Protein AF-0000000073387970 (afdb_homodimer)

Solvent-accessible surface area (backbone atoms only — not comparable to full-atom values): 26180 Å² total; per-residue (Å²): 136,54,71,48,13,43,47,45,33,39,35,68,71,61,48,47,44,45,50,80,36,69,66,48,41,48,34,75,70,34,63,68,53,33,49,51,36,43,51,52,29,45,55,34,22,26,35,78,34,70,39,93,72,35,57,22,31,37,65,29,49,30,69,71,39,30,36,71,65,66,37,82,75,46,70,76,53,46,49,91,60,90,64,55,70,62,42,48,52,49,48,53,52,50,42,53,68,26,49,50,58,22,49,51,54,58,53,50,49,52,52,54,60,61,66,52,78,79,73,80,75,74,61,81,71,75,74,76,61,37,76,80,53,41,51,71,41,47,48,67,57,48,45,71,73,41,17,82,82,46,62,30,68,69,42,40,52,52,34,49,50,50,37,35,74,70,28,36,28,38,76,56,94,58,35,39,34,77,21,66,38,42,64,41,63,47,55,58,85,62,48,47,57,54,38,64,76,36,84,52,27,64,60,51,55,54,50,63,71,63,51,72,74,82,74,80,76,72,78,72,70,78,74,77,76,76,79,75,76,82,80,135,135,55,71,48,15,43,46,45,34,38,36,67,72,61,50,49,45,47,51,82,36,67,66,47,41,49,33,75,70,35,62,67,53,33,48,51,37,44,51,53,29,46,56,34,21,25,36,78,34,69,40,93,72,35,57,23,32,36,67,29,50,30,69,71,38,31,35,72,65,66,36,80,75,47,68,78,53,46,50,92,60,89,66,55,70,62,42,49,52,49,48,52,52,52,42,53,68,26,49,50,58,23,49,50,55,58,54,51,49,51,50,55,59,61,66,52,78,79,72,80,76,74,65,81,71,75,73,74,62,36,75,80,52,42,52,72,41,48,48,68,58,48,44,72,74,40,17,81,81,46,62,30,70,70,44,40,50,52,34,50,52,50,38,35,72,70,29,36,28,39,77,58,94,58,34,38,34,79,20,65,36,43,63,40,63,48,57,58,87,62,48,47,57,54,37,64,76,35,83,52,27,64,60,50,56,55,50,62,72,61,52,72,73,80,74,80,75,72,76,73,68,78,76,77,76,78,78,74,79,76,82,124

Secondary structure (DSSP, 8-state):
--HHHHHHHHHHHHSEEETTSHHHHHHHH-HHHHHHHHHHHHHTTEEEE--TT-SEEEEEE-HHHHHHHH-TT-SSTT------HHHHHHHHHHHHHHHHHHHHHHHHHHHHHHH-SS-SS--------HHHH---EEHHHHHHHHTTTTTHHHHHHHHHHHHHHTTSEEEETTEEEE-TTHHHHS-HHHHHHHHHSSTHHHHHHHHHHHS---------------------/--HHHHHHHHHHHHSEEETTSHHHHHHHH-HHHHHHHHHHHHHTTEEEE--TT-SEEEEEE-HHHHHHHH-TT-SSTT------HHHHHHHHHHHHHHHHHHHHHHHHHHHHHHH-S--SS--------HHHH---EEHHHHHHHHTTTTTHHHHHHHHHHHHHHTTSEEEETTEEEE-TTHHHHS-HHHHHHHHHSSTHHHHHHHHHHHS---------------------

Foldseek 3Di:
DDLLVVVVVVQVVVQKDFCPPPSNVVLVVDVVSVVVNQVVQVVVQKGKWDDLLAGMIGMFGHQVVLCVPVNPPPPLSGDPDPDDPLLVVVLLVLLLQWVVQLVVVQVVVQVVVVPDPPDPPVPPPRRPHSQVSTDKDFQVVCQVLCQVVRVHDVRVVVSLVVCVVVFQWDDDDGIITGGRCSPTSGDCVPSVCCCCVDPVVVVSVVSVVVPPPPPPPPPPPPPPPPPPDDDD/DDLLVVVVVVQVVVQKDFCPPPSNVVLVVDVVSVVVNQVVQVVVQKGKWDDLLAGMIGMFGHQVVLCVPVNPPPPLSGDPDPDDPLLVVVLLVLLLQWVVQLVVVQVVVQVVVVPDPPDPPPPPPRRPHSQVSTDKDFQVVCQVLCQVVRVHDVRVVVSLVVCVVVFQWDDDDGIITGGRCSPTSDDCVPSVCCCCVDDVVVVSVVSVVVPPPPPPPPPPPPPPPPPPPDPD

Radius of gyration: 29.04 Å; Cα contacts (8 Å, |Δi|>4): 566; chains: 2; bounding box: 55×122×62 Å

Nearest PDB structures (foldseek):
  8bfn-assembly1_C  TM=5.799E-01  e=1.171E-05  Escherichia coli
  8dk2-assembly1_G  TM=5.804E-01  e=9.157E-06  Pseudomonas aeruginosa PA14
  6lbs-assembly6_F  TM=6.249E-01  e=3.425E+00  Kluyveromyces lactis
  6d6y-assembly1_A  TM=3.197E-01  e=6.527E-01  Moorena bouillonii
  6ev0-assembly1_A  TM=3.308E-01  e=2.229E+00  Listeria monocytogenes EGD-e

Sequence (464 aa):
MDDAALLIAELLTRRWLPRSHPRVKRALVDAELFAQVEQRLAQSGLRFVDSIYADHVSLALLQPAQNAVLGEGALNANNNLDLPRDAQALLVVLWALIVLPKRERQTSRTEAEGDGQNDFFPGAKPLPSARLVSPVLSYKTLLEDYGNQLGKKLRLDANLKLLERHGFITRRQDEIGEGPLLDVLLDYDVLAPRILDGALADVLARERAAAPPATDAAVAAPTSSGSETPTAMDDAALLIAELLTRRWLPRSHPRVKRALVDAELFAQVEQRLAQSGLRFVDSIYADHVSLALLQPAQNAVLGEGALNANNNLDLPRDAQALLVVLWALIVLPKRERQTSRTEAEGDGQNDFFPGAKPLPSARLVSPVLSYKTLLEDYGNQLGKKLRLDANLKLLERHGFITRRQDEIGEGPLLDVLLDYDVLAPRILDGALADVLARERAAAPPATDAAVAAPTSSGSETPTA

Structure (mmCIF, N/CA/C/O backbone):
data_AF-0000000073387970-model_v1
#
loop_
_entity.id
_entity.type
_entity.pdbx_description
1 polymer 'DUF4194 domain-containing protein'
#
loop_
_atom_site.group_PDB
_atom_site.id
_atom_site.type_symbol
_atom_site.label_atom_id
_atom_site.label_alt_id
_atom_site.label_comp_id
_atom_site.label_asym_id
_atom_site.label_entity_id
_atom_site.label_seq_id
_atom_site.pdbx_PDB_ins_code
_atom_site.Cartn_x
_atom_site.Cartn_y
_atom_site.Cartn_z
_atom_site.occupancy
_atom_site.B_iso_or_equiv
_atom_site.auth_seq_id
_atom_site.auth_comp_id
_atom_site.auth_asym_id
_atom_site.auth_atom_id
_atom_site.pdbx_PDB_model_num
ATOM 1 N N . MET A 1 1 ? -21.078 -1.359 -8.875 1 88.12 1 MET A N 1
ATOM 2 C CA . MET A 1 1 ? -20.375 -0.929 -7.672 1 88.12 1 MET A CA 1
ATOM 3 C C . MET A 1 1 ? -20.844 0.447 -7.223 1 88.12 1 MET A C 1
ATOM 5 O O . MET A 1 1 ? -21.047 1.338 -8.047 1 88.12 1 MET A O 1
ATOM 9 N N . ASP A 1 2 ? -21.094 0.561 -5.957 1 94.88 2 ASP A N 1
ATOM 10 C CA . ASP A 1 2 ? -21.672 1.812 -5.477 1 94.88 2 ASP A CA 1
ATOM 11 C C . ASP A 1 2 ? -20.578 2.822 -5.133 1 94.88 2 ASP A C 1
ATOM 13 O O . ASP A 1 2 ? -19.391 2.498 -5.176 1 94.88 2 ASP A O 1
ATOM 17 N N . ASP A 1 3 ? -20.984 3.984 -4.809 1 96.31 3 ASP A N 1
ATOM 18 C CA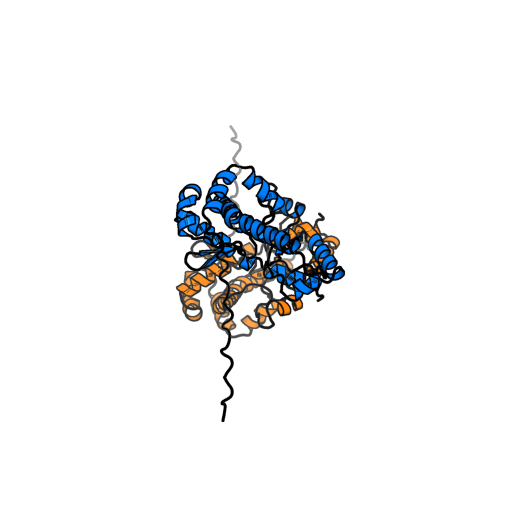 . ASP A 1 3 ? -20.078 5.117 -4.629 1 96.31 3 ASP A CA 1
ATOM 19 C C . ASP A 1 3 ? -19.156 4.895 -3.436 1 96.31 3 ASP A C 1
ATOM 21 O O . ASP A 1 3 ? -17.984 5.281 -3.471 1 96.31 3 ASP A O 1
ATOM 25 N N . ALA A 1 4 ? -19.672 4.266 -2.443 1 98.12 4 ALA A N 1
ATOM 26 C CA . ALA A 1 4 ? -18.859 4.02 -1.252 1 98.12 4 ALA A CA 1
ATOM 27 C C . ALA A 1 4 ? -17.734 3.043 -1.55 1 98.12 4 ALA A C 1
ATOM 29 O O . ALA A 1 4 ? -16.578 3.297 -1.196 1 98.12 4 ALA A O 1
ATOM 30 N N . ALA A 1 5 ? -18.094 2.02 -2.213 1 98 5 ALA A N 1
ATOM 31 C CA . ALA A 1 5 ? -17.094 1.014 -2.57 1 98 5 ALA A CA 1
ATOM 32 C C . ALA A 1 5 ? -16.016 1.604 -3.484 1 98 5 ALA A C 1
ATOM 34 O O . ALA A 1 5 ? -14.828 1.323 -3.316 1 98 5 ALA A O 1
ATOM 35 N N . LEU A 1 6 ? -16.438 2.377 -4.352 1 97 6 LEU A N 1
ATOM 36 C CA . LEU A 1 6 ? -15.508 2.969 -5.312 1 97 6 LEU A CA 1
ATOM 37 C C . LEU A 1 6 ? -14.57 3.953 -4.625 1 97 6 LEU A C 1
ATOM 39 O O . LEU A 1 6 ? -13.367 3.971 -4.91 1 97 6 LEU A O 1
ATOM 43 N N . LEU A 1 7 ? -15.078 4.762 -3.783 1 98.06 7 LEU A N 1
ATOM 44 C CA . LEU A 1 7 ? -14.242 5.715 -3.061 1 98.06 7 LEU A CA 1
ATOM 45 C C . LEU A 1 7 ? -13.211 4.988 -2.201 1 98.06 7 LEU A C 1
ATOM 47 O O . LEU A 1 7 ? -12.031 5.359 -2.191 1 98.06 7 LEU A O 1
ATOM 51 N N . ILE A 1 8 ? -13.656 3.963 -1.495 1 98.38 8 ILE A N 1
ATOM 52 C CA . ILE A 1 8 ? -12.766 3.209 -0.627 1 98.38 8 ILE A CA 1
ATOM 53 C C . ILE A 1 8 ? -11.672 2.541 -1.464 1 98.38 8 ILE A C 1
ATOM 55 O O . ILE A 1 8 ? -10.492 2.629 -1.137 1 98.38 8 ILE A O 1
ATOM 59 N N . ALA A 1 9 ? -12.102 1.949 -2.562 1 96.88 9 ALA A N 1
ATOM 60 C CA . ALA A 1 9 ? -11.141 1.299 -3.451 1 96.88 9 ALA A CA 1
ATOM 61 C C . ALA A 1 9 ? -10.109 2.295 -3.971 1 96.88 9 ALA A C 1
ATOM 63 O O . ALA A 1 9 ? -8.914 1.987 -4.035 1 96.88 9 ALA A O 1
ATOM 64 N N . GLU A 1 10 ? -10.555 3.404 -4.285 1 96 10 GLU A N 1
ATOM 65 C CA . GLU A 1 10 ? -9.648 4.418 -4.824 1 96 10 GLU A CA 1
ATOM 66 C C . GLU A 1 10 ? -8.688 4.922 -3.754 1 96 10 GLU A C 1
ATOM 68 O O . GLU A 1 10 ? -7.492 5.098 -4.016 1 96 10 GLU A O 1
ATOM 73 N N . LEU A 1 11 ? -9.219 5.152 -2.596 1 96.75 11 LEU A N 1
ATOM 74 C CA . LEU A 1 11 ? -8.367 5.613 -1.499 1 96.75 11 LEU A CA 1
ATOM 75 C C . LEU A 1 11 ? -7.336 4.551 -1.13 1 96.75 11 LEU A C 1
ATOM 77 O O . LEU A 1 11 ? -6.184 4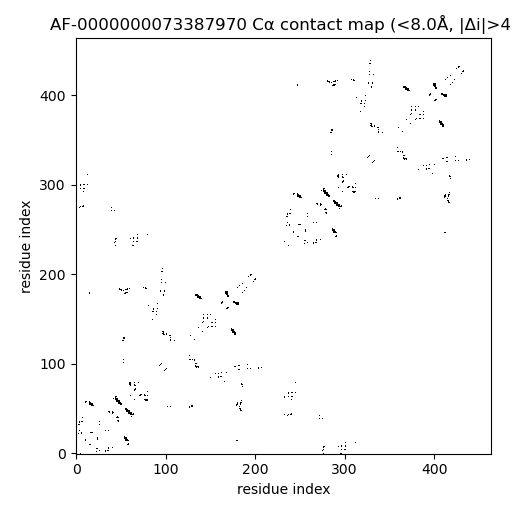.879 -0.836 1 96.75 11 LEU A O 1
ATOM 81 N N . LEU A 1 12 ? -7.781 3.338 -1.162 1 95.06 12 LEU A N 1
ATOM 82 C CA . LEU A 1 12 ? -6.855 2.256 -0.843 1 95.06 12 LEU A CA 1
ATOM 83 C C . LEU A 1 12 ? -5.77 2.139 -1.908 1 95.06 12 LEU A C 1
ATOM 85 O O . LEU A 1 12 ? -4.617 1.84 -1.594 1 95.06 12 LEU A O 1
ATOM 89 N N . THR A 1 13 ? -6.141 2.387 -3.107 1 92.38 13 THR A N 1
ATOM 90 C CA . THR A 1 13 ? -5.211 2.26 -4.223 1 92.38 13 THR A CA 1
ATOM 91 C C . THR A 1 13 ? -4.246 3.441 -4.258 1 92.38 13 THR A C 1
ATOM 93 O O . THR A 1 13 ? -3.039 3.26 -4.426 1 92.38 13 THR A O 1
ATOM 96 N N . ARG A 1 14 ? -4.777 4.656 -4.016 1 92.62 14 ARG A N 1
ATOM 97 C CA . ARG A 1 14 ? -3.992 5.871 -4.207 1 92.62 14 ARG A CA 1
ATOM 98 C C . ARG A 1 14 ? -3.361 6.332 -2.896 1 92.62 14 ARG A C 1
ATOM 100 O O . ARG A 1 14 ? -2.439 7.148 -2.898 1 92.62 14 ARG A O 1
ATOM 107 N N . ARG A 1 15 ? -3.904 5.855 -1.746 1 93.62 15 ARG A N 1
ATOM 108 C CA . ARG A 1 15 ? -3.428 6.133 -0.395 1 93.62 15 ARG A CA 1
ATOM 109 C C . ARG A 1 15 ? -3.967 7.469 0.112 1 93.62 15 ARG A C 1
ATOM 111 O O . ARG A 1 15 ? -4.277 7.609 1.297 1 93.62 15 ARG A O 1
ATOM 118 N N . TRP A 1 16 ? -4.004 8.438 -0.812 1 95.88 16 TRP A N 1
ATOM 119 C CA . TRP A 1 16 ? -4.609 9.719 -0.463 1 95.88 16 TRP A CA 1
ATOM 120 C C . TRP A 1 16 ? -5.332 10.32 -1.662 1 95.88 16 TRP A C 1
ATOM 122 O O . TRP A 1 16 ? -5.039 9.977 -2.811 1 95.88 16 TRP A O 1
ATOM 132 N N . LEU A 1 17 ? -6.336 11.172 -1.354 1 97.25 17 LEU A N 1
ATOM 133 C CA . LEU A 1 17 ? -7.043 11.945 -2.369 1 97.25 17 LEU A CA 1
ATOM 134 C C . LEU A 1 17 ? -7.234 13.391 -1.914 1 97.25 17 LEU A C 1
ATOM 136 O O . LEU A 1 17 ? -7.426 13.648 -0.725 1 97.25 17 LEU A O 1
ATOM 140 N N . PRO A 1 18 ? -7.121 14.312 -2.898 1 96.69 18 PRO A N 1
ATOM 141 C CA . PRO A 1 18 ? -7.453 15.688 -2.523 1 96.69 18 PRO A CA 1
ATOM 142 C C . PRO A 1 18 ? -8.906 15.844 -2.088 1 96.69 18 PRO A C 1
ATOM 144 O O . PRO A 1 18 ? -9.789 15.141 -2.596 1 96.69 18 PRO A O 1
ATOM 147 N N . ARG A 1 19 ? -9.125 16.766 -1.19 1 95.56 19 ARG A N 1
ATOM 148 C CA . ARG A 1 19 ? -10.484 17.062 -0.751 1 95.56 19 ARG A CA 1
ATOM 149 C C . ARG A 1 19 ? -11.352 17.516 -1.922 1 95.56 19 ARG A C 1
ATOM 151 O O . ARG A 1 19 ? -12.578 17.375 -1.885 1 95.56 19 ARG A O 1
ATOM 158 N N . SER A 1 20 ? -10.75 18.031 -2.945 1 94.06 20 SER A N 1
ATOM 159 C CA . SER A 1 20 ? -11.453 18.547 -4.121 1 94.06 20 SER A CA 1
ATOM 160 C C . SER A 1 20 ? -11.812 17.406 -5.082 1 94.06 20 SER A C 1
ATOM 162 O O . SER A 1 20 ? -12.531 17.625 -6.062 1 94.06 20 SER A O 1
ATOM 164 N N . HIS A 1 21 ? -11.297 16.234 -4.867 1 95.94 21 HIS A N 1
ATOM 165 C CA . HIS A 1 21 ? -11.656 15.094 -5.699 1 95.94 21 HIS A CA 1
ATOM 166 C C . HIS A 1 21 ? -13.164 14.875 -5.715 1 95.94 21 HIS A C 1
ATOM 168 O O . HIS A 1 21 ? -13.812 14.898 -4.664 1 95.94 21 HIS A O 1
ATOM 174 N N . PRO A 1 22 ? -13.664 14.617 -6.852 1 96.38 22 PRO A N 1
ATOM 175 C CA . PRO A 1 22 ? -15.125 14.555 -6.977 1 96.38 22 PRO A CA 1
ATOM 176 C C . PRO A 1 22 ? -15.75 13.531 -6.035 1 96.38 22 PRO A C 1
ATOM 178 O O . PRO A 1 22 ? -16.766 13.828 -5.383 1 96.38 22 PRO A O 1
ATOM 181 N N . ARG A 1 23 ? -15.195 12.391 -5.914 1 96.75 23 ARG A N 1
ATOM 182 C CA . ARG A 1 23 ? -15.766 11.359 -5.059 1 96.75 23 ARG A CA 1
ATOM 183 C C . ARG A 1 23 ? -15.617 11.727 -3.586 1 96.75 23 ARG A C 1
ATOM 185 O O . ARG A 1 23 ? -16.484 11.406 -2.771 1 96.75 23 ARG A O 1
ATOM 192 N N . VAL A 1 24 ? -14.586 12.367 -3.27 1 97.44 24 VAL A N 1
ATOM 193 C CA . VAL A 1 24 ? -14.359 12.805 -1.896 1 97.44 24 VAL A CA 1
ATOM 194 C C . VAL A 1 24 ? -15.344 13.914 -1.542 1 97.44 24 VAL A C 1
ATOM 196 O O . VAL A 1 24 ? -16 13.867 -0.5 1 97.44 24 VAL A O 1
ATOM 199 N N . LYS A 1 25 ? -15.453 14.875 -2.381 1 96.31 25 LYS A N 1
ATOM 200 C CA . LYS A 1 25 ? -16.375 15.977 -2.168 1 96.31 25 LYS A CA 1
ATOM 201 C C . LYS A 1 25 ? -17.797 15.469 -1.957 1 96.31 25 LYS A C 1
ATOM 203 O O . LYS A 1 25 ? -18.5 15.922 -1.044 1 96.31 25 LYS A O 1
ATOM 208 N N . ARG A 1 26 ? -18.109 14.555 -2.777 1 97.06 26 ARG A N 1
ATOM 209 C CA . ARG A 1 26 ? -19.453 13.992 -2.682 1 97.06 26 ARG A CA 1
ATOM 210 C C . ARG A 1 26 ? -19.672 13.312 -1.333 1 97.06 26 ARG A C 1
ATOM 212 O O . ARG A 1 26 ? -20.719 13.492 -0.7 1 97.06 26 ARG A O 1
ATOM 219 N N . ALA A 1 27 ? -18.75 12.562 -0.913 1 97.19 27 ALA A N 1
ATOM 220 C CA . ALA A 1 27 ? -18.844 11.852 0.357 1 97.19 27 ALA A CA 1
ATOM 221 C C . ALA A 1 27 ? -18.906 12.828 1.53 1 97.19 27 ALA A C 1
ATOM 223 O O . ALA A 1 27 ? -19.625 12.578 2.51 1 97.19 27 ALA A O 1
ATOM 224 N N . LEU A 1 28 ? -18.188 13.93 1.423 1 94.69 28 LEU A N 1
ATOM 225 C CA . LEU A 1 28 ? -18.109 14.875 2.527 1 94.69 28 LEU A CA 1
ATOM 226 C C . LEU A 1 28 ? -19.391 15.695 2.631 1 94.69 28 LEU A C 1
ATOM 228 O O . LEU A 1 28 ? -19.719 16.203 3.705 1 94.69 28 LEU A O 1
ATOM 232 N N . VAL A 1 29 ? -20.125 15.82 1.568 1 95 29 VAL A N 1
ATOM 233 C CA . VAL A 1 29 ? -21.344 16.609 1.558 1 95 29 VAL A CA 1
ATOM 234 C C . VAL A 1 29 ? -22.547 15.719 1.823 1 95 29 VAL A C 1
ATOM 236 O O . VAL A 1 29 ? -23.516 16.141 2.447 1 95 29 VAL A O 1
ATOM 239 N N . ASP A 1 30 ? -22.516 14.469 1.426 1 96.88 30 ASP A N 1
ATOM 240 C CA . ASP A 1 30 ? -23.594 13.5 1.592 1 96.88 30 ASP A CA 1
ATOM 241 C C . ASP A 1 30 ? -23.406 12.672 2.859 1 96.88 30 ASP A C 1
ATOM 243 O O . ASP A 1 30 ? -22.688 11.672 2.85 1 96.88 30 ASP A O 1
ATOM 247 N N . ALA A 1 31 ? -24.141 12.961 3.863 1 96.81 31 ALA A N 1
ATOM 248 C CA . ALA A 1 31 ? -23.984 12.359 5.188 1 96.81 31 ALA A CA 1
ATOM 249 C C . ALA A 1 31 ? -24.25 10.859 5.145 1 96.81 31 ALA A C 1
ATOM 251 O O . ALA A 1 31 ? -23.578 10.086 5.844 1 96.81 31 ALA A O 1
ATOM 252 N N . GLU A 1 32 ? -25.203 10.531 4.41 1 97.81 32 GLU A N 1
ATOM 253 C CA . GLU A 1 32 ? -25.531 9.117 4.305 1 97.81 32 GLU A CA 1
ATOM 254 C C . GLU A 1 32 ? -24.391 8.336 3.635 1 97.81 32 GLU A C 1
ATOM 256 O O . GLU A 1 32 ? -24.016 7.262 4.098 1 97.81 32 GLU A O 1
ATOM 261 N N . LEU A 1 33 ? -23.953 8.891 2.562 1 98 33 LEU A N 1
ATOM 262 C CA . LEU A 1 33 ? -22.828 8.266 1.876 1 98 33 LEU A CA 1
ATOM 263 C C . LEU A 1 33 ? -21.594 8.203 2.781 1 98 33 LEU A C 1
ATOM 265 O O . LEU A 1 33 ? -20.922 7.176 2.842 1 98 33 LEU A O 1
ATOM 269 N N . PHE A 1 34 ? -21.406 9.297 3.475 1 98.12 34 PHE A N 1
ATOM 270 C CA . PHE A 1 34 ? -20.234 9.344 4.348 1 98.12 34 PHE A CA 1
ATOM 271 C C . PHE A 1 34 ? -20.359 8.312 5.465 1 98.12 34 PHE A C 1
ATOM 273 O O . PHE A 1 34 ? -19.391 7.629 5.789 1 98.12 34 PHE A O 1
ATOM 280 N N . ALA A 1 35 ? -21.438 8.133 5.961 1 98.25 35 ALA A N 1
ATOM 281 C CA . ALA A 1 35 ? -21.672 7.137 7.004 1 98.25 35 ALA A CA 1
ATOM 282 C C . ALA A 1 35 ? -21.438 5.723 6.484 1 98.25 35 ALA A C 1
ATOM 284 O O . ALA A 1 35 ? -20.906 4.875 7.199 1 98.25 35 ALA A O 1
ATOM 285 N N . GLN A 1 36 ? -21.906 5.504 5.309 1 98.31 36 GLN A N 1
ATOM 286 C CA . GLN A 1 36 ? -21.703 4.207 4.676 1 98.31 36 GLN A CA 1
ATOM 287 C C . GLN A 1 36 ? -20.219 3.914 4.5 1 98.31 36 GLN A C 1
ATOM 289 O O . GLN A 1 36 ? -19.75 2.801 4.77 1 98.31 36 GLN A O 1
ATOM 294 N N . VAL A 1 37 ? -19.5 4.918 4.074 1 98.56 37 VAL A N 1
ATOM 295 C CA . VAL A 1 37 ? -18.062 4.785 3.9 1 98.56 37 VAL A CA 1
ATOM 296 C C . VAL A 1 37 ? -17.406 4.465 5.242 1 98.56 37 VAL A C 1
ATOM 298 O O . VAL A 1 37 ? -16.625 3.52 5.348 1 98.56 37 VAL A O 1
ATOM 301 N N . GLU A 1 38 ? -17.734 5.18 6.23 1 98.38 38 GLU A N 1
ATOM 302 C CA . GLU A 1 38 ? -17.156 4.996 7.555 1 98.38 38 GLU A CA 1
ATOM 303 C C . GLU A 1 38 ? -17.469 3.611 8.117 1 98.38 38 GLU A C 1
ATOM 305 O O . GLU A 1 38 ? -16.609 2.957 8.703 1 98.38 38 GLU A O 1
ATOM 310 N N . GLN A 1 39 ? -18.672 3.232 7.93 1 98.31 39 GLN A N 1
ATOM 311 C CA . GLN A 1 39 ? -19.094 1.925 8.422 1 98.31 39 GLN A CA 1
ATOM 312 C C . GLN A 1 39 ? -18.328 0.802 7.734 1 98.31 39 GLN A C 1
ATOM 314 O O . GLN A 1 39 ? -17.844 -0.125 8.391 1 98.31 39 GLN A O 1
ATOM 319 N N . ARG A 1 40 ? -18.219 0.877 6.465 1 98.5 40 ARG A N 1
ATOM 320 C CA . ARG A 1 40 ? -17.516 -0.151 5.699 1 98.5 40 ARG A CA 1
ATOM 321 C C . ARG A 1 40 ? -16.031 -0.163 6.027 1 98.5 40 ARG A C 1
ATOM 323 O O . ARG A 1 40 ? -15.414 -1.229 6.125 1 98.5 40 ARG A O 1
ATOM 330 N N . LEU A 1 41 ? -15.508 0.996 6.199 1 98.5 41 LEU A N 1
ATOM 331 C CA . LEU A 1 41 ? -14.117 1.079 6.625 1 98.5 41 LEU A CA 1
ATOM 332 C C . LEU A 1 41 ? -13.93 0.425 7.992 1 98.5 41 LEU A C 1
ATOM 334 O O . LEU A 1 41 ? -13.008 -0.372 8.18 1 98.5 41 LEU A O 1
ATOM 338 N N . ALA A 1 42 ? -14.797 0.698 8.852 1 98.19 42 ALA A N 1
ATOM 339 C CA . ALA A 1 42 ? -14.703 0.129 10.195 1 98.19 42 ALA A CA 1
ATOM 340 C C . ALA A 1 42 ? -14.789 -1.394 10.148 1 98.19 42 ALA A C 1
ATOM 342 O O . ALA A 1 42 ? -14.094 -2.084 10.898 1 98.19 42 ALA A O 1
ATOM 343 N N . GLN A 1 43 ? -15.555 -1.857 9.273 1 97.88 43 GLN A N 1
ATOM 344 C CA . GLN A 1 43 ? -15.734 -3.297 9.117 1 97.88 43 GLN A CA 1
ATOM 345 C C . GLN A 1 43 ? -14.477 -3.951 8.547 1 97.88 43 GLN A C 1
ATOM 347 O O . GLN A 1 43 ? -14.344 -5.176 8.578 1 97.88 43 GLN A O 1
ATOM 352 N N . SER A 1 44 ? -13.633 -3.17 8.07 1 97.56 44 SER A N 1
ATOM 353 C CA . SER A 1 44 ? -12.359 -3.654 7.535 1 97.56 44 SER A CA 1
ATOM 354 C C . SER A 1 44 ? -11.195 -3.244 8.422 1 97.56 44 SER A C 1
ATOM 356 O O . SER A 1 44 ? -10.031 -3.34 8.016 1 97.56 44 SER A O 1
ATOM 358 N N . GLY A 1 45 ? -11.5 -2.699 9.547 1 97 45 GLY A N 1
ATOM 359 C CA . GLY A 1 45 ? -10.477 -2.297 10.5 1 97 45 GLY A CA 1
ATOM 360 C C . GLY A 1 45 ? -9.82 -0.974 10.148 1 97 45 GLY A C 1
ATOM 361 O O . GLY A 1 45 ? -8.703 -0.694 10.578 1 97 45 GLY A O 1
ATOM 362 N N . LEU A 1 46 ? -10.539 -0.164 9.375 1 97.44 46 LEU A N 1
ATOM 363 C CA . LEU A 1 46 ? -9.984 1.096 8.883 1 97.44 46 LEU A CA 1
ATOM 364 C C . LEU A 1 46 ? -10.859 2.271 9.305 1 97.44 46 LEU A C 1
ATOM 366 O O . LEU A 1 46 ? -11.984 2.076 9.773 1 97.44 46 LEU A O 1
ATOM 370 N N . ARG A 1 47 ? -10.289 3.428 9.172 1 97.06 47 ARG A N 1
ATOM 371 C CA . ARG A 1 47 ? -11.031 4.664 9.398 1 97.06 47 ARG A CA 1
ATOM 372 C C . ARG A 1 47 ? -10.688 5.711 8.352 1 97.06 47 ARG A C 1
ATOM 374 O O . ARG A 1 47 ? -9.594 5.691 7.777 1 97.06 47 ARG A O 1
ATOM 381 N N . PHE A 1 48 ? -11.625 6.535 8.125 1 97.31 48 PHE A N 1
ATOM 382 C CA . PHE A 1 48 ? -11.445 7.711 7.281 1 97.31 48 PHE A CA 1
ATOM 383 C C . PHE A 1 48 ? -10.727 8.812 8.047 1 97.31 48 PHE A C 1
ATOM 385 O O . PHE A 1 48 ? -11.109 9.148 9.172 1 97.31 48 PHE A O 1
ATOM 392 N N . VAL A 1 49 ? -9.602 9.375 7.469 1 95.69 49 VAL A N 1
ATOM 393 C CA . VAL A 1 49 ? -8.844 10.422 8.133 1 95.69 49 VAL A CA 1
ATOM 394 C C . VAL A 1 49 ? -8.938 11.719 7.324 1 95.69 49 VAL A C 1
ATOM 396 O O . VAL A 1 49 ? -8.57 11.75 6.148 1 95.69 49 VAL A O 1
ATOM 399 N N . ASP A 1 50 ? -9.43 12.664 7.969 1 92.94 50 ASP A N 1
ATOM 400 C CA . ASP A 1 50 ? -9.578 13.969 7.32 1 92.94 50 ASP A CA 1
ATOM 401 C C . ASP A 1 50 ? -9.406 15.102 8.328 1 92.94 50 ASP A C 1
ATOM 403 O O . ASP A 1 50 ? -9.469 14.883 9.539 1 92.94 50 ASP A O 1
ATOM 407 N N . SER A 1 51 ? -8.945 16.25 7.855 1 89.56 51 SER A N 1
ATOM 408 C CA . SER A 1 51 ? -8.836 17.5 8.594 1 89.56 51 SER A CA 1
ATOM 409 C C . SER A 1 51 ? -9.305 18.688 7.754 1 89.56 51 SER A C 1
ATOM 411 O O . SER A 1 51 ? -9.023 18.75 6.555 1 89.56 51 SER A O 1
ATOM 413 N N . ILE A 1 52 ? -10.008 19.578 8.414 1 88.19 52 ILE A N 1
ATOM 414 C CA . ILE A 1 52 ? -10.445 20.766 7.695 1 88.19 52 ILE A CA 1
ATOM 415 C C . ILE A 1 52 ? -9.242 21.625 7.324 1 88.19 52 ILE A C 1
ATOM 417 O O . ILE A 1 52 ? -9.336 22.5 6.457 1 88.19 52 ILE A O 1
ATOM 421 N N . TYR A 1 53 ? -8.094 21.375 7.969 1 91.56 53 TYR A N 1
ATOM 422 C CA . TYR A 1 53 ? -6.906 22.203 7.773 1 91.56 53 TYR A CA 1
ATOM 423 C C . TYR A 1 53 ? -5.992 21.594 6.715 1 91.56 53 TYR A C 1
ATOM 425 O O . TYR A 1 53 ? -4.973 22.188 6.355 1 91.56 53 TYR A O 1
ATOM 433 N N . ALA A 1 54 ? -6.371 20.375 6.293 1 93.19 54 ALA A N 1
ATOM 434 C CA . ALA A 1 54 ? -5.543 19.688 5.312 1 93.19 54 ALA A CA 1
ATOM 435 C C . ALA A 1 54 ? -6.215 19.656 3.941 1 93.19 54 ALA A C 1
ATOM 437 O O . ALA A 1 54 ? -7.441 19.734 3.842 1 93.19 54 ALA A O 1
ATOM 438 N N . ASP A 1 55 ? -5.438 19.469 2.939 1 94.56 55 ASP A N 1
ATOM 439 C CA . ASP A 1 55 ? -5.965 19.5 1.577 1 94.56 55 ASP A CA 1
ATOM 440 C C . ASP A 1 55 ? -6.312 18.094 1.094 1 94.56 55 ASP A C 1
ATOM 442 O O . ASP A 1 55 ? -6.922 17.922 0.034 1 94.56 55 ASP A O 1
ATOM 446 N N . HIS A 1 56 ? -5.879 17.078 1.906 1 96.44 56 HIS A N 1
ATOM 447 C CA . HIS A 1 56 ? -6.07 15.711 1.468 1 96.44 56 HIS A CA 1
ATOM 448 C C . HIS A 1 56 ? -6.754 14.875 2.547 1 96.44 56 HIS A C 1
ATOM 450 O O . HIS A 1 56 ? -6.863 15.312 3.697 1 96.44 56 HIS A O 1
ATOM 456 N N . VAL A 1 57 ? -7.297 13.781 2.086 1 97.31 57 VAL A N 1
ATOM 457 C CA . VAL A 1 57 ? -7.855 12.766 2.973 1 97.31 57 VAL A CA 1
ATOM 458 C C . VAL A 1 57 ? -7.137 11.438 2.75 1 97.31 57 VAL A C 1
ATOM 460 O O . VAL A 1 57 ? -6.469 11.25 1.731 1 97.31 57 VAL A O 1
ATOM 463 N N . SER A 1 58 ? -7.266 10.57 3.715 1 96.88 58 SER A N 1
ATOM 464 C CA . SER A 1 58 ? -6.633 9.258 3.615 1 96.88 58 SER A CA 1
ATOM 465 C C . SER A 1 58 ? -7.34 8.234 4.496 1 96.88 58 SER A C 1
ATOM 467 O O . SER A 1 58 ? -8.43 8.5 5.016 1 96.88 58 SER A O 1
ATOM 469 N N . LEU A 1 59 ? -6.824 7.055 4.516 1 96.75 59 LEU A N 1
ATOM 470 C CA . LEU A 1 59 ? -7.309 5.984 5.383 1 96.75 59 LEU A CA 1
ATOM 471 C C . LEU A 1 59 ? -6.234 5.57 6.383 1 96.75 59 LEU A C 1
ATOM 473 O O . LEU A 1 59 ? -5.039 5.738 6.121 1 96.75 59 LEU A O 1
ATOM 477 N N . ALA A 1 60 ? -6.688 5.094 7.488 1 94.5 60 ALA A N 1
ATOM 478 C CA . ALA A 1 60 ? -5.77 4.562 8.492 1 94.5 60 ALA A CA 1
ATOM 479 C C . ALA A 1 60 ? -6.398 3.389 9.242 1 94.5 60 ALA A C 1
ATOM 481 O O . ALA A 1 60 ? -7.613 3.184 9.18 1 94.5 60 ALA A O 1
ATOM 482 N N . LEU A 1 61 ? -5.609 2.666 9.898 1 93.94 61 LEU A N 1
ATOM 483 C CA . LEU A 1 61 ? -6.105 1.574 10.727 1 93.94 61 LEU A CA 1
ATOM 484 C C . LEU A 1 61 ? -6.816 2.113 11.969 1 93.94 61 LEU A C 1
ATOM 486 O O . LEU A 1 61 ? -6.371 3.092 12.57 1 93.94 61 LEU A O 1
ATOM 490 N N . LEU A 1 62 ? -7.875 1.439 12.273 1 94.62 62 LEU A N 1
ATOM 491 C CA . LEU A 1 62 ? -8.43 1.657 13.602 1 94.62 62 LEU A CA 1
ATOM 492 C C . LEU A 1 62 ? -7.438 1.216 14.68 1 94.62 62 LEU A C 1
ATOM 494 O O . LEU A 1 62 ? -6.66 0.284 14.469 1 94.62 62 LEU A O 1
ATOM 498 N N . GLN A 1 63 ? -7.52 1.793 15.812 1 90.31 63 GLN A N 1
ATOM 499 C CA . GLN A 1 63 ? -6.555 1.561 16.875 1 90.31 63 GLN A CA 1
ATOM 500 C C . GLN A 1 63 ? -6.48 0.08 17.25 1 90.31 63 GLN A C 1
ATOM 502 O O . GLN A 1 63 ? -5.391 -0.485 17.344 1 90.31 63 GLN A O 1
ATOM 507 N N . PRO A 1 64 ? -7.566 -0.62 17.422 1 91.38 64 PRO A N 1
ATOM 508 C CA . PRO A 1 64 ? -7.465 -2.045 17.734 1 91.38 64 PRO A CA 1
ATOM 509 C C . PRO A 1 64 ? -6.77 -2.85 16.641 1 91.38 64 PRO A C 1
ATOM 511 O O . PRO A 1 64 ? -6.004 -3.771 16.938 1 91.38 64 PRO A O 1
ATOM 514 N N . ALA A 1 65 ? -7.066 -2.496 15.391 1 93 65 ALA A N 1
ATOM 515 C CA . ALA A 1 65 ? -6.422 -3.18 14.266 1 93 65 ALA A CA 1
ATOM 516 C C . ALA A 1 65 ? -4.926 -2.883 14.234 1 93 65 ALA A C 1
ATOM 518 O O . ALA A 1 65 ? -4.117 -3.777 13.977 1 93 65 ALA A O 1
ATOM 519 N N . GLN A 1 66 ? -4.621 -1.672 14.484 1 89.69 66 GLN A N 1
ATOM 520 C CA . GLN A 1 66 ? -3.221 -1.272 14.523 1 89.69 66 GLN A CA 1
ATOM 521 C C . GLN A 1 66 ? -2.447 -2.066 15.57 1 89.69 66 GLN A C 1
ATOM 523 O O . GLN A 1 66 ? -1.364 -2.584 15.289 1 89.69 66 GLN A O 1
ATOM 528 N N . ASN A 1 67 ? -2.953 -2.174 16.688 1 87.94 67 ASN A N 1
ATOM 529 C CA . ASN A 1 67 ? -2.326 -2.914 17.781 1 87.94 67 ASN A CA 1
ATOM 530 C C . ASN A 1 67 ? -2.152 -4.387 17.438 1 87.94 67 ASN A C 1
ATOM 532 O O . ASN A 1 67 ? -1.113 -4.984 17.734 1 87.94 67 ASN A O 1
ATOM 536 N N . ALA A 1 68 ? -3.104 -4.895 16.859 1 89.75 68 ALA A N 1
ATOM 537 C CA . ALA A 1 68 ? -3.102 -6.32 16.547 1 89.75 68 ALA A CA 1
ATOM 538 C C . ALA A 1 68 ? -2.15 -6.637 15.398 1 89.75 68 ALA A C 1
ATOM 540 O O . ALA A 1 68 ? -1.508 -7.691 15.391 1 89.75 68 ALA A O 1
ATOM 541 N N . VAL A 1 69 ? -2.055 -5.738 14.453 1 88.81 69 VAL A N 1
ATOM 542 C CA . VAL A 1 69 ? -1.321 -6.016 13.227 1 88.81 69 VAL A CA 1
ATOM 543 C C . VAL A 1 69 ? 0.135 -5.586 13.383 1 88.81 69 VAL A C 1
ATOM 545 O O . VAL A 1 69 ? 1.05 -6.305 12.969 1 88.81 69 VAL A O 1
ATOM 548 N N . LEU A 1 70 ? 0.379 -4.473 13.977 1 82.88 70 LEU A N 1
ATOM 549 C CA . LEU A 1 70 ? 1.719 -3.9 14.039 1 82.88 70 LEU A CA 1
ATOM 550 C C . LEU A 1 70 ? 2.32 -4.066 15.43 1 82.88 70 LEU A C 1
ATOM 552 O O . LEU A 1 70 ? 3.531 -3.916 15.609 1 82.88 70 LEU A O 1
ATOM 556 N N . GLY A 1 71 ? 1.559 -4.551 16.375 1 76 71 GLY A N 1
ATOM 557 C CA . GLY A 1 71 ? 2.002 -4.594 17.766 1 76 71 GLY A CA 1
ATOM 558 C C . GLY A 1 71 ? 1.835 -3.271 18.484 1 76 71 GLY A C 1
ATOM 559 O O . GLY A 1 71 ? 1.546 -2.25 17.859 1 76 71 GLY A O 1
ATOM 560 N N . GLU A 1 72 ? 1.861 -3.232 19.875 1 62.12 72 GLU A N 1
ATOM 561 C CA . GLU A 1 72 ? 1.56 -2.092 20.734 1 62.12 72 GLU A CA 1
ATOM 562 C C . GLU A 1 72 ? 2.602 -0.987 20.578 1 62.12 72 GLU A C 1
ATOM 564 O O . GLU A 1 72 ? 2.299 0.192 20.766 1 62.12 72 GLU A O 1
ATOM 569 N N . GLY A 1 73 ? 3.826 -1.25 20.188 1 51.25 73 GLY A N 1
ATOM 570 C CA . GLY A 1 73 ? 4.879 -0.247 20.125 1 51.25 73 GLY A CA 1
ATOM 571 C C . GLY A 1 73 ? 4.898 0.508 18.812 1 51.25 73 GLY A C 1
ATOM 572 O O . GLY A 1 73 ? 5.816 1.293 18.562 1 51.25 73 GLY A O 1
ATOM 573 N N . ALA A 1 74 ? 4.109 0.137 18.078 1 48.94 74 ALA A N 1
ATOM 574 C CA . ALA A 1 74 ? 4.148 0.911 16.844 1 48.94 74 ALA A CA 1
ATOM 575 C C . ALA A 1 74 ? 3.809 2.377 17.094 1 48.94 74 ALA A C 1
ATOM 577 O O . ALA A 1 74 ? 2.693 2.697 17.516 1 48.94 74 ALA A O 1
ATOM 578 N N . LEU A 1 75 ? 4.719 3.07 17.766 1 45.72 75 LEU A N 1
ATOM 579 C CA . LEU A 1 75 ? 4.465 4.469 18.094 1 45.72 75 LEU A CA 1
ATOM 580 C C . LEU A 1 75 ? 3.316 5.023 17.266 1 45.72 75 LEU A C 1
ATOM 582 O O . LEU A 1 75 ? 2.348 5.555 17.797 1 45.72 75 LEU A O 1
ATOM 586 N N . ASN A 1 76 ? 3.721 5.969 16.234 1 42.88 76 ASN A N 1
ATOM 587 C CA . ASN A 1 76 ? 2.699 6.742 15.539 1 42.88 76 ASN A CA 1
ATOM 588 C C . ASN A 1 76 ? 1.796 5.848 14.695 1 42.88 76 ASN A C 1
ATOM 590 O O . ASN A 1 76 ? 2.232 5.293 13.68 1 42.88 76 ASN A O 1
ATOM 594 N N . ALA A 1 77 ? 0.938 5.168 15.406 1 41.59 77 ALA A N 1
ATOM 595 C CA . ALA A 1 77 ? -0.131 4.203 15.156 1 41.59 77 ALA A CA 1
ATOM 596 C C . ALA A 1 77 ? -0.661 4.336 13.727 1 41.59 77 ALA A C 1
ATOM 598 O O . ALA A 1 77 ? -1.305 3.42 13.211 1 41.59 77 ALA A O 1
ATOM 599 N N . ASN A 1 78 ? -0.692 5.5 13.344 1 42.53 78 ASN A N 1
ATOM 600 C CA . ASN A 1 78 ? -1.601 5.707 12.219 1 42.53 78 ASN A CA 1
ATOM 601 C C . ASN A 1 78 ? -1.016 5.164 10.922 1 42.53 78 ASN A C 1
ATOM 603 O O . ASN A 1 78 ? -1.707 5.102 9.906 1 42.53 78 ASN A O 1
ATOM 607 N N . ASN A 1 79 ? 0.445 5.09 10.883 1 46.06 79 ASN A N 1
ATOM 608 C CA . ASN A 1 79 ? 0.905 4.766 9.539 1 46.06 79 ASN A CA 1
ATOM 609 C C . ASN A 1 79 ? 1.537 3.379 9.477 1 46.06 79 ASN A C 1
ATOM 611 O O . ASN A 1 79 ? 2.32 3.012 10.359 1 46.06 79 ASN A O 1
ATOM 615 N N . ASN A 1 80 ? 0.859 2.439 9.195 1 52.31 80 ASN A N 1
ATOM 616 C CA . ASN A 1 80 ? 1.426 1.174 8.734 1 52.31 80 ASN A CA 1
ATOM 617 C C . ASN A 1 80 ? 2.85 1.353 8.219 1 52.31 80 ASN A C 1
ATOM 619 O O . ASN A 1 80 ? 3.359 0.502 7.488 1 52.31 80 ASN A O 1
ATOM 623 N N . LEU A 1 81 ? 3.52 2.523 8.57 1 63.66 81 LEU A N 1
ATOM 624 C CA . LEU A 1 81 ? 4.789 2.795 7.906 1 63.66 81 LEU A CA 1
ATOM 625 C C . LEU A 1 81 ? 5.957 2.27 8.734 1 63.66 81 LEU A C 1
ATOM 627 O O . LEU A 1 81 ? 5.957 2.389 9.961 1 63.66 81 LEU A O 1
ATOM 631 N N . ASP A 1 82 ? 6.469 1.198 8.453 1 69.81 82 ASP A N 1
ATOM 632 C CA . ASP A 1 82 ? 7.684 0.674 9.07 1 69.81 82 ASP A CA 1
ATOM 633 C C . ASP A 1 82 ? 8.844 1.654 8.914 1 69.81 82 ASP A C 1
ATOM 635 O O . ASP A 1 82 ? 9.797 1.382 8.188 1 69.81 82 ASP A O 1
ATOM 639 N N . LEU A 1 83 ? 8.664 2.887 9.703 1 82.81 83 LEU A N 1
ATOM 640 C CA . LEU A 1 83 ? 9.742 3.865 9.609 1 82.81 83 LEU A CA 1
ATOM 641 C C . LEU A 1 83 ? 10.789 3.621 10.688 1 82.81 83 LEU A C 1
ATOM 643 O O . LEU A 1 83 ? 10.445 3.393 11.852 1 82.81 83 LEU A O 1
ATOM 647 N N . PRO A 1 84 ? 12.086 3.68 10.281 1 83.38 84 PRO A N 1
ATOM 648 C CA . PRO A 1 84 ? 13.125 3.627 11.312 1 83.38 84 PRO A CA 1
ATOM 649 C C . PRO A 1 84 ? 13.039 4.797 12.289 1 83.38 84 PRO A C 1
ATOM 651 O O . PRO A 1 84 ? 12.422 5.82 11.984 1 83.38 84 PRO A O 1
ATOM 654 N N . ARG A 1 85 ? 13.711 4.676 13.43 1 83.69 85 ARG A N 1
ATOM 655 C CA . ARG A 1 85 ? 13.609 5.641 14.516 1 83.69 85 ARG A CA 1
ATOM 656 C C . ARG A 1 85 ? 14.07 7.023 14.07 1 83.69 85 ARG A C 1
ATOM 658 O O . ARG A 1 85 ? 13.453 8.031 14.406 1 83.69 85 ARG A O 1
ATOM 665 N N . ASP A 1 86 ? 15.086 7.121 13.414 1 84.38 86 ASP A N 1
ATOM 666 C CA . ASP A 1 86 ? 15.617 8.414 12.977 1 84.38 86 ASP A CA 1
ATOM 667 C C . ASP A 1 86 ? 14.695 9.07 11.953 1 84.38 86 ASP A C 1
ATOM 669 O O . ASP A 1 86 ? 14.57 10.297 11.922 1 84.38 86 ASP A O 1
ATOM 673 N N . ALA A 1 87 ? 14.008 8.234 11.102 1 90.94 87 ALA A N 1
ATOM 674 C CA . ALA A 1 87 ? 13.016 8.773 10.18 1 90.94 87 ALA A CA 1
ATOM 675 C C . ALA A 1 87 ? 11.797 9.305 10.93 1 90.94 87 ALA A C 1
ATOM 677 O O . ALA A 1 87 ? 11.219 10.328 10.547 1 90.94 87 ALA A O 1
ATOM 678 N N . GLN A 1 88 ? 11.516 8.617 12.008 1 89.06 88 GLN A N 1
ATOM 679 C CA . GLN A 1 88 ? 10.414 9.078 12.844 1 89.06 88 GLN A CA 1
ATOM 680 C C . GLN A 1 88 ? 10.742 10.414 13.5 1 89.06 88 GLN A C 1
ATOM 682 O O . GLN A 1 88 ? 9.891 11.305 13.555 1 89.06 88 GLN A O 1
ATOM 687 N N . ALA A 1 89 ? 11.914 10.508 13.969 1 88.56 89 ALA A N 1
ATOM 688 C CA . ALA A 1 89 ? 12.352 11.758 14.578 1 88.56 89 ALA A CA 1
ATOM 689 C C . ALA A 1 89 ? 12.312 12.906 13.57 1 88.56 89 ALA A C 1
ATOM 691 O O . ALA A 1 89 ? 11.828 14 13.891 1 88.56 89 ALA A O 1
ATOM 692 N N . LEU A 1 90 ? 12.797 12.625 12.453 1 93.25 90 LEU A N 1
ATOM 693 C CA . LEU A 1 90 ? 12.781 13.641 11.406 1 93.25 90 LEU A CA 1
ATOM 694 C C . LEU A 1 90 ? 11.344 14.039 11.062 1 93.25 90 LEU A C 1
ATOM 696 O O . LEU A 1 90 ? 11.055 15.219 10.852 1 93.25 90 LEU A O 1
ATOM 700 N N . LEU A 1 91 ? 10.508 13.086 11.039 1 94.19 91 LEU A N 1
ATOM 701 C CA . LEU A 1 91 ? 9.102 13.328 10.734 1 94.19 91 LEU A CA 1
ATOM 702 C C . LEU A 1 91 ? 8.477 14.281 11.75 1 94.19 91 LEU A C 1
ATOM 704 O O . LEU A 1 91 ? 7.758 15.211 11.375 1 94.19 91 LEU A O 1
ATOM 708 N N . VAL A 1 92 ? 8.781 14.102 12.977 1 91.81 92 VAL A N 1
ATOM 709 C CA . VAL A 1 92 ? 8.242 14.953 14.031 1 91.81 92 VAL A CA 1
ATOM 710 C C . VAL A 1 92 ? 8.789 16.375 13.891 1 91.81 92 VAL A C 1
ATOM 712 O O . VAL A 1 92 ? 8.047 17.344 14.031 1 91.81 92 VAL A O 1
ATOM 715 N N . VAL A 1 93 ? 10 16.453 13.586 1 92.38 93 VAL A N 1
ATOM 716 C CA . VAL A 1 93 ? 10.633 17.766 13.398 1 92.38 93 VAL A CA 1
ATOM 717 C C . VAL A 1 93 ? 9.984 18.484 12.219 1 92.38 93 VAL A C 1
ATOM 719 O O . VAL A 1 93 ? 9.617 19.656 12.336 1 92.38 93 VAL A O 1
ATOM 722 N N . LEU A 1 94 ? 9.844 17.828 11.141 1 95.62 94 LEU A N 1
ATOM 723 C CA . LEU A 1 94 ? 9.25 18.422 9.953 1 95.62 94 LEU A CA 1
ATOM 724 C C . LEU A 1 94 ? 7.797 18.812 10.203 1 95.62 94 LEU A C 1
ATOM 726 O O . LEU A 1 94 ? 7.355 19.891 9.773 1 95.62 94 LEU A O 1
ATOM 730 N N . TRP A 1 95 ? 7.152 17.953 10.883 1 95.62 95 TRP A N 1
ATOM 731 C CA . TRP A 1 95 ? 5.773 18.266 11.242 1 95.62 95 TRP A CA 1
ATOM 732 C C . TRP A 1 95 ? 5.699 19.562 12.062 1 95.62 95 TRP A C 1
ATOM 734 O O . TRP A 1 95 ? 4.859 20.422 11.797 1 95.62 95 TRP A O 1
ATOM 744 N N . ALA A 1 96 ? 6.523 19.672 13 1 93.94 96 ALA A N 1
ATOM 745 C CA . ALA A 1 96 ? 6.547 20.859 13.859 1 93.94 96 ALA A CA 1
ATOM 746 C C . ALA A 1 96 ? 6.863 22.109 13.062 1 93.94 96 ALA A C 1
ATOM 748 O O . ALA A 1 96 ? 6.242 23.156 13.273 1 93.94 96 ALA A O 1
ATOM 749 N N . LEU A 1 97 ? 7.75 22 12.18 1 93.19 97 LEU A N 1
ATOM 750 C CA . LEU A 1 97 ? 8.242 23.156 11.438 1 93.19 97 LEU A CA 1
ATOM 751 C C . LEU A 1 97 ? 7.254 23.562 10.352 1 93.19 97 LEU A C 1
ATOM 753 O O . LEU A 1 97 ? 7.289 24.703 9.875 1 93.19 97 LEU A O 1
ATOM 757 N N . ILE A 1 98 ? 6.395 22.672 10 1 96.25 98 ILE A N 1
ATOM 758 C CA . ILE A 1 98 ? 5.52 22.969 8.867 1 96.25 98 ILE A CA 1
ATOM 759 C C . ILE A 1 98 ? 4.082 23.125 9.359 1 96.25 98 ILE A C 1
ATOM 761 O O . ILE A 1 98 ? 3.436 24.141 9.086 1 96.25 98 ILE A O 1
ATOM 765 N N . VAL A 1 99 ? 3.629 22.234 10.156 1 95.5 99 VAL A N 1
ATOM 766 C CA . VAL A 1 99 ? 2.207 22.141 10.477 1 95.5 99 VAL A CA 1
ATOM 767 C C . VAL A 1 99 ? 1.86 23.156 11.562 1 95.5 99 VAL A C 1
ATOM 769 O O . VAL A 1 99 ? 0.789 23.766 11.539 1 95.5 99 VAL A O 1
ATOM 772 N N . LEU A 1 100 ? 2.756 23.344 12.547 1 93.12 100 LEU A N 1
ATOM 773 C CA . LEU A 1 100 ? 2.451 24.266 13.641 1 93.12 100 LEU A CA 1
ATOM 774 C C . LEU A 1 100 ? 2.301 25.688 13.125 1 93.12 100 LEU A C 1
ATOM 776 O O . LEU A 1 100 ? 1.276 26.328 13.367 1 93.12 100 LEU A O 1
ATOM 780 N N . PRO A 1 101 ? 3.264 26.188 12.391 1 92.69 101 PRO A N 1
ATOM 781 C CA . PRO A 1 101 ? 3.086 27.531 11.859 1 92.69 101 PRO A CA 1
ATOM 782 C C . PRO A 1 101 ? 1.898 27.641 10.898 1 92.69 101 PRO A C 1
ATOM 784 O O . PRO A 1 101 ? 1.222 28.672 10.867 1 92.69 101 PRO A O 1
ATOM 787 N N . LYS A 1 102 ? 1.671 26.641 10.141 1 93.94 102 LYS A N 1
ATOM 788 C CA . LYS A 1 102 ? 0.507 26.625 9.258 1 93.94 102 LYS A CA 1
ATOM 789 C C . LYS A 1 102 ? -0.786 26.797 10.047 1 93.94 102 LYS A C 1
ATOM 791 O O . LYS A 1 102 ? -1.657 27.578 9.664 1 93.94 102 LYS A O 1
ATOM 796 N N . ARG A 1 103 ? -0.845 26.078 11.109 1 92.62 103 ARG A N 1
ATOM 797 C CA . ARG A 1 103 ? -2.037 26.109 11.953 1 92.62 103 ARG A CA 1
ATOM 798 C C . ARG A 1 103 ? -2.246 27.516 12.531 1 92.62 103 ARG A C 1
ATOM 800 O O . ARG A 1 103 ? -3.377 28 12.594 1 92.62 103 ARG A O 1
ATOM 807 N N . GLU A 1 104 ? -1.176 28.125 12.906 1 87.75 104 GLU A N 1
ATOM 808 C CA . GLU A 1 104 ? -1.232 29.484 13.43 1 87.75 104 GLU A CA 1
ATOM 809 C C . GLU A 1 104 ? -1.759 30.453 12.383 1 87.75 104 GLU A C 1
ATOM 811 O O . GLU A 1 104 ? -2.629 31.281 12.672 1 87.75 104 GLU A O 1
ATOM 816 N N . ARG A 1 105 ? -1.298 30.281 11.258 1 88.94 105 ARG A N 1
ATOM 817 C CA . ARG A 1 105 ? -1.718 31.156 10.164 1 88.94 105 ARG A CA 1
ATOM 818 C C . ARG A 1 105 ? -3.18 30.906 9.797 1 88.94 105 ARG A C 1
ATOM 820 O O . ARG A 1 105 ? -3.908 31.844 9.477 1 88.94 105 ARG A O 1
ATOM 827 N N . GLN A 1 106 ? -3.611 29.75 9.859 1 88.25 106 GLN A N 1
ATOM 828 C CA . GLN A 1 106 ? -4.977 29.375 9.492 1 88.25 106 GLN A CA 1
ATOM 829 C C . GLN A 1 106 ? -5.973 29.844 10.547 1 88.25 106 GLN A C 1
ATOM 831 O O . GLN A 1 106 ? -7.09 30.25 10.219 1 88.25 106 GLN A O 1
ATOM 836 N N . THR A 1 107 ? -5.582 29.797 11.789 1 86.19 107 THR A N 1
ATOM 837 C CA . THR A 1 107 ? -6.488 30.172 12.875 1 86.19 107 THR A CA 1
ATOM 838 C C . THR A 1 107 ? -6.492 31.688 13.07 1 86.19 107 THR A C 1
ATOM 840 O O . THR A 1 107 ? -7.496 32.25 13.508 1 86.19 107 THR A O 1
ATOM 843 N N . SER A 1 108 ? -5.402 32.406 12.898 1 79.69 108 SER A N 1
ATOM 844 C CA . SER A 1 108 ? -5.34 33.844 13 1 79.69 108 SER A CA 1
ATOM 845 C C . SER A 1 108 ? -6.168 34.5 11.906 1 79.69 108 SER A C 1
ATOM 847 O O . SER A 1 108 ? -6.836 35.531 12.156 1 79.69 108 SER A O 1
ATOM 849 N N . ARG A 1 109 ? -6.156 33.969 10.836 1 66.06 109 ARG A N 1
ATOM 850 C CA . ARG A 1 109 ? -6.926 34.531 9.719 1 66.06 109 ARG A CA 1
ATOM 851 C C . ARG A 1 109 ? -8.422 34.375 9.969 1 66.06 109 ARG A C 1
ATOM 853 O O . ARG A 1 109 ? -9.203 35.281 9.648 1 66.06 109 ARG A O 1
ATOM 860 N N . THR A 1 110 ? -8.766 33.375 10.523 1 62.09 110 THR A N 1
ATOM 861 C CA . THR A 1 110 ? -10.18 33.156 10.836 1 62.09 110 THR A CA 1
ATOM 862 C C . THR A 1 110 ? -10.648 34.156 11.883 1 62.09 110 THR A C 1
ATOM 864 O O . THR A 1 110 ? -11.758 34.719 11.773 1 62.09 110 THR A O 1
ATOM 867 N N . GLU A 1 111 ? -9.828 34.469 12.852 1 58.91 111 GLU A N 1
ATOM 868 C CA . GLU A 1 111 ? -10.172 35.438 13.883 1 58.91 111 GLU A CA 1
ATOM 869 C C . GLU A 1 111 ? -10.219 36.844 13.312 1 58.91 111 GLU A C 1
ATOM 871 O O . GLU A 1 111 ? -11.102 37.656 13.664 1 58.91 111 GLU A O 1
ATOM 876 N N . ALA A 1 112 ? -9.305 37.25 12.445 1 57.38 112 ALA A N 1
ATOM 877 C CA . ALA A 1 112 ? -9.258 38.562 11.828 1 57.38 112 ALA A CA 1
ATOM 878 C C . ALA A 1 112 ? -10.469 38.781 10.922 1 57.38 112 ALA A C 1
ATOM 880 O O . ALA A 1 112 ? -11.047 39.875 10.906 1 57.38 112 ALA A O 1
ATOM 881 N N . GLU A 1 113 ? -10.672 37.75 10.266 1 57.16 113 GLU A N 1
ATOM 882 C CA . GLU A 1 113 ? -11.82 37.844 9.375 1 57.16 113 GLU A CA 1
ATOM 883 C C . GLU A 1 113 ? -13.125 37.844 10.164 1 57.16 113 G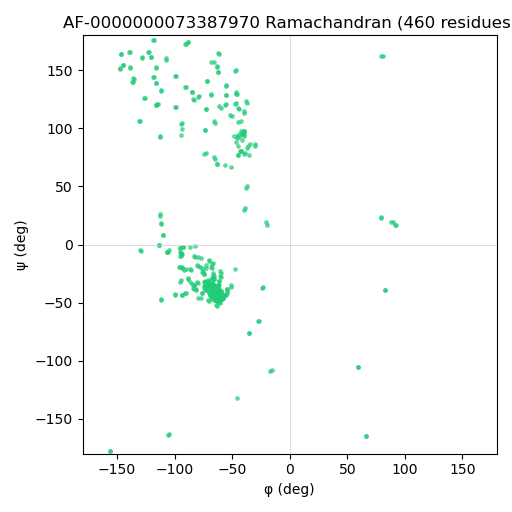LU A C 1
ATOM 885 O O . GLU A 1 113 ? -14.117 38.438 9.742 1 57.16 113 GLU A O 1
ATOM 890 N N . GLY A 1 114 ? -13.086 37.156 11.242 1 52.91 114 GLY A N 1
ATOM 891 C CA . GLY A 1 114 ? -14.266 37.188 12.102 1 52.91 114 GLY A CA 1
ATOM 892 C C . GLY A 1 114 ? -14.508 38.531 12.734 1 52.91 114 GLY A C 1
ATOM 893 O O . GLY A 1 114 ? -15.664 38.906 12.977 1 52.91 114 GLY A O 1
ATOM 894 N N . ASP A 1 115 ? -13.438 39.188 13.203 1 51.5 115 ASP A N 1
ATOM 895 C CA . ASP A 1 115 ? -13.602 40.469 13.82 1 51.5 115 ASP A CA 1
ATOM 896 C C . ASP A 1 115 ? -13.922 41.562 12.781 1 51.5 115 ASP A C 1
ATOM 898 O O . ASP A 1 115 ? -14.141 42.719 13.117 1 51.5 115 ASP A O 1
ATOM 902 N N . GLY A 1 116 ? -13.68 41.344 11.5 1 46.12 116 GLY A N 1
ATOM 903 C CA . GLY A 1 116 ? -14.086 42.406 10.578 1 46.12 116 GLY A CA 1
ATOM 904 C C . GLY A 1 116 ? -15.578 42.656 10.602 1 46.12 116 GLY A C 1
ATOM 905 O O . GLY A 1 116 ? -16.375 41.75 10.867 1 46.12 116 GLY A O 1
ATOM 906 N N . GLN A 1 117 ? -15.969 43.906 10.977 1 44.25 117 GLN A N 1
ATOM 907 C CA . GLN A 1 117 ? -17.25 44.594 11.117 1 44.25 117 GLN A CA 1
ATOM 908 C C . GLN A 1 117 ? -18.234 44.156 10.047 1 44.25 117 GLN A C 1
ATOM 910 O O . GLN A 1 117 ? -19.438 44 10.312 1 44.25 117 GLN A O 1
ATOM 915 N N . ASN A 1 118 ? -18.016 44.719 8.703 1 41.5 118 ASN A N 1
ATOM 916 C CA . ASN A 1 118 ? -19.094 45.094 7.785 1 41.5 118 ASN A CA 1
ATOM 917 C C . ASN A 1 118 ? -19.844 43.844 7.281 1 41.5 118 ASN A C 1
ATOM 919 O O . ASN A 1 118 ? -20.812 44 6.516 1 41.5 118 ASN A O 1
ATOM 923 N N . ASP A 1 119 ? -19.172 42.656 6.863 1 47.78 119 ASP A N 1
ATOM 924 C CA . ASP A 1 119 ? -20.031 41.812 6.043 1 47.78 119 ASP A CA 1
ATOM 925 C C . ASP A 1 119 ? -21.094 41.125 6.891 1 47.78 119 ASP A C 1
ATOM 927 O O . ASP A 1 119 ? -20.781 40.5 7.91 1 47.78 119 ASP A O 1
ATOM 931 N N . PHE A 1 120 ? -22.359 41.562 7.008 1 42.72 120 PHE A N 1
ATOM 932 C CA . PHE A 1 120 ? -23.641 41.094 7.496 1 42.72 120 PHE A CA 1
ATOM 933 C C . PHE A 1 120 ? -23.719 39.562 7.387 1 42.72 120 PHE A C 1
ATOM 935 O O . PHE A 1 120 ? -24.422 38.906 8.164 1 42.72 120 PHE A O 1
ATOM 942 N N . PHE A 1 121 ? -23.703 39.031 6.07 1 42.62 121 PHE A N 1
ATOM 943 C CA . PHE A 1 121 ? -23.953 37.625 5.863 1 42.62 121 PHE A CA 1
ATOM 944 C C . PHE A 1 121 ? -22.75 36.781 6.285 1 42.62 121 PHE A C 1
ATOM 946 O O . PHE A 1 121 ? -21.766 36.719 5.551 1 42.62 121 PHE A O 1
ATOM 953 N N . PRO A 1 122 ? -22.5 36.531 7.422 1 43.94 122 PRO A N 1
ATOM 954 C CA . PRO A 1 122 ? -21.422 35.719 7.961 1 43.94 122 PRO A CA 1
ATOM 955 C C . PRO A 1 122 ? -21.141 34.469 7.125 1 43.94 122 PRO A C 1
ATOM 957 O O . PRO A 1 122 ? -21.781 33.438 7.328 1 43.94 122 PRO A O 1
ATOM 960 N N . GLY A 1 123 ? -21.328 34.5 5.848 1 44.56 123 GLY A N 1
ATOM 961 C CA . GLY A 1 123 ? -20.984 33.219 5.207 1 44.56 123 GLY A CA 1
ATOM 962 C C . GLY A 1 123 ? -19.594 32.719 5.578 1 44.56 123 GLY A C 1
ATOM 963 O O . GLY A 1 123 ? -18.703 33.531 5.863 1 44.56 123 GLY A O 1
ATOM 964 N N . ALA A 1 124 ? -19.453 31.594 6.355 1 46.62 124 ALA A N 1
ATOM 965 C CA . ALA A 1 124 ? -18.219 30.891 6.727 1 46.62 124 ALA A CA 1
ATOM 966 C C . ALA A 1 124 ? -17.156 31.031 5.637 1 46.62 124 ALA A C 1
ATOM 968 O O . ALA A 1 124 ? -17.359 30.594 4.504 1 46.62 124 ALA A O 1
ATOM 969 N N . LYS A 1 125 ? -16.406 32.062 5.617 1 52.75 125 LYS A N 1
ATOM 970 C CA . LYS A 1 125 ? -15.312 32.156 4.652 1 52.75 125 LYS A CA 1
ATOM 971 C C . LYS A 1 125 ? -14.5 30.859 4.609 1 52.75 125 LYS A C 1
ATOM 973 O O . LYS A 1 125 ? -14.211 30.266 5.652 1 52.75 125 LYS A O 1
ATOM 978 N N . PRO A 1 126 ? -14.438 30.266 3.395 1 57 126 PRO A N 1
ATOM 979 C CA . PRO A 1 126 ? -13.734 28.984 3.26 1 57 126 PRO A CA 1
ATOM 980 C C . PRO A 1 126 ? -12.289 29.062 3.75 1 57 126 PRO A C 1
ATOM 982 O O . PRO A 1 126 ? -11.648 30.109 3.666 1 57 126 PRO A O 1
ATOM 985 N N . LEU A 1 127 ? -11.945 28.266 4.73 1 60.19 127 LEU A N 1
ATOM 986 C CA . LEU A 1 127 ? -10.555 28.125 5.145 1 60.19 127 LEU A CA 1
ATOM 987 C C . LEU A 1 127 ? -9.617 28.172 3.941 1 60.19 127 LEU A C 1
ATOM 989 O O . LEU A 1 127 ? -9.961 27.672 2.869 1 60.19 127 LEU A O 1
ATOM 993 N N . PRO A 1 128 ? -8.617 29.172 3.939 1 59.78 128 PRO A N 1
ATOM 994 C CA . PRO A 1 128 ? -7.625 29.141 2.861 1 59.78 128 PRO A CA 1
ATOM 995 C C . PRO A 1 128 ? -7.051 27.75 2.621 1 59.78 128 PRO A C 1
ATOM 997 O O . PRO A 1 128 ? -7.031 26.922 3.533 1 59.78 128 PRO A O 1
ATOM 1000 N N . SER A 1 129 ? -6.695 27.562 1.364 1 70.44 129 SER A N 1
ATOM 1001 C CA . SER A 1 129 ? -6.039 26.312 1 1 70.44 129 SER A CA 1
ATOM 1002 C C . SER A 1 129 ? -4.793 26.078 1.844 1 70.44 129 SER A C 1
ATOM 1004 O O . SER A 1 129 ? -3.998 26.984 2.059 1 70.44 129 SER A O 1
ATOM 1006 N N . ALA A 1 130 ? -4.648 24.969 2.443 1 74.94 130 ALA A N 1
ATOM 1007 C CA . ALA A 1 130 ? -3.535 24.562 3.299 1 74.94 130 ALA A CA 1
ATOM 1008 C C . ALA A 1 130 ? -2.195 24.797 2.604 1 74.94 130 ALA A C 1
ATOM 1010 O O . ALA A 1 130 ? -1.231 25.234 3.234 1 74.94 130 ALA A O 1
ATOM 1011 N N . ARG A 1 131 ? -2.191 24.609 1.329 1 73.44 131 ARG A N 1
ATOM 1012 C CA . ARG A 1 131 ? -0.951 24.703 0.566 1 73.44 131 ARG A CA 1
ATOM 1013 C C . ARG A 1 131 ? -0.427 26.141 0.562 1 73.44 131 ARG A C 1
ATOM 1015 O O . ARG A 1 131 ? 0.786 26.359 0.577 1 73.44 131 ARG A O 1
ATOM 1022 N N . LEU A 1 132 ? -1.327 27.047 0.643 1 76.5 132 LEU A N 1
ATOM 1023 C CA . LEU A 1 132 ? -0.932 28.453 0.526 1 76.5 132 LEU A CA 1
ATOM 1024 C C . LEU A 1 132 ? -0.354 28.953 1.841 1 76.5 132 LEU A C 1
ATOM 1026 O O . LEU A 1 132 ? 0.462 29.891 1.846 1 76.5 132 LEU A O 1
ATOM 1030 N N . VAL A 1 133 ? -0.664 28.219 2.795 1 85.5 133 VAL A N 1
ATOM 1031 C CA . VAL A 1 133 ? -0.273 28.75 4.098 1 85.5 133 VAL A CA 1
ATOM 1032 C C . VAL A 1 133 ? 0.81 27.859 4.711 1 85.5 133 VAL A C 1
ATOM 1034 O O . VAL A 1 133 ? 1.379 28.203 5.75 1 85.5 133 VAL A O 1
ATOM 1037 N N . SER A 1 134 ? 1.183 26.828 4.02 1 92.88 134 SER A N 1
ATOM 1038 C CA . SER A 1 134 ? 2.215 25.922 4.527 1 92.88 134 SER A CA 1
ATOM 1039 C C . SER A 1 134 ? 3.611 26.453 4.223 1 92.88 134 SER A C 1
ATOM 1041 O O . SER A 1 134 ? 3.93 26.75 3.068 1 92.88 134 SER A O 1
ATOM 1043 N N . PRO A 1 135 ? 4.391 26.609 5.203 1 94.56 135 PRO A N 1
ATOM 1044 C CA . PRO A 1 135 ? 5.754 27.062 4.93 1 94.56 135 PRO A CA 1
ATOM 1045 C C . PRO A 1 135 ? 6.582 26.047 4.156 1 94.56 135 PRO A C 1
ATOM 1047 O O . PRO A 1 135 ? 6.27 24.844 4.18 1 94.56 135 PRO A O 1
ATOM 1050 N N . VAL A 1 136 ? 7.582 26.547 3.506 1 96.12 136 VAL A N 1
ATOM 1051 C CA . VAL A 1 136 ? 8.562 25.734 2.795 1 96.12 136 VAL A CA 1
ATOM 1052 C C . VAL A 1 136 ? 9.922 25.828 3.494 1 96.12 136 VAL A C 1
ATOM 1054 O O . VAL A 1 136 ? 10.359 26.922 3.854 1 96.12 136 VAL A O 1
ATOM 1057 N N . LEU A 1 137 ? 10.516 24.688 3.688 1 96.38 137 LEU A N 1
ATOM 1058 C CA . LEU A 1 137 ? 11.773 24.625 4.414 1 96.38 137 LEU A CA 1
ATOM 1059 C C . LEU A 1 137 ? 12.953 24.516 3.451 1 96.38 137 LEU A C 1
ATOM 1061 O O . LEU A 1 137 ? 12.844 23.859 2.406 1 96.38 137 LEU A O 1
ATOM 1065 N N . SER A 1 138 ? 14.031 25.156 3.863 1 96.62 138 SER A N 1
ATOM 1066 C CA . SER A 1 138 ? 15.289 24.984 3.145 1 96.62 138 SER A CA 1
ATOM 1067 C C . SER A 1 138 ? 16.047 23.75 3.613 1 96.62 138 SER A C 1
ATOM 1069 O O . SER A 1 138 ? 16.266 23.562 4.812 1 96.62 138 SER A O 1
ATOM 1071 N N . TYR A 1 139 ? 16.484 22.953 2.674 1 96.69 139 TYR A N 1
ATOM 1072 C CA . TYR A 1 139 ? 17.297 21.797 2.994 1 96.69 139 TYR A CA 1
ATOM 1073 C C . TYR A 1 139 ? 18.562 22.203 3.746 1 96.69 139 TYR A C 1
ATOM 1075 O O . TYR A 1 139 ? 18.953 21.578 4.73 1 96.69 139 TYR A O 1
ATOM 1083 N N . LYS A 1 140 ? 19.188 23.234 3.305 1 95.5 140 LYS A N 1
ATOM 1084 C CA . LYS A 1 140 ? 20.422 23.719 3.906 1 95.5 140 LYS A CA 1
ATOM 1085 C C . LYS A 1 140 ? 20.203 24.109 5.367 1 95.5 140 LYS A C 1
ATOM 1087 O O . LYS A 1 140 ? 21 23.734 6.234 1 95.5 140 LYS A O 1
ATOM 1092 N N . THR A 1 141 ? 19.094 24.781 5.609 1 94.38 141 THR A N 1
ATOM 1093 C CA . THR A 1 141 ? 18.781 25.219 6.965 1 94.38 141 THR A CA 1
ATOM 1094 C C . THR A 1 141 ? 18.484 24.016 7.859 1 94.38 141 THR A C 1
ATOM 1096 O O . THR A 1 141 ? 18.922 23.969 9.008 1 94.38 141 THR A O 1
ATOM 1099 N N . LEU A 1 142 ? 17.781 23.078 7.289 1 94.31 142 LEU A N 1
ATOM 1100 C CA . LEU A 1 142 ? 17.453 21.875 8.047 1 94.31 142 LEU A CA 1
ATOM 1101 C C . LEU A 1 142 ? 18.719 21.109 8.422 1 94.31 142 LEU A C 1
ATOM 1103 O O . LEU A 1 142 ? 18.859 20.656 9.562 1 94.31 142 LEU A O 1
ATOM 1107 N N . LEU A 1 143 ? 19.609 21.016 7.48 1 93.94 143 LEU A N 1
ATOM 1108 C CA . LEU A 1 143 ? 20.859 20.312 7.715 1 93.94 143 LEU A CA 1
ATOM 1109 C C . LEU A 1 143 ? 21.703 21.031 8.758 1 93.94 143 LEU A C 1
ATOM 1111 O O . LEU A 1 143 ? 22.281 20.406 9.641 1 93.94 143 LEU A O 1
ATOM 1115 N N . GLU A 1 144 ? 21.703 22.297 8.656 1 92.69 144 GLU A N 1
ATOM 1116 C CA . GLU A 1 144 ? 22.5 23.109 9.578 1 92.69 144 GLU A CA 1
ATOM 1117 C C . GLU A 1 144 ? 21.938 23.016 11 1 92.69 144 GLU A C 1
ATOM 1119 O O . GLU A 1 144 ? 22.703 22.875 11.961 1 92.69 144 GLU A O 1
ATOM 1124 N N . ASP A 1 145 ? 20.625 23.016 11.07 1 89.38 145 ASP A N 1
ATOM 1125 C CA . ASP A 1 145 ? 20 23.141 12.383 1 89.38 145 ASP A CA 1
ATOM 1126 C C . ASP A 1 145 ? 19.859 21.766 13.047 1 89.38 145 ASP A C 1
ATOM 1128 O O . ASP A 1 145 ? 19.938 21.656 14.273 1 89.38 145 ASP A O 1
ATOM 1132 N N . TYR A 1 146 ? 19.641 20.688 12.188 1 88.56 146 TYR A N 1
ATOM 1133 C CA . TYR A 1 146 ? 19.234 19.438 12.797 1 88.56 146 TYR A CA 1
ATOM 1134 C C . TYR A 1 146 ? 20.109 18.281 12.297 1 88.56 146 TYR A C 1
ATOM 1136 O O . TYR A 1 146 ? 19.984 17.156 12.773 1 88.56 146 TYR A O 1
ATOM 1144 N N . GLY A 1 147 ? 20.969 18.547 11.375 1 87.88 147 GLY A N 1
ATOM 1145 C CA . GLY A 1 147 ? 21.797 17.516 10.766 1 87.88 147 GLY A CA 1
ATOM 1146 C C . GLY A 1 147 ? 22.578 16.703 11.773 1 87.88 147 GLY A C 1
ATOM 1147 O O . GLY A 1 147 ? 22.672 15.469 11.656 1 87.88 147 GLY A O 1
ATOM 1148 N N . ASN A 1 148 ? 23.078 17.312 12.82 1 86.69 148 ASN A N 1
ATOM 1149 C CA . ASN A 1 148 ? 23.891 16.641 13.82 1 86.69 148 ASN A CA 1
ATOM 1150 C C . ASN A 1 148 ? 23.047 15.68 14.664 1 86.69 148 ASN A C 1
ATOM 1152 O O . ASN A 1 148 ? 23.531 14.609 15.039 1 86.69 148 ASN A O 1
ATOM 1156 N N . GLN A 1 149 ? 21.812 15.992 14.875 1 85.12 149 GLN A N 1
ATOM 1157 C CA . GLN A 1 149 ? 20.938 15.195 15.727 1 85.12 149 GLN A CA 1
ATOM 1158 C C . GLN A 1 149 ? 20.297 14.047 14.945 1 85.12 149 GLN A C 1
ATOM 1160 O O . GLN A 1 149 ? 19.891 13.039 15.523 1 85.12 149 GLN A O 1
ATOM 1165 N N . LEU A 1 150 ? 20.266 14.234 13.602 1 85.31 150 LEU A N 1
ATOM 1166 C CA . LEU A 1 150 ? 19.484 13.297 12.812 1 85.31 150 LEU A CA 1
ATOM 1167 C C . LEU A 1 150 ? 20.375 12.438 11.93 1 85.31 150 LEU A C 1
ATOM 1169 O O . LEU A 1 150 ? 19.953 11.945 10.883 1 85.31 150 LEU A O 1
ATOM 1173 N N . GLY A 1 151 ? 21.688 12.219 12.281 1 83.38 151 GLY A N 1
ATOM 1174 C CA . GLY A 1 151 ? 22.578 11.273 11.617 1 83.38 151 GLY A CA 1
ATOM 1175 C C . GLY A 1 151 ? 23.328 11.891 10.453 1 83.38 151 GLY A C 1
ATOM 1176 O O . GLY A 1 151 ? 23.719 11.18 9.523 1 83.38 151 GLY A O 1
ATOM 1177 N N . LYS A 1 152 ? 23.422 13.281 10.406 1 88.75 152 LYS A N 1
ATOM 1178 C CA . LYS A 1 152 ? 24.188 14.039 9.422 1 88.75 152 LYS A CA 1
ATOM 1179 C C . LYS A 1 152 ? 23.594 13.875 8.023 1 88.75 152 LYS A C 1
ATOM 1181 O O . LYS A 1 152 ? 22.422 13.547 7.875 1 88.75 152 LYS A O 1
ATOM 1186 N N . LYS A 1 153 ? 24.328 14.227 6.996 1 94.25 153 LYS A N 1
ATOM 1187 C CA . LYS A 1 153 ? 23.844 14.43 5.637 1 94.25 153 LYS A CA 1
ATOM 1188 C C . LYS A 1 153 ? 23.297 13.133 5.047 1 94.25 153 LYS A C 1
ATOM 1190 O O . LYS A 1 153 ? 22.188 13.094 4.508 1 94.25 153 LYS A O 1
ATOM 1195 N N . LEU A 1 154 ? 23.984 12.094 5.148 1 93.81 154 LEU A N 1
ATOM 1196 C CA . LEU A 1 154 ? 23.656 10.836 4.488 1 93.81 154 LEU A CA 1
ATOM 1197 C C . LEU A 1 154 ? 22.344 10.273 5.035 1 93.81 154 LEU A C 1
ATOM 1199 O O . LEU A 1 154 ? 21.453 9.914 4.27 1 93.81 154 LEU A O 1
ATOM 1203 N N . ARG A 1 155 ? 22.219 10.289 6.348 1 93.94 155 ARG A N 1
ATOM 1204 C CA . ARG A 1 155 ? 21.016 9.758 6.977 1 93.94 155 ARG A CA 1
ATOM 1205 C C . ARG A 1 155 ? 19.812 10.68 6.738 1 93.94 155 ARG A C 1
ATOM 1207 O O . ARG A 1 155 ? 18.703 10.211 6.504 1 93.94 155 ARG A O 1
ATOM 1214 N N . LEU A 1 156 ? 20.094 11.914 6.805 1 94.44 156 LEU A N 1
ATOM 1215 C CA . LEU A 1 156 ? 19.047 12.883 6.555 1 94.44 156 LEU A CA 1
ATOM 1216 C C . LEU A 1 156 ? 18.469 12.719 5.148 1 94.44 156 LEU A C 1
ATOM 1218 O O . LEU A 1 156 ? 17.25 12.711 4.965 1 94.44 156 LEU A O 1
ATOM 1222 N N . ASP A 1 157 ? 19.344 12.578 4.227 1 95.88 157 ASP A N 1
ATOM 1223 C CA . ASP A 1 157 ? 18.922 12.406 2.84 1 95.88 157 ASP A CA 1
ATOM 1224 C C . ASP A 1 157 ? 18.109 11.125 2.664 1 95.88 157 ASP A C 1
ATOM 1226 O O . ASP A 1 157 ? 17.078 11.125 1.991 1 95.88 157 ASP A O 1
ATOM 1230 N N . ALA A 1 158 ? 18.562 10.141 3.266 1 95.06 158 ALA A N 1
ATOM 1231 C CA . ALA A 1 158 ? 17.859 8.859 3.172 1 95.06 158 ALA A CA 1
ATOM 1232 C C . ALA A 1 158 ? 16.469 8.953 3.781 1 95.06 158 ALA A C 1
ATOM 1234 O O . ALA A 1 158 ? 15.5 8.438 3.211 1 95.06 158 ALA A O 1
ATOM 1235 N N . ASN A 1 159 ? 16.422 9.578 4.871 1 94.62 159 ASN A N 1
ATOM 1236 C CA . ASN A 1 159 ? 15.141 9.703 5.566 1 94.62 159 ASN A CA 1
ATOM 1237 C C . ASN A 1 159 ? 14.203 10.656 4.844 1 94.62 159 ASN A C 1
ATOM 1239 O O . ASN A 1 159 ? 12.992 10.438 4.809 1 94.62 159 ASN A O 1
ATOM 1243 N N . LEU A 1 160 ? 14.734 11.664 4.27 1 97.06 160 LEU A N 1
ATOM 1244 C CA . LEU A 1 160 ? 13.906 12.578 3.479 1 97.06 160 LEU A CA 1
ATOM 1245 C C . LEU A 1 160 ? 13.312 11.859 2.273 1 97.06 160 LEU A C 1
ATOM 1247 O O . LEU A 1 160 ? 12.141 12.07 1.938 1 97.06 160 LEU A O 1
ATOM 1251 N N . LYS A 1 161 ? 14.117 11.078 1.709 1 96.19 161 LYS A N 1
ATOM 1252 C CA . LYS A 1 161 ? 13.633 10.297 0.574 1 96.19 161 LYS A CA 1
ATOM 1253 C C . LYS A 1 161 ? 12.508 9.352 0.996 1 96.19 161 LYS A C 1
ATOM 1255 O O . LYS A 1 161 ? 11.508 9.219 0.287 1 96.19 161 LYS A O 1
ATOM 1260 N N . LEU A 1 162 ? 12.711 8.805 2.084 1 94.12 162 LEU A N 1
ATOM 1261 C CA . LEU A 1 162 ? 11.711 7.891 2.623 1 94.12 162 LEU A CA 1
ATOM 1262 C C . LEU A 1 162 ? 10.406 8.625 2.924 1 94.12 162 LEU A C 1
ATOM 1264 O O . LEU A 1 162 ? 9.328 8.164 2.543 1 94.12 162 LEU A O 1
ATOM 1268 N N . LEU A 1 163 ? 10.477 9.695 3.537 1 96.44 163 LEU A N 1
ATOM 1269 C CA . LEU A 1 163 ? 9.297 10.469 3.914 1 96.44 163 LEU A CA 1
ATOM 1270 C C . LEU A 1 163 ? 8.586 11.008 2.678 1 96.44 163 LEU A C 1
ATOM 1272 O O . LEU A 1 163 ? 7.359 11.109 2.656 1 96.44 163 LEU A O 1
ATOM 1276 N N . GLU A 1 164 ? 9.375 11.375 1.703 1 96.38 164 GLU A N 1
ATOM 1277 C CA . GLU A 1 164 ? 8.797 11.812 0.435 1 96.38 164 GLU A CA 1
ATOM 1278 C C . GLU A 1 164 ? 8.039 10.68 -0.245 1 96.38 164 GLU A C 1
ATOM 1280 O O . GLU A 1 164 ? 6.914 10.867 -0.711 1 96.38 164 GLU A O 1
ATOM 1285 N N . ARG A 1 165 ? 8.625 9.555 -0.247 1 92.06 165 ARG A N 1
ATOM 1286 C CA . ARG A 1 165 ? 8.016 8.375 -0.856 1 92.06 165 ARG A CA 1
ATOM 1287 C C . ARG A 1 165 ? 6.699 8.023 -0.171 1 92.06 165 ARG A C 1
ATOM 1289 O O . ARG A 1 165 ? 5.762 7.555 -0.82 1 92.06 165 ARG A O 1
ATOM 1296 N N . HIS A 1 166 ? 6.617 8.305 1.077 1 92.38 166 HIS A N 1
ATOM 1297 C CA . HIS A 1 166 ? 5.43 7.93 1.841 1 92.38 166 HIS A CA 1
ATOM 1298 C C . HIS A 1 166 ? 4.414 9.062 1.872 1 92.38 166 HIS A C 1
ATOM 1300 O O . HIS A 1 166 ? 3.363 8.945 2.508 1 92.38 166 HIS A O 1
ATOM 1306 N N . GLY A 1 167 ? 4.734 10.141 1.292 1 95 167 GLY A N 1
ATOM 1307 C CA . GLY A 1 167 ? 3.75 11.188 1.084 1 95 167 GLY A CA 1
ATOM 1308 C C . GLY A 1 167 ? 3.717 12.203 2.211 1 95 167 GLY A C 1
ATOM 1309 O O . GLY A 1 167 ? 2.762 12.977 2.33 1 95 167 GLY A O 1
ATOM 1310 N N . PHE A 1 168 ? 4.707 12.242 3.004 1 96.62 168 PHE A N 1
ATOM 1311 C CA . PHE A 1 168 ? 4.688 13.172 4.129 1 96.62 168 PHE A CA 1
ATOM 1312 C C . PHE A 1 168 ? 5.258 14.523 3.721 1 96.62 168 PHE A C 1
ATOM 1314 O O . PHE A 1 168 ? 4.855 15.562 4.258 1 96.62 168 PHE A O 1
ATOM 1321 N N . ILE A 1 169 ? 6.176 14.492 2.754 1 97.81 169 ILE A N 1
ATOM 1322 C CA . ILE A 1 169 ? 6.77 15.742 2.299 1 97.81 169 ILE A CA 1
ATOM 1323 C C . ILE A 1 169 ? 6.918 15.719 0.78 1 97.81 169 ILE A C 1
ATOM 1325 O O . ILE A 1 169 ? 6.754 14.672 0.148 1 97.81 169 ILE A O 1
ATOM 1329 N N . THR A 1 170 ? 7.16 16.859 0.241 1 97.56 170 THR A N 1
ATOM 1330 C CA . THR A 1 170 ? 7.594 17.047 -1.14 1 97.56 170 THR A CA 1
ATOM 1331 C C . THR A 1 170 ? 8.969 17.703 -1.191 1 97.56 170 THR A C 1
ATOM 1333 O O . THR A 1 170 ? 9.328 18.469 -0.296 1 97.56 170 THR A O 1
ATOM 1336 N N . ARG A 1 171 ? 9.719 17.312 -2.127 1 97.19 171 ARG A N 1
ATOM 1337 C CA . ARG A 1 171 ? 11.039 17.922 -2.301 1 97.19 171 ARG A CA 1
ATOM 1338 C C . ARG A 1 171 ? 11.219 18.438 -3.725 1 97.19 171 ARG A C 1
ATOM 1340 O O . ARG A 1 171 ? 10.922 17.734 -4.688 1 97.19 171 ARG A O 1
ATOM 1347 N N . ARG A 1 172 ? 11.562 19.656 -3.869 1 95.5 172 ARG A N 1
ATOM 1348 C CA . ARG A 1 172 ? 11.922 20.297 -5.125 1 95.5 172 ARG A CA 1
ATOM 1349 C C . ARG A 1 172 ? 13.234 21.062 -5 1 95.5 172 ARG A C 1
ATOM 1351 O O . ARG A 1 172 ? 13.289 22.125 -4.363 1 95.5 172 ARG A O 1
ATOM 1358 N N . GLN A 1 173 ? 14.227 20.5 -5.578 1 93 173 GLN A N 1
ATOM 1359 C CA . GLN A 1 173 ? 15.555 21.094 -5.469 1 93 173 GLN A CA 1
ATOM 1360 C C . GLN A 1 173 ? 16 21.188 -4.012 1 93 173 GLN A C 1
ATOM 1362 O O . GLN A 1 173 ? 16.234 20.172 -3.357 1 93 173 GLN A O 1
ATOM 1367 N N . ASP A 1 174 ? 15.977 22.453 -3.441 1 94.19 174 ASP A N 1
ATOM 1368 C CA . ASP A 1 174 ? 16.469 22.625 -2.076 1 94.19 174 ASP A CA 1
ATOM 1369 C C . ASP A 1 174 ? 15.328 22.969 -1.121 1 94.19 174 ASP A C 1
ATOM 1371 O O . ASP A 1 174 ? 15.562 23.406 0.003 1 94.19 174 ASP A O 1
ATOM 1375 N N . GLU A 1 175 ? 14.141 22.672 -1.594 1 97.31 175 GLU A N 1
ATOM 1376 C CA . GLU A 1 175 ? 12.977 23.031 -0.786 1 97.31 175 GLU A CA 1
ATOM 1377 C C . GLU A 1 175 ? 12.211 21.781 -0.342 1 97.31 175 GLU A C 1
ATOM 1379 O O . GLU A 1 175 ? 12.055 20.844 -1.115 1 97.31 175 GLU A O 1
ATOM 1384 N N . ILE A 1 176 ? 11.805 21.844 0.895 1 98 176 ILE A N 1
ATOM 1385 C CA . ILE A 1 176 ? 10.984 20.781 1.484 1 98 176 ILE A CA 1
ATOM 1386 C C . ILE A 1 176 ? 9.617 21.344 1.861 1 98 176 ILE A C 1
ATOM 1388 O O . ILE A 1 176 ? 9.516 22.297 2.639 1 98 176 ILE A O 1
ATOM 1392 N N . GLY A 1 177 ? 8.602 20.766 1.267 1 97.44 177 GLY A N 1
ATOM 1393 C CA . GLY A 1 177 ? 7.254 21.219 1.532 1 97.44 177 GLY A CA 1
ATOM 1394 C C . GLY A 1 177 ? 6.367 20.156 2.152 1 97.44 177 GLY A C 1
ATOM 1395 O O . GLY A 1 177 ? 6.793 19.016 2.334 1 97.44 177 GLY A O 1
ATOM 1396 N N . GLU A 1 178 ? 5.199 20.578 2.467 1 97.31 178 GLU A N 1
ATOM 1397 C CA . GLU A 1 178 ? 4.195 19.688 3.051 1 97.31 178 GLU A CA 1
ATOM 1398 C C . GLU A 1 178 ? 3.719 18.656 2.037 1 97.31 178 GLU A C 1
ATOM 1400 O O . GLU A 1 178 ? 3.367 19 0.907 1 97.31 178 GLU A O 1
ATOM 1405 N N . GLY A 1 179 ? 3.762 17.438 2.473 1 97.06 179 GLY A N 1
ATOM 1406 C CA . GLY A 1 179 ? 3.135 16.391 1.671 1 97.06 179 GLY A CA 1
ATOM 1407 C C . GLY A 1 179 ? 1.681 16.156 2.033 1 97.06 179 GLY A C 1
ATOM 1408 O O . GLY A 1 179 ? 1.19 16.688 3.035 1 97.06 179 GLY A O 1
ATOM 1409 N N . PRO A 1 180 ? 1.067 15.359 1.242 1 95.94 180 PRO A N 1
ATOM 1410 C CA . PRO A 1 180 ? -0.369 15.133 1.413 1 95.94 180 PRO A CA 1
ATOM 1411 C C . PRO A 1 180 ? -0.717 14.555 2.783 1 95.94 180 PRO A C 1
ATOM 1413 O O . PRO A 1 180 ? -1.809 14.805 3.303 1 95.94 180 PRO A O 1
ATOM 1416 N N . LEU A 1 181 ? 0.191 13.836 3.379 1 95.62 181 LEU A N 1
ATOM 1417 C CA . LEU A 1 181 ? -0.2 13.047 4.543 1 95.62 181 LEU A CA 1
ATOM 1418 C C . LEU A 1 181 ? 0.34 13.664 5.824 1 95.62 181 LEU A C 1
ATOM 1420 O O . LEU A 1 181 ? -0.025 13.242 6.926 1 95.62 181 LEU A O 1
ATOM 1424 N N . LEU A 1 182 ? 1.128 14.664 5.723 1 95.5 182 LEU A N 1
ATOM 1425 C CA . LEU A 1 182 ? 1.82 15.203 6.891 1 95.5 182 LEU A CA 1
ATOM 1426 C C . LEU A 1 182 ? 0.825 15.727 7.918 1 95.5 182 LEU A C 1
ATOM 1428 O O . LEU A 1 182 ? 0.948 15.445 9.109 1 95.5 182 LEU A O 1
ATOM 1432 N N . ASP A 1 183 ? -0.182 16.453 7.512 1 95.19 183 ASP A N 1
ATOM 1433 C CA . ASP A 1 183 ? -1.15 17.062 8.414 1 95.19 183 ASP A CA 1
ATOM 1434 C C . ASP A 1 183 ? -2.385 16.188 8.578 1 95.19 183 ASP A C 1
ATOM 1436 O O . ASP A 1 183 ? -3.35 16.578 9.242 1 95.19 183 ASP A O 1
ATOM 1440 N N . VAL A 1 184 ? -2.426 15.07 7.863 1 94.12 184 VAL A N 1
ATOM 1441 C CA . VAL A 1 184 ? -3.598 14.195 7.887 1 94.12 184 VAL A CA 1
ATOM 1442 C C . VAL A 1 184 ? -3.354 13.023 8.836 1 94.12 184 VAL A C 1
ATOM 1444 O O . VAL A 1 184 ? -4.191 12.727 9.688 1 94.12 184 VAL A O 1
ATOM 1447 N N . LEU A 1 185 ? -2.207 12.484 8.75 1 92.12 185 LEU A N 1
ATOM 1448 C CA . LEU A 1 185 ? -1.975 11.234 9.461 1 92.12 185 LEU A CA 1
ATOM 1449 C C . LEU A 1 185 ? -1.372 11.492 10.844 1 92.12 185 LEU A C 1
ATOM 1451 O O . LEU A 1 185 ? -1.379 10.609 11.703 1 92.12 185 LEU A O 1
ATOM 1455 N N . LEU A 1 186 ? -0.777 12.703 11.039 1 89.25 186 LEU A N 1
ATOM 1456 C CA . LEU A 1 186 ? -0.233 13.047 12.352 1 89.25 186 LEU A CA 1
ATOM 1457 C C . LEU A 1 186 ? -1.205 13.93 13.125 1 89.25 186 LEU A C 1
ATOM 1459 O O . LEU A 1 186 ? -1.497 15.055 12.703 1 89.25 186 LEU A O 1
ATOM 1463 N N . ASP A 1 187 ? -1.621 13.445 14.188 1 84.88 187 ASP A N 1
ATOM 1464 C CA . ASP A 1 187 ? -2.682 14.078 14.969 1 84.88 187 ASP A CA 1
ATOM 1465 C C . ASP A 1 187 ? -2.174 15.344 15.664 1 84.88 187 ASP A C 1
ATOM 1467 O O . ASP A 1 187 ? -1.371 15.258 16.594 1 84.88 187 ASP A O 1
ATOM 1471 N N . TYR A 1 188 ? -2.711 16.406 15.305 1 90.31 188 TYR A N 1
ATOM 1472 C CA . TYR A 1 188 ? -2.326 17.703 15.852 1 90.31 188 TYR A CA 1
ATOM 1473 C C . TYR A 1 188 ? -2.553 17.75 17.359 1 90.31 188 TYR A C 1
ATOM 1475 O O . TYR A 1 188 ? -1.708 18.25 18.094 1 90.31 188 TYR A O 1
ATOM 1483 N N . ASP A 1 189 ? -3.633 17.281 17.828 1 88.94 189 ASP A N 1
ATOM 1484 C CA . ASP A 1 189 ? -4.027 17.391 19.219 1 88.94 189 ASP A CA 1
ATOM 1485 C C . ASP A 1 189 ? -3.121 16.562 20.125 1 88.94 189 ASP A C 1
ATOM 1487 O O . ASP A 1 189 ? -3.014 16.828 21.328 1 88.94 189 ASP A O 1
ATOM 1491 N N . VAL A 1 190 ? -2.492 15.641 19.5 1 84.69 190 VAL A N 1
ATOM 1492 C CA . VAL A 1 190 ? -1.575 14.797 20.266 1 84.69 190 VAL A CA 1
ATOM 1493 C C . VAL A 1 190 ? -0.163 15.375 20.188 1 84.69 190 VAL A C 1
ATOM 1495 O O . VAL A 1 190 ? 0.506 15.523 21.219 1 84.69 190 VAL A O 1
ATOM 1498 N N . LEU A 1 191 ? 0.239 15.789 19.062 1 88.88 191 LEU A N 1
ATOM 1499 C CA . LEU A 1 191 ? 1.637 16.141 18.828 1 88.88 191 LEU A CA 1
ATOM 1500 C C . LEU A 1 191 ? 1.93 17.562 19.297 1 88.88 191 LEU A C 1
ATOM 1502 O O . LEU A 1 191 ? 3.002 17.828 19.844 1 88.88 191 LEU A O 1
ATOM 1506 N N . ALA A 1 192 ? 0.989 18.406 19.078 1 91.81 192 ALA A N 1
ATOM 1507 C CA . ALA A 1 192 ? 1.246 19.812 19.359 1 91.81 192 ALA A CA 1
ATOM 1508 C C . ALA A 1 192 ? 1.574 20.031 20.828 1 91.81 192 ALA A C 1
ATOM 1510 O O . ALA A 1 192 ? 2.6 20.625 21.172 1 91.81 192 ALA A O 1
ATOM 1511 N N . PRO A 1 193 ? 0.799 19.531 21.734 1 88.06 193 PRO A N 1
ATOM 1512 C CA . PRO A 1 193 ? 1.128 19.719 23.141 1 88.06 193 PRO A CA 1
ATOM 1513 C C . PRO A 1 193 ? 2.459 19.078 23.531 1 88.06 193 PRO A C 1
ATOM 1515 O O . PRO A 1 193 ? 3.201 19.625 24.344 1 88.06 193 PRO A O 1
ATOM 1518 N N . ARG A 1 194 ? 2.77 17.953 22.953 1 84.38 194 ARG A N 1
ATOM 1519 C CA . ARG A 1 194 ? 4.023 17.266 23.234 1 84.38 194 ARG A CA 1
ATOM 1520 C C . ARG A 1 194 ? 5.223 18.109 22.812 1 84.38 194 ARG A C 1
ATOM 1522 O O . ARG A 1 194 ? 6.246 18.141 23.484 1 84.38 194 ARG A O 1
ATOM 1529 N N . ILE A 1 195 ? 5.055 18.734 21.719 1 86.12 195 ILE A N 1
ATOM 1530 C CA . ILE A 1 195 ? 6.141 19.516 21.156 1 86.12 195 ILE A CA 1
ATOM 1531 C C . ILE A 1 195 ? 6.242 20.859 21.875 1 86.12 195 ILE A C 1
ATOM 1533 O O . ILE A 1 195 ? 7.332 21.281 22.25 1 86.12 195 ILE A O 1
ATOM 1537 N N . LEU A 1 196 ? 5.188 21.516 22.078 1 84.62 196 LEU A N 1
ATOM 1538 C CA . LEU A 1 196 ? 5.141 22.859 22.641 1 84.62 196 LEU A CA 1
ATOM 1539 C C . LEU A 1 196 ? 5.434 22.844 24.125 1 84.62 196 LEU A C 1
ATOM 1541 O O . LEU A 1 196 ? 6.02 23.797 24.656 1 84.62 196 LEU A O 1
ATOM 1545 N N . ASP A 1 197 ? 5.059 21.812 24.812 1 80.5 197 ASP A N 1
ATOM 1546 C CA . ASP A 1 197 ? 5.305 21.703 26.25 1 80.5 197 ASP A CA 1
ATOM 1547 C C . ASP A 1 197 ? 6.602 20.953 26.516 1 80.5 197 ASP A C 1
ATOM 1549 O O . ASP A 1 197 ? 7.078 20.922 27.656 1 80.5 197 ASP A O 1
ATOM 1553 N N . GLY A 1 198 ? 7.176 20.391 25.453 1 73.06 198 GLY A N 1
ATOM 1554 C CA . GLY A 1 198 ? 8.367 19.578 25.641 1 73.06 198 GLY A CA 1
ATOM 1555 C C . GLY A 1 198 ? 9.641 20.281 25.203 1 73.06 198 GLY A C 1
ATOM 1556 O O . GLY A 1 198 ? 9.656 21.5 25.047 1 73.06 198 GLY A O 1
ATOM 1557 N N . ALA A 1 199 ? 10.727 19.469 25.016 1 59.56 199 ALA A N 1
ATOM 1558 C CA . ALA A 1 199 ? 12.109 19.891 24.766 1 59.56 199 ALA A CA 1
ATOM 1559 C C . ALA A 1 199 ? 12.234 20.578 23.422 1 59.56 199 ALA A C 1
ATOM 1561 O O . ALA A 1 199 ? 13.086 21.453 23.234 1 59.56 199 ALA A O 1
ATOM 1562 N N . LEU A 1 200 ? 11.328 20.281 22.484 1 60.69 200 LEU A N 1
ATOM 1563 C CA . LEU A 1 200 ? 11.445 20.875 21.172 1 60.69 200 LEU A CA 1
ATOM 1564 C C . LEU A 1 200 ? 10.906 22.297 21.172 1 60.69 200 LEU A C 1
ATOM 1566 O O . LEU A 1 200 ? 11.227 23.094 20.281 1 60.69 200 LEU A O 1
ATOM 1570 N N . ALA A 1 201 ? 10.281 22.594 22.219 1 59.84 201 ALA A N 1
ATOM 1571 C CA . ALA A 1 201 ? 9.656 23.906 22.359 1 59.84 201 ALA A CA 1
ATOM 1572 C C . ALA A 1 201 ? 10.672 25.031 22.125 1 59.84 201 ALA A C 1
ATOM 1574 O O . ALA A 1 201 ? 10.391 26 21.422 1 59.84 201 ALA A O 1
ATOM 1575 N N . ASP A 1 202 ? 11.766 24.719 22.703 1 59.75 202 ASP A N 1
ATOM 1576 C CA . ASP A 1 202 ? 12.773 25.766 22.609 1 59.75 202 ASP A CA 1
ATOM 1577 C C . ASP A 1 202 ? 13.281 25.922 21.188 1 59.75 202 ASP A C 1
ATOM 1579 O O . ASP A 1 202 ? 13.477 27.047 20.703 1 59.75 202 ASP A O 1
ATOM 1583 N N . VAL A 1 203 ? 13.359 24.859 20.453 1 56.19 203 VAL A N 1
ATOM 1584 C CA . VAL A 1 203 ? 13.867 24.875 19.094 1 56.19 203 VAL A CA 1
ATOM 1585 C C . VAL A 1 203 ? 12.844 25.516 18.172 1 56.19 203 VAL A C 1
ATOM 1587 O O . VAL A 1 203 ? 13.18 26.375 17.344 1 56.19 203 VAL A O 1
ATOM 1590 N N . LEU A 1 204 ? 11.672 25.391 18.422 1 61 204 LEU A N 1
ATOM 1591 C CA . LEU A 1 204 ? 10.609 25.922 17.578 1 61 204 LEU A CA 1
ATOM 1592 C C . LEU A 1 204 ? 10.398 27.406 17.828 1 61 204 LEU A C 1
ATOM 1594 O O . LEU A 1 204 ? 10.102 28.172 16.906 1 61 204 LEU A O 1
ATOM 1598 N N . ALA A 1 205 ? 10.609 27.828 19.016 1 56.91 205 ALA A N 1
ATOM 1599 C CA . ALA A 1 205 ? 10.508 29.25 19.344 1 56.91 205 ALA A CA 1
ATOM 1600 C C . ALA A 1 205 ? 11.531 30.062 18.562 1 56.91 205 ALA A C 1
ATOM 1602 O O . ALA A 1 205 ? 11.219 31.156 18.078 1 56.91 205 ALA A O 1
ATOM 1603 N N . ARG A 1 206 ? 12.617 29.5 18.359 1 53.78 206 ARG A N 1
ATOM 1604 C CA . ARG A 1 206 ? 13.672 30.188 17.609 1 53.78 206 ARG A CA 1
ATOM 1605 C C . ARG A 1 206 ? 13.328 30.266 16.125 1 53.78 206 ARG A C 1
ATOM 1607 O O . ARG A 1 206 ? 13.555 31.297 15.484 1 53.78 206 ARG A O 1
ATOM 1614 N N . GLU A 1 207 ? 12.727 29.281 15.625 1 54.28 207 GLU A N 1
ATOM 1615 C CA . GLU A 1 207 ? 12.414 29.25 14.203 1 54.28 207 GLU A CA 1
ATOM 1616 C C . GLU A 1 207 ? 11.258 30.188 13.867 1 54.28 207 GLU A C 1
ATOM 1618 O O . GLU A 1 207 ? 11.266 30.828 12.812 1 54.28 207 GLU A O 1
ATOM 1623 N N . ARG A 1 208 ? 10.266 30.328 14.656 1 54.97 208 ARG A N 1
ATOM 1624 C CA . ARG A 1 208 ? 9.172 31.281 14.484 1 54.97 208 ARG A CA 1
ATOM 1625 C C . ARG A 1 208 ? 9.688 32.719 14.453 1 54.97 208 ARG A C 1
ATOM 1627 O O . ARG A 1 208 ? 9.172 33.562 13.703 1 54.97 208 ARG A O 1
ATOM 1634 N N . ALA A 1 209 ? 10.57 33 15.227 1 53.28 209 ALA A N 1
ATOM 1635 C CA . ALA A 1 209 ? 11.156 34.312 15.289 1 53.28 209 ALA A CA 1
ATOM 1636 C C . ALA A 1 209 ? 11.945 34.625 14.016 1 53.28 209 ALA A C 1
ATOM 1638 O O . ALA A 1 209 ? 12.047 35.781 13.609 1 53.28 209 ALA A O 1
ATOM 1639 N N . ALA A 1 210 ? 12.445 33.625 13.422 1 48.5 210 ALA A N 1
ATOM 1640 C CA . ALA A 1 210 ? 13.305 33.812 12.258 1 48.5 210 ALA A CA 1
ATOM 1641 C C . ALA A 1 210 ? 12.492 33.781 10.969 1 48.5 210 ALA A C 1
ATOM 1643 O O . ALA A 1 210 ? 13 34.125 9.898 1 48.5 210 ALA A O 1
ATOM 1644 N N . ALA A 1 211 ? 11.352 33.219 10.953 1 47 211 ALA A N 1
ATOM 1645 C CA . ALA A 1 211 ? 10.562 33.156 9.727 1 47 211 ALA A CA 1
ATOM 1646 C C . ALA A 1 211 ? 10.141 34.562 9.297 1 47 211 ALA A C 1
ATOM 1648 O O . ALA A 1 211 ? 9.594 35.344 10.094 1 47 211 ALA A O 1
ATOM 1649 N N . PRO A 1 212 ? 10.742 35.156 8.242 1 47.69 212 PRO A N 1
ATOM 1650 C CA . PRO A 1 212 ? 10.367 36.5 7.785 1 47.69 212 PRO A CA 1
ATOM 1651 C C . PRO A 1 212 ? 8.852 36.688 7.684 1 47.69 212 PRO A C 1
ATOM 1653 O O . PRO A 1 212 ? 8.125 35.719 7.461 1 47.69 212 PRO A O 1
ATOM 1656 N N . PRO A 1 213 ? 8.273 37.719 8.234 1 40.94 213 PRO A N 1
ATOM 1657 C CA . PRO A 1 213 ? 6.852 38.031 8.094 1 40.94 213 PRO A CA 1
ATOM 1658 C C . PRO A 1 213 ? 6.332 37.781 6.68 1 40.94 213 PRO A C 1
ATOM 1660 O O . PRO A 1 213 ? 7.082 37.906 5.711 1 40.94 213 PRO A O 1
ATOM 1663 N N . ALA A 1 214 ? 5.465 36.875 6.492 1 38.03 214 ALA A N 1
ATOM 1664 C CA . ALA A 1 214 ? 4.82 36.719 5.191 1 38.03 214 ALA A CA 1
ATOM 1665 C C . ALA A 1 214 ? 4.578 38.062 4.531 1 38.03 214 ALA A C 1
ATOM 1667 O O . ALA A 1 214 ? 3.893 38.938 5.09 1 38.03 214 ALA A O 1
ATOM 1668 N N . THR A 1 215 ? 5.477 38.688 3.814 1 34.09 215 THR A N 1
ATOM 1669 C CA . THR A 1 215 ? 5.18 39.844 2.979 1 34.09 215 THR A CA 1
ATOM 1670 C C . THR A 1 215 ? 3.91 39.625 2.166 1 34.09 215 THR A C 1
ATOM 1672 O O . THR A 1 215 ? 3.762 38.594 1.52 1 34.09 215 THR A O 1
ATOM 1675 N N . ASP A 1 216 ? 2.773 40.25 2.502 1 29.88 216 ASP A N 1
ATOM 1676 C CA . ASP A 1 216 ? 1.567 40.5 1.723 1 29.88 216 ASP A CA 1
ATOM 1677 C C . ASP A 1 216 ? 1.909 40.812 0.265 1 29.88 216 ASP A C 1
ATOM 1679 O O . ASP A 1 216 ? 2.355 41.906 -0.057 1 29.88 216 ASP A O 1
ATOM 1683 N N . ALA A 1 217 ? 2.715 40.031 -0.445 1 33.22 217 ALA A N 1
ATOM 1684 C CA . ALA A 1 217 ? 2.82 40.312 -1.873 1 33.22 217 ALA A CA 1
ATOM 1685 C C . ALA A 1 217 ? 1.444 40.562 -2.486 1 33.22 217 ALA A C 1
ATOM 1687 O O . ALA A 1 217 ? 0.622 39.656 -2.574 1 33.22 217 ALA A O 1
ATOM 1688 N N . ALA A 1 218 ? 0.788 41.812 -2.293 1 29.42 218 ALA A N 1
ATOM 1689 C CA . ALA A 1 218 ? -0.279 42.438 -3.047 1 29.42 218 ALA A CA 1
ATOM 1690 C C . ALA A 1 218 ? -0.122 42.219 -4.547 1 29.42 218 ALA A C 1
ATOM 1692 O O . ALA A 1 218 ? 0.874 42.625 -5.148 1 29.42 218 ALA A O 1
ATOM 1693 N N . VAL A 1 219 ? -0.48 41.062 -5.008 1 30.98 219 VAL A N 1
ATOM 1694 C CA . VAL A 1 219 ? -0.699 40.875 -6.441 1 30.98 219 VAL A CA 1
ATOM 1695 C C . VAL A 1 219 ? -1.399 42.125 -7.004 1 30.98 219 VAL A C 1
ATOM 1697 O O . VAL A 1 219 ? -2.539 42.406 -6.641 1 30.98 219 VAL A O 1
ATOM 1700 N N . ALA A 1 220 ? -0.634 43.156 -7.199 1 31.53 220 ALA A N 1
ATOM 1701 C CA . ALA A 1 220 ? -1.074 44.344 -7.93 1 31.53 220 ALA A CA 1
ATOM 1702 C C . ALA A 1 220 ? -1.744 43.969 -9.25 1 31.53 220 ALA A C 1
ATOM 1704 O O . ALA A 1 220 ? -1.172 43.219 -10.047 1 31.53 220 ALA A O 1
ATOM 1705 N N . ALA A 1 221 ? -3.072 43.844 -9.211 1 32.31 221 ALA A N 1
ATOM 1706 C CA . ALA A 1 221 ? -3.953 43.719 -10.375 1 32.31 221 ALA A CA 1
ATOM 1707 C C . ALA A 1 221 ? -3.516 44.656 -11.484 1 32.31 221 ALA A C 1
ATOM 1709 O O . ALA A 1 221 ? -3.332 45.875 -11.258 1 32.31 221 ALA A O 1
ATOM 1710 N N . PRO A 1 222 ? -2.748 44.156 -12.469 1 34.22 222 PRO A N 1
ATOM 1711 C CA . PRO A 1 222 ? -2.385 45.031 -13.578 1 34.22 222 PRO A CA 1
ATOM 1712 C C . PRO A 1 222 ? -3.566 45.844 -14.094 1 34.22 222 PRO A C 1
ATOM 1714 O O . PRO A 1 222 ? -4.672 45.312 -14.234 1 34.22 222 PRO A O 1
ATOM 1717 N N . THR A 1 223 ? -3.844 47 -13.461 1 33.88 223 THR A N 1
ATOM 1718 C CA . THR A 1 223 ? -4.832 47.969 -13.938 1 33.88 223 THR A CA 1
ATOM 1719 C C . THR A 1 223 ? -4.715 48.156 -15.453 1 33.88 223 THR A C 1
ATOM 1721 O O . THR A 1 223 ? -3.67 48.562 -15.953 1 33.88 223 THR A O 1
ATOM 1724 N N . SER A 1 224 ? -5.359 47.125 -16.219 1 32.94 224 SER A N 1
ATOM 1725 C CA . SER A 1 224 ? -5.52 47.25 -17.656 1 32.94 224 SER A CA 1
ATOM 1726 C C . SER A 1 224 ? -5.887 48.688 -18.031 1 32.94 224 SER A C 1
ATOM 1728 O O . SER A 1 224 ? -6.82 49.281 -17.469 1 32.94 224 SER A O 1
ATOM 1730 N N . SER A 1 225 ? -4.941 49.531 -18.438 1 34.09 225 SER A N 1
ATOM 1731 C CA . SER A 1 225 ? -4.973 50.875 -19.016 1 34.09 225 SER A CA 1
ATOM 1732 C C . SER A 1 225 ? -6.105 51 -20.031 1 34.09 225 SER A C 1
ATOM 1734 O O . SER A 1 225 ? -6.258 50.156 -20.922 1 34.09 225 SER A O 1
ATOM 1736 N N . GLY A 1 226 ? -7.332 51.531 -19.594 1 30.97 226 GLY A N 1
ATOM 1737 C CA . GLY A 1 226 ? -8.5 51.969 -20.328 1 30.97 226 GLY A CA 1
ATOM 1738 C C . GLY A 1 226 ? -8.148 52.719 -21.609 1 30.97 226 GLY A C 1
ATOM 1739 O O . GLY A 1 226 ? -7.316 53.625 -21.609 1 30.97 226 GLY A O 1
ATOM 1740 N N . SER A 1 227 ? -8.125 51.938 -22.766 1 34.19 227 SER A N 1
ATOM 1741 C CA . SER A 1 227 ? -8.016 52.438 -24.125 1 34.19 227 SER A CA 1
ATOM 1742 C C . SER A 1 227 ? -8.867 53.688 -24.344 1 34.19 227 SER A C 1
ATOM 1744 O O . SER A 1 227 ? -10.078 53.656 -24.109 1 34.19 227 SER A O 1
ATOM 1746 N N . GLU A 1 228 ? -8.305 54.875 -24.109 1 32.56 228 GLU A N 1
ATOM 1747 C CA . GLU A 1 228 ? -8.82 56.188 -24.422 1 32.56 228 GLU A CA 1
ATOM 1748 C C . GLU A 1 228 ? -9.383 56.25 -25.844 1 32.56 228 GLU A C 1
ATOM 1750 O O . GLU A 1 228 ? -8.68 55.938 -26.797 1 32.56 228 GLU A O 1
ATOM 1755 N N . THR A 1 229 ? -10.75 55.969 -26.016 1 36.62 229 THR A N 1
ATOM 1756 C CA . THR A 1 229 ? -11.477 56.25 -27.25 1 36.62 229 THR A CA 1
ATOM 1757 C C . THR A 1 229 ? -11.117 57.625 -27.766 1 36.62 229 THR A C 1
ATOM 1759 O O . THR A 1 229 ? -11.188 58.625 -27.047 1 36.62 229 THR A O 1
ATOM 1762 N N . PRO A 1 230 ? -10.484 57.719 -28.969 1 37 230 PRO A N 1
ATOM 1763 C CA . PRO A 1 230 ? -10.086 58.938 -29.672 1 37 230 PRO A CA 1
ATOM 1764 C C . PRO A 1 230 ? -11.188 59.969 -29.703 1 37 230 PRO A C 1
ATOM 1766 O O . PRO A 1 230 ? -12.375 59.625 -29.703 1 37 230 PRO A O 1
ATOM 1769 N N . THR A 1 231 ? -10.922 61.312 -29.344 1 30.73 231 THR A N 1
ATOM 1770 C CA . THR A 1 231 ? -11.57 62.594 -29.453 1 30.73 231 THR A CA 1
ATOM 1771 C C . THR A 1 231 ? -12.133 62.812 -30.844 1 30.73 231 THR A C 1
ATOM 1773 O O . THR A 1 231 ? -11.695 62.188 -31.797 1 30.73 231 THR A O 1
ATOM 1776 N N . ALA A 1 232 ? -11.852 64.125 -31.531 1 29.38 232 ALA A N 1
ATOM 1777 C CA . ALA A 1 232 ? -12.391 64.812 -32.688 1 29.38 232 ALA A CA 1
ATOM 1778 C C . ALA A 1 232 ? -11.961 64.125 -34 1 29.38 232 ALA A C 1
ATOM 1780 O O . ALA A 1 232 ? -10.797 63.781 -34.156 1 29.38 232 ALA A O 1
ATOM 1781 N N . MET B 1 1 ? -12.992 -5.492 17.859 1 88.44 1 MET B N 1
ATOM 1782 C CA . MET B 1 1 ? -12.875 -5.758 16.438 1 88.44 1 MET B CA 1
ATOM 1783 C C . MET B 1 1 ? -13 -7.25 16.141 1 88.44 1 MET B C 1
ATOM 1785 O O . MET B 1 1 ? -12.438 -8.078 16.875 1 88.44 1 MET B O 1
ATOM 1789 N N . ASP B 1 2 ? -13.773 -7.562 15.156 1 94.94 2 ASP B N 1
ATOM 1790 C CA . ASP B 1 2 ? -14.039 -8.977 14.906 1 94.94 2 ASP B CA 1
ATOM 1791 C C . ASP B 1 2 ? -12.984 -9.578 13.977 1 94.94 2 ASP B C 1
ATOM 1793 O O . ASP B 1 2 ? -12.125 -8.859 13.461 1 94.94 2 ASP B O 1
ATOM 1797 N N . ASP B 1 3 ? -13.07 -10.836 13.789 1 96.38 3 ASP B N 1
ATOM 1798 C CA . ASP B 1 3 ? -12.039 -11.594 13.086 1 96.38 3 ASP B CA 1
ATOM 1799 C C . ASP B 1 3 ? -11.961 -11.188 11.617 1 96.38 3 ASP B C 1
ATOM 1801 O O . ASP B 1 3 ? -10.875 -11.141 11.039 1 96.38 3 ASP B O 1
ATOM 1805 N N . ALA B 1 4 ? -13.078 -10.875 11.07 1 98.12 4 ALA B N 1
ATOM 1806 C CA . ALA B 1 4 ? -13.102 -10.484 9.664 1 98.12 4 ALA B CA 1
ATOM 1807 C C . ALA B 1 4 ? -12.391 -9.148 9.453 1 98.12 4 ALA B C 1
ATOM 1809 O O . ALA B 1 4 ? -11.555 -9.023 8.555 1 98.12 4 ALA B O 1
ATOM 1810 N N . ALA B 1 5 ? -12.711 -8.258 10.305 1 98.06 5 ALA B N 1
ATOM 1811 C CA . ALA B 1 5 ? -12.086 -6.941 10.219 1 98.06 5 ALA B CA 1
ATOM 1812 C C . ALA B 1 5 ? -10.578 -7.035 10.43 1 98.06 5 ALA B C 1
ATOM 1814 O O . ALA B 1 5 ? -9.805 -6.379 9.727 1 98.06 5 ALA B O 1
ATOM 1815 N N . LEU B 1 6 ? -10.211 -7.809 11.305 1 97.06 6 LEU B N 1
ATOM 1816 C CA . LEU B 1 6 ? -8.797 -7.949 11.633 1 97.06 6 LEU B CA 1
ATOM 1817 C C . LEU B 1 6 ? -8.039 -8.609 10.484 1 97.06 6 LEU B C 1
ATOM 1819 O O . LEU B 1 6 ? -6.938 -8.18 10.133 1 97.06 6 LEU B O 1
ATOM 1823 N N . LEU B 1 7 ? -8.578 -9.625 9.93 1 98.12 7 LEU B N 1
ATOM 1824 C CA . LEU B 1 7 ? -7.938 -10.297 8.797 1 98.12 7 LEU B CA 1
ATOM 1825 C C . LEU B 1 7 ? -7.785 -9.344 7.617 1 98.12 7 LEU B C 1
ATOM 1827 O O . LEU B 1 7 ? -6.719 -9.281 7 1 98.12 7 LEU B O 1
ATOM 1831 N N . ILE B 1 8 ? -8.852 -8.617 7.328 1 98.38 8 ILE B N 1
ATOM 1832 C CA . ILE B 1 8 ? -8.82 -7.68 6.207 1 98.38 8 ILE B CA 1
ATOM 1833 C C . ILE B 1 8 ? -7.77 -6.602 6.457 1 98.38 8 ILE B C 1
ATOM 1835 O O . ILE B 1 8 ? -6.953 -6.305 5.586 1 98.38 8 ILE B O 1
ATOM 1839 N N . ALA B 1 9 ? -7.77 -6.09 7.672 1 96.88 9 ALA B N 1
ATOM 1840 C CA . ALA B 1 9 ? -6.793 -5.066 8.031 1 96.88 9 ALA B CA 1
ATOM 1841 C C . ALA B 1 9 ? -5.367 -5.594 7.883 1 96.88 9 ALA B C 1
ATOM 1843 O O . ALA B 1 9 ? -4.488 -4.887 7.383 1 96.88 9 ALA B O 1
ATOM 1844 N N . GLU B 1 10 ? -5.188 -6.754 8.266 1 96 10 GLU B N 1
ATOM 1845 C CA . GLU B 1 10 ? -3.848 -7.332 8.195 1 96 10 GLU B CA 1
ATOM 1846 C C . GLU B 1 10 ? -3.428 -7.574 6.75 1 96 10 GLU B C 1
ATOM 1848 O O . GLU B 1 10 ? -2.287 -7.289 6.371 1 96 10 GLU B O 1
ATOM 1853 N N . LEU B 1 11 ? -4.34 -8.086 5.98 1 96.81 11 LEU B N 1
ATOM 1854 C CA . LEU B 1 11 ? -4.039 -8.328 4.574 1 96.81 11 LEU B CA 1
ATOM 1855 C C . LEU B 1 11 ? -3.766 -7.016 3.848 1 96.81 11 LEU B C 1
ATOM 1857 O O . LEU B 1 11 ? -2.877 -6.945 2.994 1 96.81 11 LEU B O 1
ATOM 1861 N N . LEU B 1 12 ? -4.527 -6.031 4.211 1 95.06 12 LEU B N 1
ATOM 1862 C CA . LEU B 1 12 ? -4.316 -4.73 3.586 1 95.06 12 LEU B CA 1
ATOM 1863 C C . LEU B 1 12 ? -2.965 -4.145 3.982 1 95.06 12 LEU B C 1
ATOM 1865 O O . LEU B 1 12 ? -2.303 -3.494 3.174 1 95.06 12 LEU B O 1
ATOM 1869 N N . THR B 1 13 ? -2.582 -4.395 5.176 1 92.38 13 THR B N 1
ATOM 1870 C CA . THR B 1 13 ? -1.333 -3.85 5.695 1 92.38 13 THR B CA 1
ATOM 1871 C C . THR B 1 13 ? -0.135 -4.617 5.145 1 92.38 13 THR B C 1
ATOM 1873 O O . THR B 1 13 ? 0.85 -4.012 4.715 1 92.38 13 THR B O 1
ATOM 1876 N N . ARG B 1 14 ? -0.263 -5.953 5.078 1 92.62 14 ARG B N 1
ATOM 1877 C CA . ARG B 1 14 ? 0.881 -6.797 4.746 1 92.62 14 ARG B CA 1
ATOM 1878 C C . ARG B 1 14 ? 0.901 -7.133 3.26 1 92.62 14 ARG B C 1
ATOM 1880 O O . ARG B 1 14 ? 1.921 -7.586 2.734 1 92.62 14 ARG B O 1
ATOM 1887 N N . ARG B 1 15 ? -0.256 -6.984 2.576 1 93.62 15 ARG B N 1
ATOM 1888 C CA . ARG B 1 15 ? -0.441 -7.207 1.146 1 93.62 15 ARG B CA 1
ATOM 1889 C C . ARG B 1 15 ? -0.661 -8.688 0.848 1 93.62 15 ARG B C 1
ATOM 1891 O O . ARG B 1 15 ? -1.442 -9.039 -0.04 1 93.62 15 ARG B O 1
ATOM 1898 N N . TRP B 1 16 ? 0.091 -9.5 1.572 1 95.88 16 TRP B N 1
ATOM 1899 C CA . TRP B 1 16 ? -0.115 -10.938 1.445 1 95.88 16 TRP B CA 1
ATOM 1900 C C . TRP B 1 16 ? 0.105 -11.641 2.781 1 95.88 16 TRP B C 1
ATOM 1902 O O . TRP B 1 16 ? 0.777 -11.109 3.668 1 95.88 16 TRP B O 1
ATOM 1912 N N . LEU B 1 17 ? -0.558 -12.812 2.932 1 97.25 17 LEU B N 1
ATOM 1913 C CA . LEU B 1 17 ? -0.359 -13.688 4.082 1 97.25 17 LEU B CA 1
ATOM 1914 C C . LEU B 1 17 ? -0.233 -15.141 3.648 1 97.25 17 LEU B C 1
ATOM 1916 O O . LEU B 1 17 ? -0.883 -15.562 2.689 1 97.25 17 LEU B O 1
ATOM 1920 N N . PRO B 1 18 ? 0.662 -15.867 4.359 1 96.69 18 PRO B N 1
ATOM 1921 C CA . PRO B 1 18 ? 0.688 -17.297 4.07 1 96.69 18 PRO B CA 1
ATOM 1922 C C . PRO B 1 18 ? -0.635 -18 4.395 1 96.69 18 PRO B C 1
ATOM 1924 O O . PRO B 1 18 ? -1.33 -17.594 5.332 1 96.69 18 PRO B O 1
ATOM 1927 N N . ARG B 1 19 ? -0.929 -19.016 3.635 1 95.5 19 ARG B N 1
ATOM 1928 C CA . ARG B 1 19 ? -2.131 -19.797 3.893 1 95.5 19 ARG B CA 1
ATOM 1929 C C . ARG B 1 19 ? -2.09 -20.422 5.285 1 95.5 19 ARG B C 1
ATOM 1931 O O . ARG B 1 19 ? -3.135 -20.719 5.871 1 95.5 19 ARG B O 1
ATOM 1938 N N . SER B 1 20 ? -0.93 -20.594 5.84 1 94.06 20 SER B N 1
ATOM 1939 C CA . SER B 1 20 ? -0.738 -21.203 7.156 1 94.06 20 SER B CA 1
ATOM 1940 C C . SER B 1 20 ? -0.945 -20.172 8.266 1 94.06 20 SER B C 1
ATOM 1942 O O . SER B 1 20 ? -0.965 -20.531 9.445 1 94.06 20 SER B O 1
ATOM 1944 N N . HIS B 1 21 ? -1.051 -18.922 7.938 1 95.88 21 HIS B N 1
ATOM 1945 C CA . HIS B 1 21 ? -1.328 -17.891 8.938 1 95.88 21 HIS B CA 1
ATOM 1946 C C . HIS B 1 21 ? -2.602 -18.219 9.711 1 95.88 21 HIS B C 1
ATOM 1948 O O . HIS B 1 21 ? -3.623 -18.562 9.117 1 95.88 21 HIS B O 1
ATOM 1954 N N . PRO B 1 22 ? -2.531 -18.031 10.977 1 96.38 22 PRO B N 1
ATOM 1955 C CA . PRO B 1 22 ? -3.656 -18.469 11.805 1 96.38 22 PRO B CA 1
ATOM 1956 C C . PRO B 1 22 ? -4.977 -17.828 11.398 1 96.38 22 PRO B C 1
ATOM 1958 O O . PRO B 1 22 ? -6 -18.5 11.297 1 96.38 22 PRO B O 1
ATOM 1961 N N . ARG B 1 23 ? -4.988 -16.578 11.125 1 96.81 23 ARG B N 1
ATOM 1962 C CA . ARG B 1 23 ? -6.223 -15.891 10.758 1 96.81 23 ARG B CA 1
ATOM 1963 C C . ARG B 1 23 ? -6.699 -16.312 9.375 1 96.81 23 ARG B C 1
ATOM 1965 O O . ARG B 1 23 ? -7.906 -16.391 9.125 1 96.81 23 ARG B O 1
ATOM 1972 N N . VAL B 1 24 ? -5.801 -16.594 8.531 1 97.44 24 VAL B N 1
ATOM 1973 C CA . VAL B 1 24 ? -6.148 -17.047 7.191 1 97.44 24 VAL B CA 1
ATOM 1974 C C . VAL B 1 24 ? -6.727 -18.469 7.262 1 97.44 24 VAL B C 1
ATOM 1976 O O . VAL B 1 24 ? -7.781 -18.734 6.688 1 97.44 24 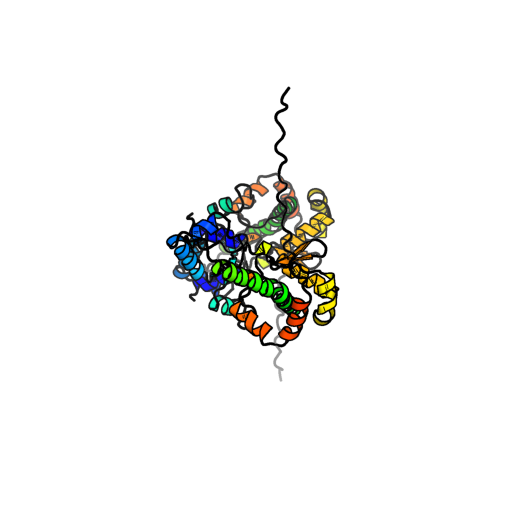VAL B O 1
ATOM 1979 N N . LYS B 1 25 ? -6.078 -19.312 7.953 1 96.31 25 LYS B N 1
ATOM 1980 C CA . LYS B 1 25 ? -6.543 -20.688 8.117 1 96.31 25 LYS B CA 1
ATOM 1981 C C . LYS B 1 25 ? -7.961 -20.734 8.688 1 96.31 25 LYS B C 1
ATOM 1983 O O . LYS B 1 25 ? -8.812 -21.469 8.195 1 96.31 25 LYS B O 1
ATOM 1988 N N . ARG B 1 26 ? -8.133 -19.906 9.641 1 97.06 26 ARG B N 1
ATOM 1989 C CA . ARG B 1 26 ? -9.445 -19.844 10.273 1 97.06 26 ARG B CA 1
ATOM 1990 C C . ARG B 1 26 ? -10.516 -19.422 9.273 1 97.06 26 ARG B C 1
ATOM 1992 O O . ARG B 1 26 ? -11.602 -20 9.219 1 97.06 26 ARG B O 1
ATOM 1999 N N . ALA B 1 27 ? -10.227 -18.438 8.516 1 97.25 27 ALA B N 1
ATOM 2000 C CA . ALA B 1 27 ? -11.18 -17.922 7.531 1 97.25 27 ALA B CA 1
ATOM 2001 C C . ALA B 1 27 ? -11.469 -18.969 6.453 1 97.25 27 ALA B C 1
ATOM 2003 O O . ALA B 1 27 ? -12.602 -19.078 5.977 1 97.25 27 ALA B O 1
ATOM 2004 N N . LEU B 1 28 ? -10.453 -19.734 6.09 1 94.81 28 LEU B N 1
ATOM 2005 C CA . LEU B 1 28 ? -10.609 -20.703 5.008 1 94.81 28 LEU B CA 1
ATOM 2006 C C . LEU B 1 28 ? -11.398 -21.922 5.465 1 94.81 28 LEU B C 1
ATOM 2008 O O . LEU B 1 28 ? -12.016 -22.609 4.652 1 94.81 28 LEU B O 1
ATOM 2012 N N . VAL B 1 29 ? -11.43 -22.188 6.734 1 95 29 VAL B N 1
ATOM 2013 C CA . VAL B 1 29 ? -12.125 -23.344 7.27 1 95 29 VAL B CA 1
ATOM 2014 C C . VAL B 1 29 ? -13.531 -22.953 7.715 1 95 29 VAL B C 1
ATOM 2016 O O . VAL B 1 29 ? -14.469 -23.75 7.613 1 95 29 VAL B O 1
ATOM 2019 N N . ASP B 1 30 ? -13.742 -21.75 8.18 1 96.94 30 ASP B N 1
ATOM 2020 C CA . ASP B 1 30 ? -15.023 -21.234 8.664 1 96.94 30 ASP B CA 1
ATOM 2021 C C . ASP B 1 30 ? -15.773 -20.516 7.543 1 96.94 30 ASP B C 1
ATOM 2023 O O . ASP B 1 30 ? -15.539 -19.328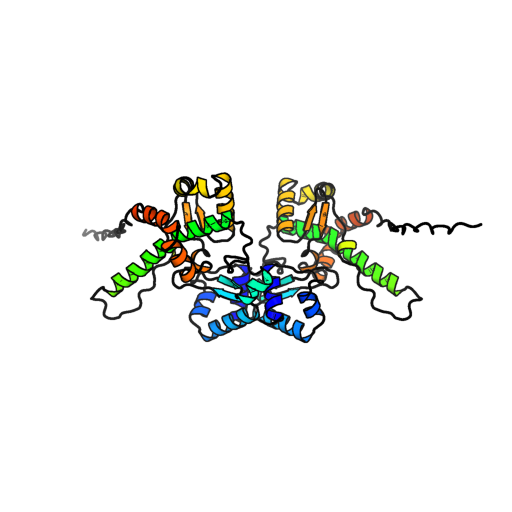 7.297 1 96.94 30 ASP B O 1
ATOM 2027 N N . ALA B 1 31 ? -16.766 -21.125 7.016 1 96.81 31 ALA B N 1
ATOM 2028 C CA . ALA B 1 31 ? -17.484 -20.641 5.844 1 96.81 31 ALA B CA 1
ATOM 2029 C C . ALA B 1 31 ? -18.188 -19.328 6.145 1 96.81 31 ALA B C 1
ATOM 2031 O O . ALA B 1 31 ? -18.266 -18.453 5.285 1 96.81 31 ALA B O 1
ATOM 2032 N N . GLU B 1 32 ? -18.703 -19.281 7.289 1 97.81 32 GLU B N 1
ATOM 2033 C CA . GLU B 1 32 ? -19.406 -18.062 7.672 1 97.81 32 GLU B CA 1
ATOM 2034 C C . GLU B 1 32 ? -18.438 -16.891 7.762 1 97.81 32 GLU B C 1
ATOM 2036 O O . GLU B 1 32 ? -18.734 -15.789 7.273 1 97.81 32 GLU B O 1
ATOM 2041 N N . LEU B 1 33 ? -17.359 -17.141 8.422 1 97.94 33 LEU B N 1
ATOM 2042 C CA . LEU B 1 33 ? -16.344 -16.094 8.523 1 97.94 33 LEU B CA 1
ATOM 2043 C C . LEU B 1 33 ? -15.836 -15.711 7.141 1 97.94 33 LEU B C 1
ATOM 2045 O O . LEU B 1 33 ? -15.672 -14.523 6.848 1 97.94 33 LEU B O 1
ATOM 2049 N N . PHE B 1 34 ? -15.625 -16.719 6.336 1 98.12 34 PHE B N 1
ATOM 2050 C CA . PHE B 1 34 ? -15.109 -16.453 5 1 98.12 34 PHE B CA 1
ATOM 2051 C C . PHE B 1 34 ? -16.109 -15.633 4.191 1 98.12 34 PHE B C 1
ATOM 2053 O O . PHE B 1 34 ? -15.727 -14.688 3.492 1 98.12 34 PHE B O 1
ATOM 2060 N N . ALA B 1 35 ? -17.297 -15.891 4.305 1 98.19 35 ALA B N 1
ATOM 2061 C CA . ALA B 1 35 ? -18.344 -15.148 3.611 1 98.19 35 ALA B CA 1
ATOM 2062 C C . ALA B 1 35 ? -18.391 -13.695 4.078 1 98.19 35 ALA B C 1
ATOM 2064 O O . ALA B 1 35 ? -18.609 -12.781 3.275 1 98.19 35 ALA B O 1
ATOM 2065 N N . GLN B 1 36 ? -18.25 -13.539 5.359 1 98.38 36 GLN B N 1
ATOM 2066 C CA . GLN B 1 36 ? -18.219 -12.195 5.922 1 98.38 36 GLN B CA 1
ATOM 2067 C C . GLN B 1 36 ? -17.047 -11.398 5.367 1 98.38 36 GLN B C 1
ATOM 2069 O O . GLN B 1 36 ? -17.188 -10.227 5.012 1 98.38 36 GLN B O 1
ATOM 2074 N N . VAL B 1 37 ? -15.922 -12.047 5.289 1 98.56 37 VAL B N 1
ATOM 2075 C CA . VAL B 1 37 ? -14.727 -11.406 4.742 1 98.56 37 VAL B CA 1
ATOM 2076 C C . VAL B 1 37 ? -14.977 -11.016 3.287 1 98.56 37 VAL B C 1
ATOM 2078 O O . VAL B 1 37 ? -14.727 -9.867 2.896 1 98.56 37 VAL B O 1
ATOM 2081 N N . GLU B 1 38 ? -15.477 -11.891 2.535 1 98.44 38 GLU B N 1
ATOM 2082 C CA . GLU B 1 38 ? -15.727 -11.641 1.118 1 98.44 38 GLU B CA 1
ATOM 2083 C C . GLU B 1 38 ? -16.734 -10.508 0.924 1 98.44 38 GLU B C 1
ATOM 2085 O O . GLU B 1 38 ? -16.562 -9.656 0.052 1 98.44 38 GLU B O 1
ATOM 2090 N N . GLN B 1 39 ? -17.734 -10.562 1.704 1 98.31 39 GLN B N 1
ATOM 2091 C CA . GLN B 1 39 ? -18.766 -9.531 1.609 1 98.31 39 GLN B CA 1
ATOM 2092 C C . GLN B 1 39 ? -18.203 -8.148 1.932 1 98.31 39 GLN B C 1
ATOM 2094 O O . GLN B 1 39 ? -18.469 -7.184 1.215 1 98.31 39 GLN B O 1
ATOM 2099 N N . ARG B 1 40 ? -17.469 -8.062 2.969 1 98.5 40 ARG B N 1
ATOM 2100 C CA . ARG B 1 40 ? -16.891 -6.785 3.385 1 98.5 40 ARG B CA 1
ATOM 2101 C C . ARG B 1 40 ? -15.859 -6.293 2.367 1 98.5 40 ARG B C 1
ATOM 2103 O O . ARG B 1 40 ? -15.789 -5.094 2.084 1 98.5 40 ARG B O 1
ATOM 2110 N N . LEU B 1 41 ? -15.125 -7.215 1.854 1 98.5 41 LEU B N 1
ATOM 2111 C CA . LEU B 1 41 ? -14.195 -6.852 0.79 1 98.5 41 LEU B CA 1
ATOM 2112 C C . LEU B 1 41 ? -14.938 -6.305 -0.423 1 98.5 41 LEU B C 1
ATOM 2114 O O . LEU B 1 41 ? -14.57 -5.262 -0.966 1 98.5 41 LEU B O 1
ATOM 2118 N N . ALA B 1 42 ? -15.961 -6.941 -0.767 1 98.19 42 ALA B N 1
ATOM 2119 C CA . ALA B 1 42 ? -16.734 -6.504 -1.921 1 98.19 42 ALA B CA 1
ATOM 2120 C C . ALA B 1 42 ? -17.312 -5.109 -1.699 1 98.19 42 ALA B C 1
ATOM 2122 O O . ALA B 1 42 ? -17.359 -4.297 -2.625 1 98.19 42 ALA B O 1
ATOM 2123 N N . GLN B 1 43 ? -17.656 -4.855 -0.527 1 97.81 43 GLN B N 1
ATOM 2124 C CA . GLN B 1 43 ? -18.219 -3.562 -0.163 1 97.81 43 GLN B CA 1
ATOM 2125 C C . GLN B 1 43 ? -17.156 -2.463 -0.231 1 97.81 43 GLN B C 1
ATOM 2127 O O . GLN B 1 43 ? -17.5 -1.275 -0.216 1 97.81 43 GLN B O 1
ATOM 2132 N N . SER B 1 44 ? -15.984 -2.855 -0.297 1 97.56 44 SER B N 1
ATOM 2133 C CA . SER B 1 44 ? -14.875 -1.913 -0.409 1 97.56 44 SER B CA 1
ATOM 2134 C C . SER B 1 44 ? -14.234 -1.977 -1.791 1 97.56 44 SER B C 1
ATOM 2136 O O . SER B 1 44 ? -13.141 -1.445 -1.998 1 97.56 44 SER B O 1
ATOM 2138 N N . GLY B 1 45 ? -14.844 -2.691 -2.672 1 97 45 GLY B N 1
ATOM 2139 C CA . GLY B 1 45 ? -14.352 -2.805 -4.035 1 97 45 GLY B CA 1
ATOM 2140 C C . GLY B 1 45 ? -13.195 -3.781 -4.172 1 97 45 GLY B C 1
ATOM 2141 O O . GLY B 1 45 ? -12.414 -3.695 -5.121 1 97 45 GLY B O 1
ATOM 2142 N N . LEU B 1 46 ? -13.102 -4.703 -3.229 1 97.44 46 LEU B N 1
ATOM 2143 C CA . LEU B 1 46 ? -11.992 -5.645 -3.197 1 97.44 46 LEU B CA 1
ATOM 2144 C C . LEU B 1 46 ? -12.492 -7.082 -3.244 1 97.44 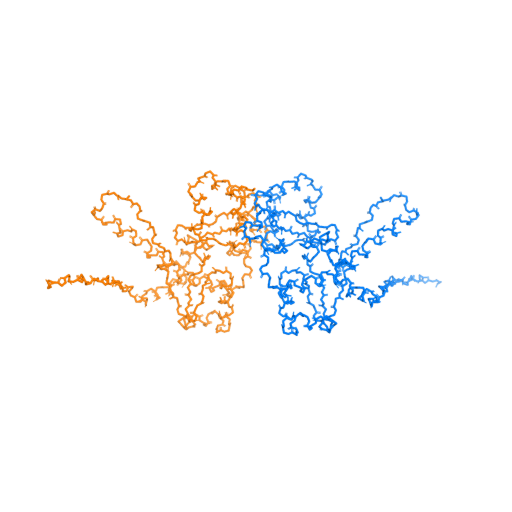46 LEU B C 1
ATOM 2146 O O . LEU B 1 46 ? -13.688 -7.336 -3.076 1 97.44 46 LEU B O 1
ATOM 2150 N N . ARG B 1 47 ? -11.57 -7.949 -3.51 1 97.06 47 ARG B N 1
ATOM 2151 C CA . ARG B 1 47 ? -11.852 -9.383 -3.461 1 97.06 47 ARG B CA 1
ATOM 2152 C C . ARG B 1 47 ? -10.695 -10.141 -2.818 1 97.06 47 ARG B C 1
ATOM 2154 O O . ARG B 1 47 ? -9.547 -9.688 -2.855 1 97.06 47 ARG B O 1
ATOM 2161 N N . PHE B 1 48 ? -11.047 -11.227 -2.248 1 97.31 48 PHE B N 1
ATOM 2162 C CA . PHE B 1 48 ? -10.078 -12.18 -1.72 1 97.31 48 PHE B CA 1
ATOM 2163 C C . PHE B 1 48 ? -9.5 -13.031 -2.838 1 97.31 48 PHE B C 1
ATOM 2165 O O . PHE B 1 48 ? -10.234 -13.586 -3.654 1 97.31 48 PHE B O 1
ATOM 2172 N N . VAL B 1 49 ? -8.125 -13.094 -2.943 1 95.69 49 VAL B N 1
ATOM 2173 C CA . VAL B 1 49 ? -7.477 -13.883 -3.99 1 95.69 49 VAL B CA 1
ATOM 2174 C C . VAL B 1 49 ? -6.707 -15.039 -3.365 1 95.69 49 VAL B C 1
ATOM 2176 O O . VAL B 1 49 ? -5.832 -14.836 -2.52 1 95.69 49 VAL B O 1
ATOM 2179 N N . ASP B 1 50 ? -7.086 -16.156 -3.766 1 92.94 50 ASP B N 1
ATOM 2180 C CA . ASP B 1 50 ? -6.445 -17.359 -3.25 1 92.94 50 ASP B CA 1
ATOM 2181 C C . ASP B 1 50 ? -6.41 -18.469 -4.309 1 92.94 50 ASP B C 1
ATOM 2183 O O . ASP B 1 50 ? -7.125 -18.391 -5.309 1 92.94 50 ASP B O 1
ATOM 2187 N N . SER B 1 51 ? -5.41 -19.328 -4.238 1 89.69 51 SER B N 1
ATOM 2188 C CA . SER B 1 51 ? -5.258 -20.531 -5.051 1 89.69 51 SER B CA 1
ATOM 2189 C C . SER B 1 51 ? -4.805 -21.719 -4.203 1 89.69 51 SER B C 1
ATOM 2191 O O . SER B 1 51 ? -3.969 -21.562 -3.311 1 89.69 51 SER B O 1
ATOM 2193 N N . ILE B 1 52 ? -5.387 -22.859 -4.5 1 88.38 52 ILE B N 1
ATOM 2194 C CA . ILE B 1 52 ? -4.977 -24.047 -3.773 1 88.38 52 ILE B CA 1
ATOM 2195 C C . ILE B 1 52 ? -3.533 -24.406 -4.129 1 88.38 52 ILE B C 1
ATOM 2197 O O . ILE B 1 52 ? -2.881 -25.172 -3.416 1 88.38 52 ILE B O 1
ATOM 2201 N N . TYR B 1 53 ? -3.02 -23.828 -5.234 1 91.75 53 TYR B N 1
ATOM 2202 C CA . TYR B 1 53 ? -1.689 -24.172 -5.73 1 91.75 53 TYR B CA 1
ATOM 2203 C C . TYR B 1 53 ? -0.647 -23.188 -5.211 1 91.75 53 TYR B C 1
ATOM 2205 O O . TYR B 1 53 ? 0.549 -23.359 -5.465 1 91.75 53 TYR B O 1
ATOM 2213 N N . ALA B 1 54 ? -1.158 -22.141 -4.539 1 93.25 54 ALA B N 1
ATOM 2214 C CA . ALA B 1 54 ? -0.253 -21.125 -4.035 1 93.25 54 ALA B CA 1
ATOM 2215 C C . ALA B 1 54 ? -0.123 -21.203 -2.516 1 93.25 54 ALA B C 1
ATOM 2217 O O . ALA B 1 54 ? -1.024 -21.688 -1.834 1 93.25 54 ALA B O 1
ATOM 2218 N N . ASP B 1 55 ? 0.918 -20.641 -2.01 1 94.5 55 ASP B N 1
ATOM 2219 C CA . ASP B 1 55 ? 1.177 -20.719 -0.575 1 94.5 55 ASP B CA 1
ATOM 2220 C C . ASP B 1 55 ? 0.648 -19.484 0.147 1 94.5 55 ASP B C 1
ATOM 2222 O O . ASP B 1 55 ? 0.618 -19.438 1.378 1 94.5 55 ASP B O 1
ATOM 2226 N N . HIS B 1 56 ? 0.255 -18.484 -0.677 1 96.38 56 HIS B N 1
ATOM 2227 C CA . HIS B 1 56 ? -0.159 -17.219 -0.073 1 96.38 56 HIS B CA 1
ATOM 2228 C C . HIS B 1 56 ? -1.522 -16.781 -0.594 1 96.38 56 HIS B C 1
ATOM 2230 O O . HIS B 1 56 ? -2.021 -17.328 -1.58 1 96.38 56 HIS B O 1
ATOM 2236 N N . VAL B 1 57 ? -2.107 -15.906 0.177 1 97.31 57 VAL B N 1
ATOM 2237 C CA . VAL B 1 57 ? -3.34 -15.234 -0.223 1 97.31 57 VAL B CA 1
ATOM 2238 C C . VAL B 1 57 ? -3.117 -13.727 -0.256 1 97.31 57 VAL B C 1
ATOM 2240 O O . VAL B 1 57 ? -2.15 -13.219 0.32 1 97.31 57 VAL B O 1
ATOM 2243 N N . SER B 1 58 ? -3.992 -13.055 -0.948 1 96.88 58 SER B N 1
ATOM 2244 C CA . SER B 1 58 ? -3.893 -11.602 -1.051 1 96.88 58 SER B CA 1
ATOM 2245 C C . SER B 1 58 ? -5.246 -10.977 -1.368 1 96.88 58 SER B C 1
ATOM 2247 O O . SER B 1 58 ? -6.277 -11.648 -1.309 1 96.88 58 SER B O 1
ATOM 2249 N N . LEU B 1 59 ? -5.25 -9.695 -1.527 1 96.69 59 LEU B N 1
ATOM 2250 C CA . LEU B 1 59 ? -6.434 -8.953 -1.94 1 96.69 59 LEU B CA 1
ATOM 2251 C C . LEU B 1 59 ? -6.211 -8.289 -3.295 1 96.69 59 LEU B C 1
ATOM 2253 O O . LEU B 1 59 ? -5.07 -8.016 -3.676 1 96.69 59 LEU B O 1
ATOM 2257 N N . ALA B 1 60 ? -7.285 -8.102 -3.988 1 94.5 60 ALA B N 1
ATOM 2258 C CA . ALA B 1 60 ? -7.23 -7.387 -5.262 1 94.5 60 ALA B CA 1
ATOM 2259 C C . ALA B 1 60 ? -8.508 -6.582 -5.492 1 94.5 60 ALA B C 1
ATOM 2261 O O . ALA B 1 60 ? -9.516 -6.801 -4.816 1 94.5 60 ALA B O 1
ATOM 2262 N N . LEU B 1 61 ? -8.445 -5.699 -6.379 1 93.94 61 LEU B N 1
ATOM 2263 C CA . LEU B 1 61 ? -9.633 -4.926 -6.75 1 93.94 61 LEU B CA 1
ATOM 2264 C C . LEU B 1 61 ? -10.625 -5.789 -7.523 1 93.94 61 LEU B C 1
ATOM 2266 O O . LEU B 1 61 ? -10.219 -6.609 -8.359 1 93.94 61 LEU B O 1
ATOM 2270 N N . LEU B 1 62 ? -11.852 -5.559 -7.199 1 94.56 62 LEU B N 1
ATOM 2271 C CA . LEU B 1 62 ? -12.867 -6.074 -8.109 1 94.56 62 LEU B CA 1
ATOM 2272 C C . LEU B 1 62 ? -12.758 -5.422 -9.477 1 94.56 62 LEU B C 1
ATOM 2274 O O . LEU B 1 62 ? -12.352 -4.266 -9.586 1 94.56 62 LEU B O 1
ATOM 2278 N N . GLN B 1 63 ? -13.188 -6.098 -10.477 1 90.25 63 GLN B N 1
ATOM 2279 C CA . GLN B 1 63 ? -13.016 -5.648 -11.859 1 90.25 63 GLN B CA 1
ATOM 2280 C C . GLN B 1 63 ? -13.641 -4.273 -12.07 1 90.25 63 GLN B C 1
ATOM 2282 O O . GLN B 1 63 ? -13.008 -3.379 -12.641 1 90.25 63 GLN B O 1
ATOM 2287 N N . PRO B 1 64 ? -14.828 -4.004 -11.625 1 91.25 64 PRO B N 1
ATOM 2288 C CA . PRO B 1 64 ? -15.398 -2.666 -11.82 1 91.25 64 PRO B CA 1
ATOM 2289 C C . PRO B 1 64 ? -14.578 -1.573 -11.133 1 91.25 64 PRO B C 1
ATOM 2291 O O . PRO B 1 64 ? -14.43 -0.477 -11.672 1 91.25 64 PRO B O 1
ATOM 2294 N N . ALA B 1 65 ? -14.086 -1.886 -9.93 1 92.94 65 ALA B N 1
ATOM 2295 C CA . ALA B 1 65 ? -13.258 -0.922 -9.211 1 92.94 65 ALA B CA 1
ATOM 2296 C C . ALA B 1 65 ? -11.938 -0.681 -9.945 1 92.94 65 ALA B C 1
ATOM 2298 O O . ALA B 1 65 ? -11.469 0.456 -10.031 1 92.94 65 ALA B O 1
ATOM 2299 N N . GLN B 1 66 ? -11.406 -1.731 -10.43 1 89.75 66 GLN B N 1
ATOM 2300 C CA . GLN B 1 66 ? -10.164 -1.626 -11.18 1 89.75 66 GLN B CA 1
ATOM 2301 C C . GLN B 1 66 ? -10.328 -0.717 -12.398 1 89.75 66 GLN B C 1
ATOM 2303 O O . GLN B 1 66 ? -9.5 0.166 -12.641 1 89.75 66 GLN B O 1
ATOM 2308 N N . ASN B 1 67 ? -11.32 -0.889 -13.109 1 87.94 67 ASN B N 1
ATOM 2309 C CA . ASN B 1 67 ? -11.609 -0.084 -14.289 1 87.94 67 ASN B CA 1
ATOM 2310 C C . ASN B 1 67 ? -11.805 1.386 -13.93 1 87.94 67 ASN B C 1
ATOM 2312 O O . ASN B 1 67 ? -11.328 2.271 -14.641 1 87.94 67 ASN B O 1
ATOM 2316 N N . ALA B 1 68 ? -12.453 1.583 -12.922 1 89.88 68 ALA B N 1
ATOM 2317 C CA . ALA B 1 68 ? -12.797 2.947 -12.523 1 89.88 68 ALA B CA 1
ATOM 2318 C C . ALA B 1 68 ? -11.586 3.68 -11.969 1 89.88 68 ALA B C 1
ATOM 2320 O O . ALA B 1 68 ? -11.43 4.887 -12.18 1 89.88 68 ALA B O 1
ATOM 2321 N N . VAL B 1 69 ? -10.742 2.961 -11.273 1 89 69 VAL B N 1
ATOM 2322 C CA . VAL B 1 69 ? -9.648 3.592 -10.547 1 89 69 VAL B CA 1
ATOM 2323 C C . VAL B 1 69 ? -8.414 3.674 -11.438 1 89 69 VAL B C 1
ATOM 2325 O O . VAL B 1 69 ? -7.727 4.699 -11.469 1 89 69 VAL B O 1
ATOM 2328 N N . LEU B 1 70 ? -8.117 2.666 -12.164 1 82.94 70 LEU B N 1
ATOM 2329 C CA . LEU B 1 70 ? -6.879 2.586 -12.93 1 82.94 70 LEU B CA 1
ATOM 2330 C C . LEU B 1 70 ? -7.141 2.826 -14.414 1 82.94 70 LEU B C 1
ATOM 2332 O O . LEU B 1 70 ? -6.207 3.09 -15.172 1 82.94 70 LEU B O 1
ATOM 2336 N N . GLY B 1 71 ? -8.375 2.959 -14.805 1 75.94 71 GLY B N 1
ATOM 2337 C CA . GLY B 1 71 ? -8.711 3.025 -16.219 1 75.94 71 GLY B CA 1
ATOM 2338 C C . GLY B 1 71 ? -8.742 1.666 -16.891 1 75.94 71 GLY B C 1
ATOM 2339 O O . GLY B 1 71 ? -8.312 0.669 -16.297 1 75.94 71 GLY B O 1
ATOM 2340 N N . GLU B 1 72 ? -9.391 1.524 -18.094 1 61.78 72 GLU B N 1
ATOM 2341 C CA . GLU B 1 72 ? -9.648 0.271 -18.797 1 61.78 72 GLU B CA 1
ATOM 2342 C C . GLU B 1 72 ? -8.344 -0.38 -19.266 1 61.78 72 GLU B C 1
ATOM 2344 O O . GLU B 1 72 ? -8.266 -1.604 -19.391 1 61.78 72 GLU B O 1
ATOM 2349 N N . GLY B 1 73 ? -7.305 0.366 -19.562 1 51.34 73 GLY B N 1
ATOM 2350 C CA . GLY B 1 73 ? -6.09 -0.209 -20.109 1 51.34 73 GLY B CA 1
ATOM 2351 C C . GLY B 1 73 ? -5.168 -0.785 -19.062 1 51.34 73 GLY B C 1
ATOM 2352 O O . GLY B 1 73 ? -4.039 -1.179 -19.359 1 51.34 73 GLY B O 1
ATOM 2353 N N . ALA B 1 74 ? -5.582 -0.64 -17.984 1 48.75 74 ALA B N 1
ATOM 2354 C CA . ALA B 1 74 ? -4.68 -1.235 -17 1 48.75 74 ALA B CA 1
ATOM 2355 C C . ALA B 1 74 ? -4.57 -2.744 -17.203 1 48.75 74 ALA B C 1
ATOM 2357 O O . ALA B 1 74 ? -5.547 -3.475 -17.016 1 48.75 74 ALA B O 1
ATOM 2358 N N . LEU B 1 75 ? -3.939 -3.139 -18.281 1 45.66 75 LEU B N 1
ATOM 2359 C CA . LEU B 1 75 ? -3.824 -4.562 -18.578 1 45.66 75 LEU B CA 1
ATOM 2360 C C . LEU B 1 75 ? -4.109 -5.402 -17.344 1 45.66 75 LEU B C 1
ATOM 2362 O O . LEU B 1 75 ? -4.977 -6.281 -17.375 1 45.66 75 LEU B O 1
ATOM 2366 N N . ASN B 1 76 ? -2.934 -6.059 -16.781 1 42.81 76 ASN B N 1
ATOM 2367 C CA . ASN B 1 76 ? -3.102 -7.074 -15.75 1 42.81 76 ASN B CA 1
ATOM 2368 C C . ASN B 1 76 ? -3.695 -6.484 -14.477 1 42.81 76 ASN B C 1
ATOM 2370 O O . ASN B 1 76 ? -3.029 -5.727 -13.766 1 42.81 76 ASN B O 1
ATOM 2374 N N . ALA B 1 77 ? -4.965 -6.207 -14.586 1 41.78 77 ALA B N 1
ATOM 2375 C CA . ALA B 1 77 ? -6.023 -5.648 -13.742 1 41.78 77 ALA B CA 1
ATOM 2376 C C . ALA B 1 77 ? -5.703 -5.84 -12.266 1 41.78 77 ALA B C 1
ATOM 2378 O O . ALA B 1 77 ? -6.281 -5.168 -11.406 1 41.78 77 ALA B O 1
ATOM 2379 N N . ASN B 1 78 ? -5.152 -6.918 -12.031 1 42.84 78 ASN B N 1
ATOM 2380 C CA . ASN B 1 78 ? -5.27 -7.324 -10.633 1 42.84 78 ASN B CA 1
ATOM 2381 C C . ASN B 1 78 ? -4.352 -6.504 -9.734 1 42.84 78 ASN B C 1
ATOM 2383 O O . ASN B 1 78 ? -4.434 -6.594 -8.508 1 42.84 78 ASN B O 1
ATOM 2387 N N . ASN B 1 79 ? -3.186 -5.941 -10.391 1 46.34 79 ASN B N 1
ATOM 2388 C CA . ASN B 1 79 ? -2.277 -5.34 -9.414 1 46.34 79 ASN B CA 1
ATOM 2389 C C . ASN B 1 79 ? -2.205 -3.824 -9.578 1 46.34 79 ASN B C 1
ATOM 2391 O O . ASN B 1 79 ? -2.092 -3.32 -10.695 1 46.34 79 ASN B O 1
ATOM 2395 N N . ASN B 1 80 ? -2.934 -3.133 -8.93 1 52.88 80 ASN B N 1
ATOM 2396 C CA . ASN B 1 80 ? -2.682 -1.711 -8.727 1 52.88 80 ASN B CA 1
ATOM 2397 C C . ASN B 1 80 ? -1.216 -1.36 -8.969 1 52.88 80 ASN B C 1
ATOM 2399 O O . ASN B 1 80 ? -0.726 -0.344 -8.469 1 52.88 80 ASN B O 1
ATOM 2403 N N . LEU B 1 81 ? -0.461 -2.256 -9.711 1 63.81 81 LEU B N 1
ATOM 2404 C CA . LEU B 1 81 ? 0.98 -2.035 -9.773 1 63.81 81 LEU B CA 1
ATOM 2405 C C . LEU B 1 81 ? 1.354 -1.234 -11.016 1 63.81 81 LEU B C 1
ATOM 2407 O O . LEU B 1 81 ? 0.791 -1.449 -12.086 1 63.81 81 LEU B O 1
ATOM 2411 N N . ASP B 1 82 ? 1.469 -0 -10.922 1 69.62 82 ASP B N 1
ATOM 2412 C CA . ASP B 1 82 ? 1.979 0.872 -11.977 1 69.62 82 ASP B CA 1
ATOM 2413 C C . ASP B 1 82 ? 3.311 0.356 -12.516 1 69.62 82 ASP B C 1
ATOM 2415 O O . ASP B 1 82 ? 4.336 1.026 -12.398 1 69.62 82 ASP B O 1
ATOM 2419 N N . LEU B 1 83 ? 3.197 -0.938 -13.234 1 82.69 83 LEU B N 1
ATOM 2420 C CA . LEU B 1 83 ? 4.438 -1.48 -13.773 1 82.69 83 LEU B CA 1
ATOM 2421 C C . LEU B 1 83 ? 4.664 -0.997 -15.203 1 82.69 83 LEU B C 1
ATOM 2423 O O . LEU B 1 83 ? 3.74 -1.007 -16.016 1 82.69 83 LEU B O 1
ATOM 2427 N N . PRO B 1 84 ? 5.934 -0.576 -15.5 1 83.44 84 PRO B N 1
ATOM 2428 C CA . PRO B 1 84 ? 6.238 -0.274 -16.891 1 83.44 84 PRO B CA 1
ATOM 2429 C C . PRO B 1 84 ? 6.09 -1.49 -17.812 1 83.44 84 PRO B C 1
ATOM 2431 O O . PRO B 1 84 ? 6.098 -2.629 -17.328 1 83.44 84 PRO B O 1
ATOM 2434 N N . ARG B 1 85 ? 6.035 -1.254 -19.109 1 83.69 85 ARG B N 1
ATOM 2435 C CA . ARG B 1 85 ? 5.754 -2.293 -20.094 1 83.69 85 ARG B CA 1
ATOM 2436 C C . ARG B 1 85 ? 6.816 -3.385 -20.062 1 83.69 85 ARG B C 1
ATOM 2438 O O . ARG B 1 85 ? 6.5 -4.574 -20.141 1 83.69 85 ARG B O 1
ATOM 2445 N N . ASP B 1 86 ? 7.984 -3.068 -20 1 84.31 86 ASP B N 1
ATOM 2446 C CA . ASP B 1 86 ? 9.062 -4.051 -20 1 84.31 86 ASP B CA 1
ATOM 2447 C C . ASP B 1 86 ? 9.047 -4.883 -18.719 1 84.31 86 ASP B C 1
ATOM 2449 O O . ASP B 1 86 ? 9.383 -6.07 -18.75 1 84.31 86 ASP B O 1
ATOM 2453 N N . ALA B 1 87 ? 8.641 -4.262 -17.578 1 90.94 87 ALA B N 1
ATOM 2454 C CA . ALA B 1 87 ? 8.484 -5.016 -16.344 1 90.94 87 ALA B CA 1
ATOM 2455 C C . ALA B 1 87 ? 7.32 -6 -16.438 1 90.94 87 ALA B C 1
ATOM 2457 O O . ALA B 1 87 ? 7.395 -7.117 -15.922 1 90.94 87 ALA B O 1
ATOM 2458 N N . GLN B 1 88 ? 6.328 -5.559 -17.172 1 89.12 88 GLN B N 1
ATOM 2459 C CA . GLN B 1 88 ? 5.191 -6.445 -17.406 1 89.12 88 GLN B CA 1
ATOM 2460 C C . GLN B 1 88 ? 5.59 -7.645 -18.25 1 89.12 88 GLN B C 1
ATOM 2462 O O . GLN B 1 88 ? 5.188 -8.773 -17.969 1 89.12 88 GLN B O 1
ATOM 2467 N N . ALA B 1 89 ? 6.328 -7.371 -19.25 1 88.44 89 ALA B N 1
ATOM 2468 C CA . ALA B 1 89 ? 6.812 -8.445 -20.109 1 88.44 89 ALA B CA 1
ATOM 2469 C C . ALA B 1 89 ? 7.66 -9.438 -19.312 1 88.44 89 ALA B C 1
ATOM 2471 O O . ALA B 1 89 ? 7.492 -10.656 -19.453 1 88.44 89 ALA B O 1
ATOM 2472 N N . LEU B 1 90 ? 8.508 -8.906 -18.562 1 93.25 90 LEU B N 1
ATOM 2473 C CA . LEU B 1 90 ? 9.352 -9.766 -17.734 1 93.25 90 LEU B CA 1
ATOM 2474 C C . LEU B 1 90 ? 8.508 -10.586 -16.766 1 93.25 90 LEU B C 1
ATOM 2476 O O . LEU B 1 90 ? 8.781 -11.773 -16.547 1 93.25 90 LEU B O 1
ATOM 2480 N N . LEU B 1 91 ? 7.52 -9.984 -16.25 1 94.19 91 LEU B N 1
ATOM 2481 C CA . LEU B 1 91 ? 6.625 -10.664 -15.32 1 94.19 91 LEU B CA 1
ATOM 2482 C C . LEU B 1 91 ? 5.957 -11.867 -15.984 1 94.19 91 LEU B C 1
ATOM 2484 O O . LEU B 1 91 ? 5.879 -12.945 -15.391 1 94.19 91 LEU B O 1
ATOM 2488 N N . VAL B 1 92 ? 5.535 -11.711 -17.172 1 91.81 92 VAL B N 1
ATOM 2489 C CA . VAL B 1 92 ? 4.879 -12.789 -17.906 1 91.81 92 VAL B CA 1
ATOM 2490 C C . VAL B 1 92 ? 5.875 -13.914 -18.188 1 91.81 92 VAL B C 1
ATOM 2492 O O . VAL B 1 92 ? 5.547 -15.094 -18.031 1 91.81 92 VAL B O 1
ATOM 2495 N N . VAL B 1 93 ? 7.023 -13.555 -18.531 1 92.44 93 VAL B N 1
ATOM 2496 C CA . VAL B 1 93 ? 8.07 -14.539 -18.797 1 92.44 93 VAL B CA 1
ATOM 2497 C C . VAL B 1 93 ? 8.375 -15.328 -17.531 1 92.44 93 VAL B C 1
ATOM 2499 O O . VAL B 1 93 ? 8.43 -16.562 -17.547 1 92.44 93 VAL B O 1
ATOM 2502 N N . LEU B 1 94 ? 8.562 -14.656 -16.453 1 95.75 94 LEU B N 1
ATOM 2503 C CA . LEU B 1 94 ? 8.883 -15.305 -15.188 1 95.75 94 LEU B CA 1
ATOM 2504 C C . LEU B 1 94 ? 7.73 -16.188 -14.727 1 95.75 94 LEU B C 1
ATOM 2506 O O . LEU B 1 94 ? 7.953 -17.297 -14.234 1 95.75 94 LEU B O 1
ATOM 2510 N N . TRP B 1 95 ? 6.582 -15.672 -14.922 1 95.62 95 TRP B N 1
ATOM 2511 C CA . TRP B 1 95 ? 5.41 -16.469 -14.586 1 95.62 95 TRP B CA 1
ATOM 2512 C C . TRP B 1 95 ? 5.391 -17.766 -15.375 1 95.62 95 TRP B C 1
ATOM 2514 O O . TRP B 1 95 ? 5.145 -18.844 -14.812 1 95.62 95 TRP B O 1
ATOM 2524 N N . ALA B 1 96 ? 5.629 -17.688 -16.609 1 94 96 ALA B N 1
ATOM 2525 C CA . ALA B 1 96 ? 5.625 -18.859 -17.469 1 94 96 ALA B CA 1
ATOM 2526 C C . ALA B 1 96 ? 6.699 -19.859 -17.047 1 94 96 ALA B C 1
ATOM 2528 O O . ALA B 1 96 ? 6.457 -21.062 -17.016 1 94 96 ALA B O 1
ATOM 2529 N N . LEU B 1 97 ? 7.809 -19.375 -16.719 1 93.38 97 LEU B N 1
ATOM 2530 C CA . LEU B 1 97 ? 8.961 -20.203 -16.422 1 93.38 97 LEU B CA 1
ATOM 2531 C C . LEU B 1 97 ? 8.844 -20.828 -15.039 1 93.38 97 LEU B C 1
ATOM 2533 O O . LEU B 1 97 ? 9.492 -21.828 -14.742 1 93.38 97 LEU B O 1
ATOM 2537 N N . ILE B 1 98 ? 8.023 -20.25 -14.227 1 96.31 98 ILE B N 1
ATOM 2538 C CA . ILE B 1 98 ? 7.977 -20.719 -12.844 1 96.31 98 ILE B CA 1
ATOM 2539 C C . ILE B 1 98 ? 6.641 -21.406 -12.578 1 96.31 98 ILE B C 1
ATOM 2541 O O . ILE B 1 98 ? 6.605 -22.547 -12.117 1 96.31 98 ILE B O 1
ATOM 2545 N N . VAL B 1 99 ? 5.578 -20.797 -12.961 1 95.56 99 VAL B N 1
ATOM 2546 C CA . VAL B 1 99 ? 4.254 -21.234 -12.531 1 95.56 99 VAL B CA 1
ATOM 2547 C C . VAL B 1 99 ? 3.791 -22.406 -13.398 1 95.56 99 VAL B C 1
ATOM 2549 O O . VAL B 1 99 ? 3.158 -23.344 -12.906 1 95.56 99 VAL B O 1
ATOM 2552 N N . LEU B 1 100 ? 4.094 -22.375 -14.711 1 93.19 100 LEU B N 1
ATOM 2553 C CA . LEU B 1 100 ? 3.627 -23.438 -15.594 1 93.19 100 LEU B CA 1
ATOM 2554 C C . LEU B 1 100 ? 4.25 -24.766 -15.203 1 93.19 100 LEU B C 1
ATOM 2556 O O . LEU B 1 100 ? 3.533 -25.75 -14.969 1 93.19 100 LEU B O 1
ATOM 2560 N N . PRO B 1 101 ? 5.551 -24.844 -15.078 1 92.88 101 PRO B N 1
ATOM 2561 C CA . PRO B 1 101 ? 6.137 -26.109 -14.656 1 92.88 101 PRO B CA 1
ATOM 2562 C C . PRO B 1 101 ? 5.688 -26.531 -13.25 1 92.88 101 PRO B C 1
ATOM 2564 O O . PRO B 1 101 ? 5.512 -27.719 -12.984 1 92.88 101 PRO B O 1
ATOM 2567 N N . LYS B 1 102 ? 5.531 -25.594 -12.391 1 94.06 102 LYS B N 1
ATOM 2568 C CA . LYS B 1 102 ? 5.023 -25.891 -11.055 1 94.06 102 LYS B CA 1
ATOM 2569 C C . LYS B 1 102 ? 3.658 -26.562 -11.117 1 94.06 102 LYS B C 1
ATOM 2571 O O . LYS B 1 102 ? 3.416 -27.562 -10.43 1 94.06 102 LYS B O 1
ATOM 2576 N N . ARG B 1 103 ? 2.842 -26.016 -11.953 1 92.75 103 ARG B N 1
ATOM 2577 C CA . ARG B 1 103 ? 1.491 -26.547 -12.102 1 92.75 103 ARG B CA 1
ATOM 2578 C C . ARG B 1 103 ? 1.518 -27.969 -12.625 1 92.75 103 ARG B C 1
ATOM 2580 O O . ARG B 1 103 ? 0.747 -28.828 -12.172 1 92.75 103 ARG B O 1
ATOM 2587 N N . GLU B 1 104 ? 2.4 -28.219 -13.531 1 88 104 GLU B N 1
ATOM 2588 C CA . GLU B 1 104 ? 2.566 -29.562 -14.078 1 88 104 GLU B CA 1
ATOM 2589 C C . GLU B 1 104 ? 2.992 -30.547 -13 1 88 104 GLU B C 1
ATOM 2591 O O . GLU B 1 104 ? 2.438 -31.641 -12.906 1 88 104 GLU B O 1
ATOM 2596 N N . ARG B 1 105 ? 3.855 -30.125 -12.234 1 89.25 105 ARG B N 1
ATOM 2597 C CA . ARG B 1 105 ? 4.352 -30.969 -11.164 1 89.25 105 ARG B CA 1
ATOM 2598 C C . ARG B 1 105 ? 3.277 -31.219 -10.109 1 89.25 105 ARG B C 1
ATOM 2600 O O . ARG B 1 105 ? 3.174 -32.312 -9.562 1 89.25 105 ARG B O 1
ATOM 2607 N N . GLN B 1 106 ? 2.498 -30.297 -9.852 1 88.44 106 GLN B N 1
ATOM 2608 C CA . GLN B 1 106 ? 1.457 -30.375 -8.828 1 88.44 106 GLN B CA 1
ATOM 2609 C C . GLN B 1 106 ? 0.298 -31.25 -9.297 1 88.44 106 GLN B C 1
ATOM 2611 O O . GLN B 1 106 ? -0.301 -31.969 -8.5 1 88.44 106 GLN B O 1
ATOM 2616 N N . THR B 1 107 ? -0.009 -31.188 -10.562 1 86.19 107 THR B N 1
ATOM 2617 C CA . THR B 1 107 ? -1.136 -31.953 -11.094 1 86.19 107 THR B CA 1
ATOM 2618 C C . THR B 1 107 ? -0.719 -33.375 -11.406 1 86.19 107 THR B C 1
ATOM 2620 O O . THR B 1 107 ? -1.539 -34.312 -11.352 1 86.19 107 THR B O 1
ATOM 2623 N N . SER B 1 108 ? 0.48 -33.656 -11.859 1 80.19 108 SER B N 1
ATOM 2624 C CA . SER B 1 108 ? 0.979 -35 -12.125 1 80.19 108 SER B CA 1
ATOM 2625 C C . SER B 1 108 ? 1.083 -35.812 -10.836 1 80.19 108 SER B C 1
ATOM 2627 O O . SER B 1 108 ? 0.769 -37 -10.82 1 80.19 108 SER B O 1
ATOM 2629 N N . ARG B 1 109 ? 1.432 -35.219 -9.867 1 66.06 109 ARG B N 1
ATOM 2630 C CA . ARG B 1 109 ? 1.549 -35.875 -8.578 1 66.06 109 ARG B CA 1
ATOM 2631 C C . ARG B 1 109 ? 0.179 -36.281 -8.039 1 66.06 109 ARG B C 1
ATOM 2633 O O . ARG B 1 109 ? 0.025 -37.344 -7.465 1 66.06 109 ARG B O 1
ATOM 2640 N N . THR B 1 110 ? -0.707 -35.469 -8.258 1 62.22 110 THR B N 1
ATOM 2641 C CA . THR B 1 110 ? -2.059 -35.812 -7.82 1 62.22 110 THR B CA 1
ATOM 2642 C C . THR B 1 110 ? -2.604 -37 -8.594 1 62.22 110 THR B C 1
ATOM 2644 O O . THR B 1 110 ? -3.254 -37.875 -8.016 1 62.22 110 THR B O 1
ATOM 2647 N N . GLU B 1 111 ? -2.312 -37.094 -9.867 1 59.25 111 GLU B N 1
ATOM 2648 C CA . GLU B 1 111 ? -2.758 -38.219 -10.695 1 59.25 111 GLU B CA 1
ATOM 2649 C C . GLU B 1 111 ? -2.029 -39.5 -10.312 1 59.25 111 GLU B C 1
ATOM 2651 O O . GLU B 1 111 ? -2.637 -40.562 -10.266 1 59.25 111 GLU B O 1
ATOM 2656 N N . ALA B 1 112 ? -0.731 -39.469 -10.047 1 57.56 112 ALA B N 1
ATOM 2657 C CA . ALA B 1 112 ? 0.064 -40.625 -9.672 1 57.56 112 ALA B CA 1
ATOM 2658 C C . ALA B 1 112 ? -0.38 -41.188 -8.312 1 57.56 112 ALA B C 1
ATOM 2660 O O . ALA B 1 112 ? -0.468 -42.406 -8.133 1 57.56 112 ALA B O 1
ATOM 2661 N N . GLU B 1 113 ? -0.575 -40.219 -7.562 1 57.22 113 GLU B N 1
ATOM 2662 C CA . GLU B 1 113 ? -1.026 -40.625 -6.238 1 57.22 113 GLU B CA 1
ATOM 2663 C C . GLU B 1 113 ? -2.463 -41.156 -6.281 1 57.22 113 GLU B C 1
ATOM 2665 O O . GLU B 1 113 ? -2.842 -42 -5.492 1 57.22 113 GLU B O 1
ATOM 2670 N N . GLY B 1 114 ? -3.195 -40.594 -7.172 1 53.09 114 GLY B N 1
ATOM 2671 C CA . GLY B 1 114 ? -4.547 -41.094 -7.34 1 53.09 114 GLY B CA 1
ATOM 2672 C C . GLY B 1 114 ? -4.59 -42.5 -7.902 1 53.09 114 GLY B C 1
ATOM 2673 O O . GLY B 1 114 ? -5.484 -43.281 -7.574 1 53.09 114 GLY B O 1
ATOM 2674 N N . ASP B 1 115 ? -3.723 -42.75 -8.891 1 51.69 115 ASP B N 1
ATOM 2675 C CA . ASP B 1 115 ? -3.703 -44.094 -9.477 1 51.69 115 ASP B CA 1
ATOM 2676 C C . ASP B 1 115 ? -3.07 -45.125 -8.516 1 51.69 115 ASP B C 1
ATOM 2678 O O . ASP B 1 115 ? -3.004 -46.312 -8.82 1 51.69 115 ASP B O 1
ATOM 2682 N N . GLY B 1 116 ? -2.293 -44.719 -7.535 1 46.12 116 GLY B N 1
ATOM 2683 C CA . GLY B 1 116 ? -1.792 -45.75 -6.633 1 46.12 116 GLY B CA 1
ATOM 2684 C C . GLY B 1 116 ? -2.896 -46.5 -5.934 1 46.12 116 GLY B C 1
ATOM 2685 O O . GLY B 1 116 ? -3.967 -45.969 -5.66 1 46.12 116 GLY B O 1
ATOM 2686 N N . GLN B 1 117 ? -2.965 -47.844 -6.199 1 44.28 117 GLN B N 1
ATOM 2687 C CA . GLN B 1 117 ? -3.818 -48.938 -5.754 1 44.28 117 GLN B CA 1
ATOM 2688 C C . GLN B 1 117 ? -4.199 -48.75 -4.285 1 44.28 117 GLN B C 1
ATOM 2690 O O . GLN B 1 117 ? -5.324 -49.094 -3.891 1 44.28 117 GLN B O 1
ATOM 2695 N N . ASN B 1 118 ? -3.148 -49.062 -3.309 1 41.62 118 ASN B N 1
ATOM 2696 C CA . ASN B 1 118 ? -3.381 -49.719 -2.027 1 41.62 118 ASN B CA 1
ATOM 2697 C C . ASN B 1 118 ? -4.176 -48.812 -1.077 1 41.62 118 ASN B C 1
ATOM 2699 O O . ASN B 1 118 ? -4.5 -49.219 0.04 1 41.62 118 ASN B O 1
ATOM 2703 N N . ASP B 1 119 ? -3.859 -47.438 -0.903 1 47.88 119 ASP B N 1
ATOM 2704 C CA . ASP B 1 119 ? -4.441 -46.906 0.323 1 47.88 119 ASP B CA 1
ATOM 2705 C C . ASP B 1 119 ? -5.953 -46.719 0.179 1 47.88 119 ASP B C 1
ATOM 2707 O O . ASP B 1 119 ? -6.422 -46.125 -0.791 1 47.88 119 ASP B O 1
ATOM 2711 N N . PHE B 1 120 ? -6.852 -47.625 0.644 1 42.88 120 PHE B N 1
ATOM 2712 C CA . PHE B 1 120 ? -8.289 -47.656 0.907 1 42.88 120 PHE B CA 1
ATOM 2713 C C . PHE B 1 120 ? -8.82 -46.25 1.208 1 42.88 120 PHE B C 1
ATOM 2715 O O . PHE B 1 120 ? -9.984 -45.969 0.95 1 42.88 120 PHE B O 1
ATOM 2722 N N . PHE B 1 121 ? -8.336 -45.656 2.396 1 42.78 121 PHE B N 1
ATOM 2723 C CA . PHE B 1 121 ? -8.922 -44.406 2.85 1 42.78 121 PHE B CA 1
ATOM 2724 C C . PHE B 1 121 ? -8.469 -43.25 1.963 1 42.78 121 PHE B C 1
ATOM 2726 O O . PHE B 1 121 ? -7.352 -42.75 2.098 1 42.78 121 PHE B O 1
ATOM 2733 N N . PRO B 1 122 ? -8.938 -43.031 0.892 1 44.25 122 PRO B N 1
ATOM 2734 C CA . PRO B 1 122 ? -8.648 -41.938 -0.045 1 44.25 122 PRO B CA 1
ATOM 2735 C C . PRO B 1 122 ? -8.453 -40.594 0.653 1 44.25 122 PRO B C 1
ATOM 2737 O O . PRO B 1 122 ? -9.422 -39.875 0.885 1 44.25 122 PRO B O 1
ATOM 2740 N N . GLY B 1 123 ? -7.98 -40.531 1.854 1 44.69 123 GLY B N 1
ATOM 2741 C CA . GLY B 1 123 ? -7.836 -39.188 2.344 1 44.69 123 GLY B CA 1
ATOM 2742 C C . GLY B 1 123 ? -7.09 -38.281 1.38 1 44.69 123 GLY B C 1
ATOM 2743 O O . GLY B 1 123 ? -6.227 -38.75 0.629 1 44.69 123 GLY B O 1
ATOM 2744 N N . ALA B 1 124 ? -7.766 -37.25 0.719 1 46.88 124 ALA B N 1
ATOM 2745 C CA . ALA B 1 124 ? -7.215 -36.219 -0.152 1 46.88 124 ALA B CA 1
ATOM 2746 C C . ALA B 1 124 ? -5.789 -35.875 0.254 1 46.88 124 ALA B C 1
ATOM 2748 O O . ALA B 1 124 ? -5.551 -35.406 1.374 1 46.88 124 ALA B O 1
ATOM 2749 N N . LYS B 1 125 ? -4.809 -36.531 -0.19 1 53.19 125 LYS B N 1
ATOM 2750 C CA . LYS B 1 125 ? -3.434 -36.156 0.097 1 53.19 125 LYS B CA 1
ATOM 2751 C C . LYS B 1 125 ? -3.229 -34.656 -0.141 1 53.19 125 LYS B C 1
ATOM 2753 O O . LYS B 1 125 ? -3.705 -34.094 -1.138 1 53.19 125 LYS B O 1
ATOM 2758 N N . PRO B 1 126 ? -2.803 -33.938 0.938 1 57.84 126 PRO B N 1
ATOM 2759 C CA . PRO B 1 126 ? -2.631 -32.5 0.837 1 57.84 126 PRO B CA 1
ATOM 2760 C C . PRO B 1 126 ? -1.695 -32.094 -0.299 1 57.84 126 PRO B C 1
ATOM 2762 O O . PRO B 1 126 ? -0.778 -32.844 -0.646 1 57.84 126 PRO B O 1
ATOM 2765 N N . LEU B 1 127 ? -2.178 -31.312 -1.23 1 60.69 127 LEU B N 1
ATOM 2766 C CA . LEU B 1 127 ? -1.319 -30.734 -2.258 1 60.69 127 LEU B CA 1
ATOM 2767 C C . LEU B 1 127 ? 0.036 -30.344 -1.677 1 60.69 127 LEU B C 1
ATOM 2769 O O . LEU B 1 127 ? 0.12 -29.891 -0.533 1 60.69 127 LEU B O 1
ATOM 2773 N N . PRO B 1 128 ? 1.182 -30.906 -2.266 1 60.47 128 PRO B N 1
ATOM 2774 C CA . PRO B 1 128 ? 2.498 -30.453 -1.815 1 60.47 128 PRO B CA 1
ATOM 2775 C C . PRO B 1 128 ? 2.602 -28.938 -1.748 1 60.47 128 PRO B C 1
ATOM 2777 O O . PRO B 1 128 ? 1.888 -28.234 -2.467 1 60.47 128 PRO B O 1
ATOM 2780 N N . SER B 1 129 ? 3.438 -28.531 -0.808 1 71.75 129 SER B N 1
ATOM 2781 C CA . SER B 1 129 ? 3.715 -27.094 -0.684 1 71.75 129 SER B CA 1
ATOM 2782 C C . SER B 1 129 ? 4.223 -26.516 -2 1 71.75 129 SER B C 1
ATOM 2784 O O . SER B 1 129 ? 5.062 -27.125 -2.67 1 71.75 129 SER B O 1
ATOM 2786 N N . ALA B 1 130 ? 3.668 -25.484 -2.479 1 75.31 130 ALA B N 1
ATOM 2787 C CA . ALA B 1 130 ? 4.004 -24.797 -3.723 1 75.31 130 ALA B CA 1
ATOM 2788 C C . ALA B 1 130 ? 5.5 -24.5 -3.797 1 75.31 130 ALA B C 1
ATOM 2790 O O . ALA B 1 130 ? 6.117 -24.641 -4.855 1 75.31 130 ALA B O 1
ATOM 2791 N N . ARG B 1 131 ? 6.059 -24.188 -2.668 1 73.94 131 ARG B N 1
ATOM 2792 C CA . ARG B 1 131 ? 7.461 -23.797 -2.623 1 73.94 131 ARG B CA 1
ATOM 2793 C C . ARG B 1 131 ? 8.375 -24.953 -3.008 1 73.94 131 ARG B C 1
ATOM 2795 O O . ARG B 1 131 ? 9.414 -24.75 -3.631 1 73.94 131 ARG B O 1
ATOM 2802 N N . LEU B 1 132 ? 7.918 -26.125 -2.73 1 77.06 132 LEU B N 1
ATOM 2803 C CA . LEU B 1 132 ? 8.766 -27.281 -2.951 1 77.06 132 LEU B CA 1
ATOM 2804 C C . LEU B 1 132 ? 8.766 -27.688 -4.422 1 77.06 132 LEU B C 1
ATOM 2806 O O . LEU B 1 132 ? 9.734 -28.281 -4.91 1 77.06 132 LEU B O 1
ATOM 2810 N N . VAL B 1 133 ? 7.801 -27.188 -5.039 1 85.81 133 VAL B N 1
ATOM 2811 C CA . VAL B 1 133 ? 7.66 -27.672 -6.406 1 85.81 133 VAL B CA 1
ATOM 2812 C C . VAL B 1 133 ? 7.922 -26.531 -7.387 1 85.81 133 VAL B C 1
ATOM 2814 O O . VAL B 1 133 ? 7.98 -26.75 -8.602 1 85.81 133 VAL B O 1
ATOM 2817 N N . SER B 1 134 ? 8.211 -25.359 -6.867 1 93.19 134 SER B N 1
ATOM 2818 C CA . SER B 1 134 ? 8.477 -24.219 -7.727 1 93.19 134 SER B CA 1
ATOM 2819 C C . SER B 1 134 ? 9.93 -24.203 -8.195 1 93.19 134 SER B C 1
ATOM 2821 O O . SER B 1 134 ? 10.852 -24.266 -7.375 1 93.19 134 SER B O 1
ATOM 2823 N N . PRO B 1 135 ? 10.117 -24.156 -9.445 1 94.75 135 PRO B N 1
ATOM 2824 C CA . PRO B 1 135 ? 11.5 -24.109 -9.922 1 94.75 135 PRO B CA 1
ATOM 2825 C C . PRO B 1 135 ? 12.195 -22.781 -9.562 1 94.75 135 PRO B C 1
ATOM 2827 O O . PRO B 1 135 ? 11.523 -21.781 -9.312 1 94.75 135 PRO B O 1
ATOM 2830 N N . VAL B 1 136 ? 13.484 -22.859 -9.531 1 96.25 136 VAL B N 1
ATOM 2831 C CA . VAL B 1 136 ? 14.344 -21.688 -9.32 1 96.25 136 VAL B CA 1
ATOM 2832 C C . VAL B 1 136 ? 15.125 -21.391 -10.602 1 96.25 136 VAL B C 1
ATOM 2834 O O . VAL B 1 136 ? 15.68 -22.297 -11.227 1 96.25 136 VAL B O 1
ATOM 2837 N N . LEU B 1 137 ? 15.102 -20.141 -10.969 1 96.56 137 LEU B N 1
ATOM 2838 C CA . LEU B 1 137 ? 15.742 -19.719 -12.211 1 96.56 137 LEU B CA 1
ATOM 2839 C C . LEU B 1 137 ? 17.125 -19.125 -11.945 1 96.56 137 LEU B C 1
ATOM 2841 O O . LEU B 1 137 ? 17.328 -18.453 -10.93 1 96.56 137 LEU B O 1
ATOM 2845 N N . SER B 1 138 ? 18 -19.391 -12.883 1 96.69 138 SER B N 1
ATOM 2846 C CA . SER B 1 138 ? 19.312 -18.75 -12.859 1 96.69 138 SER B CA 1
ATOM 2847 C C . SER B 1 138 ? 19.25 -17.375 -13.516 1 96.69 138 SER B C 1
ATOM 2849 O O . SER B 1 138 ? 18.781 -17.234 -14.648 1 96.69 138 SER B O 1
ATOM 2851 N N . TYR B 1 139 ? 19.781 -16.391 -12.844 1 96.81 139 TYR B N 1
ATOM 2852 C CA . TYR B 1 139 ? 19.891 -15.055 -13.414 1 96.81 139 TYR B CA 1
ATOM 2853 C C . TYR B 1 139 ? 20.672 -15.078 -14.727 1 96.81 139 TYR B C 1
ATOM 2855 O O . TYR B 1 139 ? 20.281 -14.445 -15.703 1 96.81 139 TYR B O 1
ATOM 2863 N N . LYS B 1 140 ? 21.75 -15.781 -14.75 1 95.62 140 LYS B N 1
ATOM 2864 C CA . LYS B 1 140 ? 22.609 -15.867 -15.922 1 95.62 140 LYS B CA 1
ATOM 2865 C C . LYS B 1 140 ? 21.844 -16.438 -17.125 1 95.62 140 LYS B C 1
ATOM 2867 O O . LYS B 1 140 ? 21.938 -15.906 -18.219 1 95.62 140 LYS B O 1
ATOM 2872 N N . THR B 1 141 ? 21.078 -17.484 -16.844 1 94.5 141 THR B N 1
ATOM 2873 C CA . THR B 1 141 ? 20.297 -18.125 -17.906 1 94.5 141 THR B CA 1
ATOM 2874 C C . THR B 1 141 ? 19.219 -17.188 -18.422 1 94.5 141 THR B C 1
ATOM 2876 O O . THR B 1 141 ? 19 -17.078 -19.641 1 94.5 141 THR B O 1
ATOM 2879 N N . LEU B 1 142 ? 18.609 -16.484 -17.5 1 94.44 142 LEU B N 1
ATOM 2880 C CA . LEU B 1 142 ? 17.562 -15.531 -17.875 1 94.44 142 LEU B CA 1
ATOM 2881 C C . LEU B 1 142 ? 18.141 -14.422 -18.75 1 94.44 142 LEU B C 1
ATOM 2883 O O . LEU B 1 142 ? 17.531 -14.062 -19.766 1 94.44 142 LEU B O 1
ATOM 2887 N N . LEU B 1 143 ? 19.281 -13.945 -18.375 1 94.06 143 LEU B N 1
ATOM 2888 C CA . LEU B 1 143 ? 19.938 -12.875 -19.125 1 94.06 143 LEU B CA 1
ATOM 2889 C C . LEU B 1 143 ? 20.344 -13.367 -20.5 1 94.06 143 LEU B C 1
ATOM 2891 O O . LEU B 1 143 ? 20.156 -12.656 -21.5 1 94.06 143 LEU B O 1
ATOM 2895 N N . GLU B 1 144 ? 20.828 -14.539 -20.547 1 92.94 144 GLU B N 1
ATOM 2896 C CA . GLU B 1 144 ? 21.281 -15.109 -21.797 1 92.94 144 GLU B CA 1
ATOM 2897 C C . GLU B 1 144 ? 20.109 -15.352 -22.75 1 92.94 144 GLU B C 1
ATOM 2899 O O . GLU B 1 144 ? 20.203 -15.055 -23.953 1 92.94 144 GLU B O 1
ATOM 2904 N N . ASP B 1 145 ? 19.031 -15.812 -22.172 1 89.44 145 ASP B N 1
ATOM 2905 C CA . ASP B 1 145 ? 17.922 -16.266 -23 1 89.44 145 ASP B CA 1
ATOM 2906 C C . ASP B 1 145 ? 17.016 -15.094 -23.391 1 89.44 145 ASP B C 1
ATOM 2908 O O . ASP B 1 145 ? 16.438 -15.078 -24.469 1 89.44 145 ASP B O 1
ATOM 2912 N N . TYR B 1 146 ? 16.891 -14.094 -22.438 1 88.56 146 TYR B N 1
ATOM 2913 C CA . TYR B 1 146 ? 15.836 -13.102 -22.656 1 88.56 146 TYR B CA 1
ATOM 2914 C C . TYR B 1 146 ? 16.375 -11.688 -22.547 1 88.56 146 TYR B C 1
ATOM 2916 O O . TYR B 1 146 ? 15.664 -10.719 -22.797 1 88.56 146 TYR B O 1
ATOM 2924 N N . GLY B 1 147 ? 17.609 -11.555 -22.188 1 87.75 147 GLY B N 1
ATOM 2925 C CA . GLY B 1 147 ? 18.219 -10.25 -21.953 1 87.75 147 GLY B CA 1
ATOM 2926 C C . GLY B 1 147 ? 18.078 -9.312 -23.141 1 87.75 147 GLY B C 1
ATOM 2927 O O . GLY B 1 147 ? 17.797 -8.125 -22.969 1 87.75 147 GLY B O 1
ATOM 2928 N N . ASN B 1 148 ? 18.188 -9.812 -24.344 1 86.56 148 ASN B N 1
ATOM 2929 C CA . ASN B 1 148 ? 18.125 -8.984 -25.547 1 86.56 148 ASN B CA 1
ATOM 2930 C C . ASN B 1 148 ? 16.719 -8.453 -25.797 1 86.56 148 ASN B C 1
ATOM 2932 O O . ASN B 1 148 ? 16.547 -7.324 -26.25 1 86.56 148 ASN B O 1
ATOM 2936 N N . GLN B 1 149 ? 15.711 -9.195 -25.391 1 85 149 GLN B N 1
ATOM 2937 C CA . GLN B 1 149 ? 14.32 -8.82 -25.641 1 85 149 GLN B CA 1
ATOM 2938 C C . GLN B 1 149 ? 13.805 -7.895 -24.547 1 85 149 GLN B C 1
ATOM 2940 O O . GLN B 1 149 ? 12.859 -7.137 -24.766 1 85 149 GLN B O 1
ATOM 2945 N N . LEU B 1 150 ? 14.492 -7.945 -23.375 1 84.94 150 LEU B N 1
ATOM 2946 C CA . LEU B 1 150 ? 13.922 -7.266 -22.219 1 84.94 150 LEU B CA 1
ATOM 2947 C C . LEU B 1 150 ? 14.781 -6.07 -21.812 1 84.94 150 LEU B C 1
ATOM 2949 O O . LEU B 1 150 ? 14.789 -5.68 -20.656 1 84.94 150 LEU B O 1
ATOM 2953 N N . GLY B 1 151 ? 15.57 -5.438 -22.75 1 83.12 151 GLY B N 1
ATOM 2954 C CA . GLY B 1 151 ? 16.297 -4.191 -22.516 1 83.12 151 GLY B CA 1
ATOM 2955 C C . GLY B 1 151 ? 17.672 -4.402 -21.938 1 83.12 151 GLY B C 1
ATOM 2956 O O . GLY B 1 151 ? 18.203 -3.523 -21.25 1 83.12 151 GLY B O 1
ATOM 2957 N N . LYS B 1 152 ? 18.25 -5.672 -22.078 1 88.5 152 LYS B N 1
ATOM 2958 C CA . LYS B 1 152 ? 19.609 -6.023 -21.672 1 88.5 152 LYS B CA 1
ATOM 2959 C C . LYS B 1 152 ? 19.766 -5.949 -20.141 1 88.5 152 LYS B C 1
ATOM 2961 O O . LYS B 1 152 ? 18.766 -6.031 -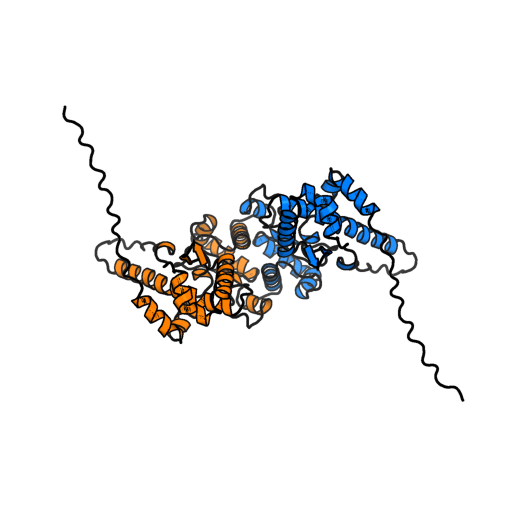19.406 1 88.5 152 LYS B O 1
ATOM 2966 N N . LYS B 1 153 ? 20.984 -5.938 -19.641 1 94.25 153 LYS B N 1
ATOM 2967 C CA . LYS B 1 153 ? 21.312 -6.176 -18.25 1 94.25 153 LYS B CA 1
ATOM 2968 C C . LYS B 1 153 ? 20.734 -5.09 -17.344 1 94.25 153 LYS B C 1
ATOM 2970 O O . LYS B 1 153 ? 20.109 -5.387 -16.328 1 94.25 153 LYS B O 1
ATOM 2975 N N . LEU B 1 154 ? 20.891 -3.891 -17.672 1 93.69 154 LEU B N 1
ATOM 2976 C CA . LEU B 1 154 ? 20.516 -2.771 -16.812 1 93.69 154 LEU B CA 1
ATOM 2977 C C . LEU B 1 154 ? 19 -2.74 -16.594 1 93.69 154 LEU B C 1
ATOM 2979 O O . LEU B 1 154 ? 18.531 -2.645 -15.461 1 93.69 154 LEU B O 1
ATOM 2983 N N . ARG B 1 155 ? 18.25 -2.918 -17.656 1 93.94 155 ARG B N 1
ATOM 2984 C CA . ARG B 1 155 ? 16.797 -2.893 -17.562 1 93.94 155 ARG B CA 1
ATOM 2985 C C . ARG B 1 155 ? 16.266 -4.141 -16.859 1 93.94 155 ARG B C 1
ATOM 2987 O O . ARG B 1 155 ? 15.328 -4.062 -16.078 1 93.94 155 ARG B O 1
ATOM 2994 N N . LEU B 1 156 ? 16.891 -5.199 -17.188 1 94.44 156 LEU B N 1
ATOM 2995 C CA . LEU B 1 156 ? 16.5 -6.449 -16.531 1 94.44 156 LEU B CA 1
ATOM 2996 C C . LEU B 1 156 ? 16.672 -6.359 -15.023 1 94.44 156 LEU B C 1
ATOM 2998 O O . LEU B 1 156 ? 15.773 -6.746 -14.266 1 94.44 156 LEU B O 1
ATOM 3002 N N . ASP B 1 157 ? 17.766 -5.836 -14.633 1 95.88 157 ASP B N 1
ATOM 3003 C CA . ASP B 1 157 ? 18.047 -5.695 -13.211 1 95.88 157 ASP B CA 1
ATOM 3004 C C . ASP B 1 157 ? 17.047 -4.758 -12.539 1 95.88 157 ASP B C 1
ATOM 3006 O O . ASP B 1 157 ? 16.547 -5.047 -11.453 1 95.88 157 ASP B O 1
ATOM 3010 N N . ALA B 1 158 ? 16.766 -3.74 -13.195 1 95.12 158 ALA B N 1
ATOM 3011 C CA . ALA B 1 158 ? 15.812 -2.773 -12.656 1 95.12 158 ALA B CA 1
ATOM 3012 C C . ALA B 1 158 ? 14.43 -3.393 -12.508 1 95.12 158 ALA B C 1
ATOM 3014 O O . ALA B 1 158 ? 13.758 -3.197 -11.492 1 95.12 158 ALA B O 1
ATOM 3015 N N . ASN B 1 159 ? 14.086 -4.102 -13.492 1 94.56 159 ASN B N 1
ATOM 3016 C CA . ASN B 1 159 ? 12.758 -4.715 -13.477 1 94.56 159 ASN B CA 1
ATOM 3017 C C . ASN B 1 159 ? 12.688 -5.867 -12.477 1 94.56 159 ASN B C 1
ATOM 3019 O O . ASN B 1 159 ? 11.656 -6.07 -11.828 1 94.56 159 ASN B O 1
ATOM 3023 N N . LEU B 1 160 ? 13.742 -6.578 -12.328 1 97.06 160 LEU B N 1
ATOM 3024 C CA . LEU B 1 160 ? 13.781 -7.637 -11.328 1 97.06 160 LEU B CA 1
ATOM 3025 C C . LEU B 1 160 ? 13.648 -7.055 -9.922 1 97.06 160 LEU B C 1
ATOM 3027 O O . LEU B 1 160 ? 12.953 -7.621 -9.078 1 97.06 160 LEU B O 1
ATOM 3031 N N . LYS B 1 161 ? 14.312 -5.988 -9.75 1 96.25 161 LYS B N 1
ATOM 3032 C CA . LYS B 1 161 ? 14.211 -5.316 -8.461 1 96.25 161 LYS B CA 1
ATOM 3033 C C . LYS B 1 161 ? 12.781 -4.863 -8.188 1 96.25 161 LYS B C 1
ATOM 3035 O O . LYS B 1 161 ? 12.281 -5.008 -7.07 1 96.25 161 LYS B O 1
ATOM 3040 N N . LEU B 1 162 ? 12.211 -4.387 -9.18 1 94.19 162 LEU B N 1
ATOM 3041 C CA . LEU B 1 162 ? 10.828 -3.924 -9.07 1 94.19 162 LEU B CA 1
ATOM 3042 C C . LEU B 1 162 ? 9.891 -5.086 -8.758 1 94.19 162 LEU B C 1
ATOM 3044 O O . LEU B 1 162 ? 9.055 -4.988 -7.859 1 94.19 162 LEU B O 1
ATOM 3048 N N . LEU B 1 163 ? 10.016 -6.121 -9.43 1 96.5 163 LEU B N 1
ATOM 3049 C CA . LEU B 1 163 ? 9.156 -7.285 -9.25 1 96.5 163 LEU B CA 1
ATOM 3050 C C . LEU B 1 163 ? 9.375 -7.918 -7.879 1 96.5 163 LEU B C 1
ATOM 3052 O O . LEU B 1 163 ? 8.43 -8.43 -7.266 1 96.5 163 LEU B O 1
ATOM 3056 N N . GLU B 1 164 ? 10.602 -7.898 -7.449 1 96.38 164 GLU B N 1
ATOM 3057 C CA . GLU B 1 164 ? 10.914 -8.383 -6.109 1 96.38 164 GLU B CA 1
ATOM 3058 C C . GLU B 1 164 ? 10.25 -7.52 -5.043 1 96.38 164 GLU B C 1
ATOM 3060 O O . GLU B 1 164 ? 9.641 -8.039 -4.102 1 96.38 164 GLU B O 1
ATOM 3065 N N . ARG B 1 165 ? 10.328 -6.27 -5.223 1 92.12 165 ARG B N 1
ATOM 3066 C CA . ARG B 1 165 ? 9.734 -5.316 -4.289 1 92.12 165 ARG B CA 1
ATOM 3067 C C . ARG B 1 165 ? 8.227 -5.5 -4.207 1 92.12 165 ARG B C 1
ATOM 3069 O O . ARG B 1 165 ? 7.633 -5.332 -3.141 1 92.12 165 ARG B O 1
ATOM 3076 N N . HIS B 1 166 ? 7.641 -5.91 -5.277 1 92.5 166 HIS B N 1
ATOM 3077 C CA . HIS B 1 166 ? 6.188 -6.039 -5.324 1 92.5 166 HIS B CA 1
ATOM 3078 C C . HIS B 1 166 ? 5.746 -7.453 -4.953 1 92.5 166 HIS B C 1
ATOM 3080 O O . HIS B 1 166 ? 4.555 -7.758 -4.969 1 92.5 166 HIS B O 1
ATOM 3086 N N . GLY B 1 167 ? 6.66 -8.289 -4.703 1 95.06 167 GLY B N 1
ATOM 3087 C CA . GLY B 1 167 ? 6.34 -9.586 -4.137 1 95.06 167 GLY B CA 1
ATOM 3088 C C . GLY B 1 167 ? 6.109 -10.656 -5.188 1 95.06 167 GLY B C 1
ATOM 3089 O O . GLY B 1 167 ? 5.555 -11.719 -4.895 1 95.06 167 GLY B O 1
ATOM 3090 N N . PHE B 1 168 ? 6.527 -10.422 -6.367 1 96.62 168 PHE B N 1
ATOM 3091 C CA . PHE B 1 168 ? 6.281 -11.406 -7.418 1 96.62 168 PHE B CA 1
ATOM 3092 C C . PHE B 1 168 ? 7.398 -12.438 -7.469 1 96.62 168 PHE B C 1
ATOM 3094 O O . PHE B 1 168 ? 7.168 -13.594 -7.832 1 96.62 168 PHE B O 1
ATOM 3101 N N . ILE B 1 169 ? 8.594 -12 -7.074 1 97.81 169 ILE B N 1
ATOM 3102 C CA . ILE B 1 169 ? 9.727 -12.922 -7.09 1 97.81 169 ILE B CA 1
ATOM 3103 C C . ILE B 1 169 ? 10.578 -12.719 -5.844 1 97.81 169 ILE B C 1
ATOM 3105 O O . ILE B 1 169 ? 10.398 -11.734 -5.117 1 97.81 169 ILE B O 1
ATOM 3109 N N . THR B 1 170 ? 11.43 -13.648 -5.598 1 97.5 170 THR B N 1
ATOM 3110 C CA . THR B 1 170 ? 12.516 -13.539 -4.633 1 97.5 170 THR B CA 1
ATOM 3111 C C . THR B 1 170 ? 13.875 -13.68 -5.324 1 97.5 170 THR B C 1
ATOM 3113 O O . THR B 1 170 ? 13.984 -14.367 -6.344 1 97.5 170 THR B O 1
ATOM 3116 N N . ARG B 1 171 ? 14.797 -12.969 -4.848 1 97.19 171 ARG B N 1
ATOM 3117 C CA . ARG B 1 171 ? 16.141 -13.062 -5.398 1 97.19 171 ARG B CA 1
ATOM 3118 C C . ARG B 1 171 ? 17.172 -13.352 -4.305 1 97.19 171 ARG B C 1
ATOM 3120 O O . ARG B 1 171 ? 17.156 -12.703 -3.256 1 97.19 171 ARG B O 1
ATOM 3127 N N . ARG B 1 172 ? 17.938 -14.359 -4.469 1 95.5 172 ARG B N 1
ATOM 3128 C CA . ARG B 1 172 ? 19.062 -14.727 -3.611 1 95.5 172 ARG B CA 1
ATOM 3129 C C . ARG B 1 172 ? 20.312 -15 -4.438 1 95.5 172 ARG B C 1
ATOM 3131 O O . ARG B 1 172 ? 20.391 -16.031 -5.113 1 95.5 172 ARG B O 1
ATOM 3138 N N . GLN B 1 173 ? 21.203 -14.086 -4.375 1 92.81 173 GLN B N 1
ATOM 3139 C CA . GLN B 1 173 ? 22.422 -14.188 -5.176 1 92.81 173 GLN B CA 1
ATOM 3140 C C . GLN B 1 173 ? 22.094 -14.266 -6.664 1 92.81 173 GLN B C 1
ATOM 3142 O O . GLN B 1 173 ? 21.609 -13.289 -7.246 1 92.81 173 GLN B O 1
ATOM 3147 N N . ASP B 1 174 ? 22.219 -15.492 -7.27 1 94.19 174 ASP B N 1
ATOM 3148 C CA . ASP B 1 174 ? 22 -15.609 -8.703 1 94.19 174 ASP B CA 1
ATOM 3149 C C . ASP B 1 174 ? 20.734 -16.406 -9.008 1 94.19 174 ASP B C 1
ATOM 3151 O O . ASP B 1 174 ? 20.547 -16.859 -10.133 1 94.19 174 ASP B O 1
ATOM 3155 N N . GLU B 1 175 ? 19.922 -16.5 -7.996 1 97.31 175 GLU B N 1
ATOM 3156 C CA . GLU B 1 175 ? 18.719 -17.297 -8.156 1 97.31 175 GLU B CA 1
ATOM 3157 C C . GLU B 1 175 ? 17.453 -16.453 -8.047 1 97.31 175 GLU B C 1
ATOM 3159 O O . GLU B 1 175 ? 17.391 -15.547 -7.211 1 97.31 175 GLU B O 1
ATOM 3164 N N . ILE B 1 176 ? 16.547 -16.766 -8.914 1 98 176 ILE B N 1
ATOM 3165 C CA . ILE B 1 176 ? 15.234 -16.109 -8.93 1 98 176 ILE B CA 1
ATOM 3166 C C . ILE B 1 176 ? 14.141 -17.141 -8.633 1 98 176 ILE B C 1
ATOM 3168 O O . ILE B 1 176 ? 14.008 -18.141 -9.344 1 98 176 ILE B O 1
ATOM 3172 N N . GLY B 1 177 ? 13.422 -16.875 -7.566 1 97.5 177 GLY B N 1
ATOM 3173 C CA . GLY B 1 177 ? 12.375 -17.797 -7.176 1 97.5 177 GLY B CA 1
ATOM 3174 C C . GLY B 1 177 ? 10.992 -17.172 -7.18 1 97.5 177 GLY B C 1
ATOM 3175 O O . GLY B 1 177 ? 10.852 -15.977 -7.445 1 97.5 177 GLY B O 1
ATOM 3176 N N . GLU B 1 178 ? 10.039 -18 -6.91 1 97.38 178 GLU B N 1
ATOM 3177 C CA . GLU B 1 178 ? 8.641 -17.578 -6.844 1 97.38 178 GLU B CA 1
ATOM 3178 C C . GLU B 1 178 ? 8.398 -16.672 -5.637 1 97.38 178 GLU B C 1
ATOM 3180 O O . GLU B 1 178 ? 8.789 -17.016 -4.516 1 97.38 178 GLU B O 1
ATOM 3185 N N . GLY B 1 179 ? 7.809 -15.555 -5.914 1 97.06 179 GLY B N 1
ATOM 3186 C CA . GLY B 1 179 ? 7.34 -14.719 -4.812 1 97.06 179 GLY B CA 1
ATOM 3187 C C . GLY B 1 179 ? 5.918 -15.031 -4.391 1 97.06 179 GLY B C 1
ATOM 3188 O O . GLY B 1 179 ? 5.215 -15.789 -5.07 1 97.06 179 GLY B O 1
ATOM 3189 N N . PRO B 1 180 ? 5.531 -14.422 -3.34 1 95.94 180 PRO B N 1
ATOM 3190 C CA . PRO B 1 180 ? 4.219 -14.727 -2.764 1 95.94 180 PRO B CA 1
ATOM 3191 C C . PRO B 1 180 ? 3.072 -14.43 -3.727 1 95.94 180 PRO B C 1
ATOM 3193 O O . PRO B 1 180 ? 2.027 -15.086 -3.666 1 95.94 180 PRO B O 1
ATOM 3196 N N . LEU B 1 181 ? 3.264 -13.508 -4.621 1 95.62 181 LEU B N 1
ATOM 3197 C CA . LEU B 1 181 ? 2.109 -13.016 -5.367 1 95.62 181 LEU B CA 1
ATOM 3198 C C . LEU B 1 181 ? 2.129 -13.531 -6.801 1 95.62 181 LEU B C 1
ATOM 3200 O O . LEU B 1 181 ? 1.154 -13.367 -7.539 1 95.62 181 LEU B O 1
ATOM 3204 N N . LEU B 1 182 ? 3.15 -14.18 -7.191 1 95.62 182 LEU B N 1
ATOM 3205 C CA . LEU B 1 182 ? 3.32 -14.555 -8.586 1 95.62 182 LEU B CA 1
ATOM 3206 C C . LEU B 1 182 ? 2.203 -15.484 -9.039 1 95.62 182 LEU B C 1
ATOM 3208 O O . LEU B 1 182 ? 1.62 -15.289 -10.109 1 95.62 182 LEU B O 1
ATOM 3212 N N . ASP B 1 183 ? 1.838 -16.469 -8.266 1 95.25 183 ASP B N 1
ATOM 3213 C CA . ASP B 1 183 ? 0.833 -17.469 -8.633 1 95.25 183 ASP B CA 1
ATOM 3214 C C . ASP B 1 183 ? -0.542 -17.078 -8.086 1 95.25 183 ASP B C 1
ATOM 3216 O O . ASP B 1 183 ? -1.504 -17.844 -8.227 1 95.25 183 ASP B O 1
ATOM 3220 N N . VAL B 1 184 ? -0.602 -15.977 -7.34 1 94.25 184 VAL B N 1
ATOM 3221 C CA . VAL B 1 184 ? -1.85 -15.57 -6.703 1 94.25 184 VAL B CA 1
ATOM 3222 C C . VAL B 1 184 ? -2.523 -14.477 -7.531 1 94.25 184 VAL B C 1
ATOM 3224 O O . VAL B 1 184 ? -3.717 -14.562 -7.832 1 94.25 184 VAL B O 1
ATOM 3227 N N . LEU B 1 185 ? -1.753 -13.578 -7.973 1 92.12 185 LEU B N 1
ATOM 3228 C CA . LEU B 1 185 ? -2.348 -12.391 -8.586 1 92.12 185 LEU B CA 1
ATOM 3229 C C . LEU B 1 185 ? -2.457 -12.562 -10.094 1 92.12 185 LEU B C 1
ATOM 3231 O O . LEU B 1 185 ? -3.193 -11.82 -10.758 1 92.12 185 LEU B O 1
ATOM 3235 N N . LEU B 1 186 ? -1.659 -13.5 -10.68 1 89.12 186 LEU B N 1
ATOM 3236 C CA . LEU B 1 186 ? -1.748 -13.758 -12.109 1 89.12 186 LEU B CA 1
ATOM 3237 C C . LEU B 1 186 ? -2.604 -14.992 -12.391 1 89.12 186 LEU B C 1
ATOM 3239 O O . LEU B 1 186 ? -2.25 -16.094 -11.977 1 89.12 186 LEU B O 1
ATOM 3243 N N . ASP B 1 187 ? -3.627 -14.781 -13.062 1 84.81 187 ASP B N 1
ATOM 3244 C CA . ASP B 1 187 ? -4.641 -15.812 -13.273 1 84.81 187 ASP B CA 1
ATOM 3245 C C . ASP B 1 187 ? -4.141 -16.875 -14.242 1 84.81 187 ASP B C 1
ATOM 3247 O O . ASP B 1 187 ? -3.984 -16.625 -15.438 1 84.81 187 ASP B O 1
ATOM 3251 N N . TYR B 1 188 ? -4.023 -18.031 -13.781 1 90.5 188 TYR B N 1
ATOM 3252 C CA . TYR B 1 188 ? -3.535 -19.156 -14.562 1 90.5 188 TYR B CA 1
ATOM 3253 C C . TYR B 1 188 ? -4.438 -19.422 -15.758 1 90.5 188 TYR B C 1
ATOM 3255 O O . TYR B 1 188 ? -3.955 -19.672 -16.859 1 90.5 188 TYR B O 1
ATOM 3263 N N . ASP B 1 189 ? -5.699 -19.406 -15.586 1 88.94 189 ASP B N 1
ATOM 3264 C CA . ASP B 1 189 ? -6.66 -19.797 -16.609 1 88.94 189 ASP B CA 1
ATOM 3265 C C . ASP B 1 189 ? -6.664 -18.781 -17.766 1 88.94 189 ASP B C 1
ATOM 3267 O O . ASP B 1 189 ? -7.078 -19.109 -18.875 1 88.94 189 ASP B O 1
ATOM 3271 N N . VAL B 1 190 ? -6.172 -17.656 -17.453 1 84.62 190 VAL B N 1
ATOM 3272 C CA . VAL B 1 190 ? -6.109 -16.625 -18.469 1 84.62 190 VAL B CA 1
ATOM 3273 C C . VAL B 1 190 ? -4.742 -16.656 -19.156 1 84.62 190 VAL B C 1
ATOM 3275 O O . VAL B 1 190 ? -4.66 -16.672 -20.391 1 84.62 190 VAL B O 1
ATOM 3278 N N . LEU B 1 191 ? -3.729 -16.797 -18.422 1 88.81 191 LEU B N 1
ATOM 3279 C CA . LEU B 1 191 ? -2.377 -16.609 -18.938 1 88.81 191 LEU B CA 1
ATOM 3280 C C . LEU B 1 191 ? -1.87 -17.891 -19.609 1 88.81 191 LEU B C 1
ATOM 3282 O O . LEU B 1 191 ? -1.185 -17.812 -20.625 1 88.81 191 LEU B O 1
ATOM 3286 N N . ALA B 1 192 ? -2.221 -19 -19.047 1 91.88 192 ALA B N 1
ATOM 3287 C CA . ALA B 1 192 ? -1.661 -20.25 -19.547 1 91.88 192 ALA B CA 1
ATOM 3288 C C . ALA B 1 192 ? -2.043 -20.469 -21 1 91.88 192 ALA B C 1
ATOM 3290 O O . ALA B 1 192 ? -1.175 -20.703 -21.844 1 91.88 192 ALA B O 1
ATOM 3291 N N . PRO B 1 193 ? -3.283 -20.344 -21.359 1 88.12 193 PRO B N 1
ATOM 3292 C CA . PRO B 1 193 ? -3.645 -20.547 -22.766 1 88.12 193 PRO B CA 1
ATOM 3293 C C . PRO B 1 193 ? -2.986 -19.531 -23.688 1 88.12 193 PRO B C 1
ATOM 3295 O O . PRO B 1 193 ? -2.596 -19.859 -24.812 1 88.12 193 PRO B O 1
ATOM 3298 N N . ARG B 1 194 ? -2.84 -18.312 -23.234 1 84.5 194 ARG B N 1
ATOM 3299 C CA . ARG B 1 194 ? -2.215 -17.281 -24.031 1 84.5 194 ARG B CA 1
ATOM 3300 C C . ARG B 1 194 ? -0.753 -17.609 -24.328 1 84.5 194 ARG B C 1
ATOM 3302 O O . ARG B 1 194 ? -0.258 -17.344 -25.422 1 84.5 194 ARG B O 1
ATOM 3309 N N . ILE B 1 195 ? -0.139 -18.125 -23.344 1 86.38 195 ILE B N 1
ATOM 3310 C CA . ILE B 1 195 ? 1.282 -18.438 -23.453 1 86.38 195 ILE B CA 1
ATOM 3311 C C . ILE B 1 195 ? 1.473 -19.719 -24.266 1 86.38 195 ILE B C 1
ATOM 3313 O O . ILE B 1 195 ? 2.314 -19.781 -25.156 1 86.38 195 ILE B O 1
ATOM 3317 N N . LEU B 1 196 ? 0.739 -20.719 -24 1 85.19 196 LEU B N 1
ATOM 3318 C CA . LEU B 1 196 ? 0.894 -22.047 -24.594 1 85.19 196 LEU B CA 1
ATOM 3319 C C . LEU B 1 196 ? 0.387 -22.062 -26.031 1 85.19 196 LEU B C 1
ATOM 3321 O O . LEU B 1 196 ? 0.909 -22.812 -26.859 1 85.19 196 LEU B O 1
ATOM 3325 N N . ASP B 1 197 ? -0.595 -21.281 -26.328 1 80.69 197 ASP B N 1
ATOM 3326 C CA . ASP B 1 197 ? -1.139 -21.219 -27.688 1 80.69 197 ASP B CA 1
ATOM 3327 C C . ASP B 1 197 ? -0.501 -20.094 -28.484 1 80.69 197 ASP B C 1
ATOM 3329 O O . ASP B 1 197 ? -0.706 -19.984 -29.703 1 80.69 197 ASP B O 1
ATOM 3333 N N . GLY B 1 198 ? 0.29 -19.281 -27.812 1 73.56 198 GLY B N 1
ATOM 3334 C CA . GLY B 1 198 ? 0.863 -18.109 -28.469 1 73.56 198 GLY B CA 1
ATOM 3335 C C . GLY B 1 198 ? 2.34 -18.266 -28.781 1 73.56 198 GLY B C 1
ATOM 3336 O O . GLY B 1 198 ? 2.865 -19.391 -28.781 1 73.56 198 GLY B O 1
ATOM 3337 N N . ALA B 1 199 ? 2.994 -17.094 -29.062 1 59.5 199 ALA B N 1
ATOM 3338 C CA . ALA B 1 199 ? 4.359 -16.969 -29.562 1 59.5 199 ALA B CA 1
ATOM 3339 C C . ALA B 1 199 ? 5.375 -17.453 -28.531 1 59.5 199 ALA B C 1
ATOM 3341 O O . ALA B 1 199 ? 6.445 -17.953 -28.891 1 59.5 199 ALA B O 1
ATOM 3342 N N . LEU B 1 200 ? 5.023 -17.375 -27.25 1 61.19 200 LEU B N 1
ATOM 3343 C CA . LEU B 1 200 ? 5.98 -17.781 -26.219 1 61.19 200 LEU B CA 1
ATOM 3344 C C . LEU B 1 200 ? 6.055 -19.297 -26.109 1 61.19 200 LEU B C 1
ATOM 3346 O O . LEU B 1 200 ? 7.039 -19.828 -25.609 1 61.19 200 LEU B O 1
ATOM 3350 N N . ALA B 1 201 ? 5.133 -19.891 -26.75 1 59.62 201 ALA B N 1
ATOM 3351 C CA . ALA B 1 201 ? 5.035 -21.344 -26.703 1 59.62 201 ALA B CA 1
ATOM 3352 C C . ALA B 1 201 ? 6.348 -22 -27.125 1 59.62 201 ALA B C 1
ATOM 3354 O O . ALA B 1 201 ? 6.809 -22.953 -26.484 1 59.62 201 ALA B O 1
ATOM 3355 N N . ASP B 1 202 ? 6.836 -21.359 -28.109 1 59.5 202 ASP B N 1
ATOM 3356 C CA . ASP B 1 202 ? 8.062 -21.953 -28.641 1 59.5 202 ASP B CA 1
ATOM 3357 C C . ASP B 1 202 ? 9.211 -21.812 -27.656 1 59.5 202 ASP B C 1
ATOM 3359 O O . ASP B 1 202 ? 9.992 -22.734 -27.453 1 59.5 202 ASP B O 1
ATOM 3363 N N . VAL B 1 203 ? 9.25 -20.734 -26.938 1 55.88 203 VAL B N 1
ATOM 3364 C CA . VAL B 1 203 ? 10.328 -20.453 -26 1 55.88 203 VAL B CA 1
ATOM 3365 C C . VAL B 1 203 ? 10.18 -21.359 -24.766 1 55.88 203 VAL B C 1
ATOM 3367 O O . VAL B 1 203 ? 11.156 -21.953 -24.312 1 55.88 203 VAL B O 1
ATOM 3370 N N . LEU B 1 204 ? 9.078 -21.688 -24.406 1 60.44 204 LEU B N 1
ATOM 3371 C CA . LEU B 1 204 ? 8.82 -22.5 -23.219 1 60.44 204 LEU B CA 1
ATOM 3372 C C . LEU B 1 204 ? 9.062 -23.984 -23.516 1 60.44 204 LEU B C 1
ATOM 3374 O O . LEU B 1 204 ? 9.547 -24.719 -22.656 1 60.44 204 LEU B O 1
ATOM 3378 N N . ALA B 1 205 ? 8.805 -24.406 -24.703 1 56 205 ALA B N 1
ATOM 3379 C CA . ALA B 1 205 ? 9.078 -25.781 -25.094 1 56 205 ALA B CA 1
ATOM 3380 C C . ALA B 1 205 ? 10.562 -26.094 -24.984 1 56 205 ALA B C 1
ATOM 3382 O O . ALA B 1 205 ? 10.938 -27.188 -24.531 1 56 205 ALA B O 1
ATOM 3383 N N . ARG B 1 206 ? 11.336 -25.172 -25.25 1 53.19 206 ARG B N 1
ATOM 3384 C CA . ARG B 1 206 ? 12.781 -25.344 -25.172 1 53.19 206 ARG B CA 1
ATOM 3385 C C . ARG B 1 206 ? 13.242 -25.438 -23.719 1 53.19 206 ARG B C 1
ATOM 3387 O O . ARG B 1 206 ? 14.094 -26.25 -23.375 1 53.19 206 ARG B O 1
ATOM 3394 N N . GLU B 1 207 ? 12.672 -24.719 -22.891 1 53.31 207 GLU B N 1
ATOM 3395 C CA . GLU B 1 207 ? 13.086 -24.688 -21.484 1 53.31 207 GLU B CA 1
ATOM 3396 C C . GLU B 1 207 ? 12.664 -25.953 -20.766 1 53.31 207 GLU B C 1
ATOM 3398 O O . GLU B 1 207 ? 13.398 -26.469 -19.906 1 53.31 207 GLU B O 1
ATOM 3403 N N . ARG B 1 208 ? 11.531 -26.516 -21 1 54.44 208 ARG B N 1
ATOM 3404 C CA . ARG B 1 208 ? 11.078 -27.781 -20.438 1 54.44 208 ARG B CA 1
ATOM 3405 C C . ARG B 1 208 ? 12.016 -28.922 -20.828 1 54.44 208 ARG B C 1
ATOM 3407 O O . ARG B 1 208 ? 12.258 -29.828 -20.031 1 54.44 208 ARG B O 1
ATOM 3414 N N . ALA B 1 209 ? 12.438 -28.906 -21.953 1 52.59 209 ALA B N 1
ATOM 3415 C CA . ALA B 1 209 ? 13.352 -29.938 -22.422 1 52.59 209 ALA B CA 1
ATOM 3416 C C . ALA B 1 209 ? 14.703 -29.844 -21.734 1 52.59 209 ALA B C 1
ATOM 3418 O O . ALA B 1 209 ? 15.398 -30.844 -21.562 1 52.59 209 ALA B O 1
ATOM 3419 N N . ALA B 1 210 ? 15.055 -28.688 -21.359 1 47.25 210 ALA B N 1
ATOM 3420 C CA . ALA B 1 210 ? 16.375 -28.469 -20.781 1 47.25 210 ALA B CA 1
ATOM 3421 C C . ALA B 1 210 ? 16.344 -28.641 -19.266 1 47.25 210 ALA B C 1
ATOM 3423 O O . ALA B 1 210 ? 17.391 -28.703 -18.609 1 47.25 210 ALA B O 1
ATOM 3424 N N . ALA B 1 211 ? 15.234 -28.531 -18.641 1 46 211 ALA B N 1
ATOM 3425 C CA . ALA B 1 211 ? 15.188 -28.703 -17.188 1 46 211 ALA B CA 1
ATOM 3426 C C . ALA B 1 211 ? 15.555 -30.125 -16.797 1 46 211 ALA B C 1
ATOM 3428 O O . ALA B 1 211 ? 15.008 -31.094 -17.328 1 46 211 ALA B O 1
ATOM 3429 N N . PRO B 1 212 ? 16.766 -30.375 -16.266 1 46.81 212 PRO B N 1
ATOM 3430 C CA . PRO B 1 212 ? 17.156 -31.719 -15.852 1 46.81 212 PRO B CA 1
ATOM 3431 C C . PRO B 1 212 ? 16.078 -32.438 -15.047 1 46.81 212 PRO B C 1
ATOM 3433 O O . PRO B 1 212 ? 15.266 -31.797 -14.383 1 46.81 212 PRO B O 1
ATOM 3436 N N . PRO B 1 213 ? 15.703 -33.688 -15.391 1 40.28 213 PRO B N 1
ATOM 3437 C CA . PRO B 1 213 ? 14.758 -34.469 -14.609 1 40.28 213 PRO B CA 1
ATOM 3438 C C . PRO B 1 213 ? 14.945 -34.312 -13.102 1 40.28 213 PRO B C 1
ATOM 3440 O O . PRO B 1 213 ? 16.062 -34.125 -12.633 1 40.28 213 PRO B O 1
ATOM 3443 N N . ALA B 1 214 ? 14.055 -33.75 -12.422 1 37.09 214 ALA B N 1
ATOM 3444 C CA . ALA B 1 214 ? 14.125 -33.719 -10.969 1 37.09 214 ALA B CA 1
ATOM 3445 C C . ALA B 1 214 ? 14.68 -35.031 -10.43 1 37.09 214 ALA B C 1
ATOM 3447 O O . ALA B 1 214 ? 14.109 -36.094 -10.672 1 37.09 214 ALA B O 1
ATOM 3448 N N . THR B 1 215 ? 15.953 -35.312 -10.352 1 33.56 215 THR B N 1
ATOM 3449 C CA . THR B 1 215 ? 16.5 -36.438 -9.609 1 33.56 215 THR B CA 1
ATOM 3450 C C . THR B 1 215 ? 15.82 -36.594 -8.25 1 33.56 215 THR B C 1
ATOM 3452 O O . THR B 1 215 ? 15.695 -35.594 -7.512 1 33.56 215 THR B O 1
ATOM 3455 N N . ASP B 1 216 ? 14.938 -37.594 -8.047 1 29.72 216 ASP B N 1
ATOM 3456 C CA . ASP B 1 216 ? 14.438 -38.156 -6.801 1 29.72 216 ASP B CA 1
ATOM 3457 C C . ASP B 1 216 ? 15.539 -38.219 -5.742 1 29.72 216 ASP B C 1
ATOM 3459 O O . ASP B 1 216 ? 16.406 -39.094 -5.789 1 29.72 216 ASP B O 1
ATOM 3463 N N . ALA B 1 217 ? 16.297 -37.156 -5.492 1 32.03 217 ALA B N 1
ATOM 3464 C CA . ALA B 1 217 ? 17.203 -37.281 -4.355 1 32.03 217 ALA B CA 1
ATOM 3465 C C . ALA B 1 217 ? 16.5 -37.906 -3.15 1 32.03 217 ALA B C 1
ATOM 3467 O O . ALA B 1 217 ? 15.617 -37.281 -2.561 1 32.03 217 ALA B O 1
ATOM 3468 N N . ALA B 1 218 ? 16.25 -39.281 -3.096 1 28.92 218 ALA B N 1
ATOM 3469 C CA . ALA B 1 218 ? 15.992 -40.156 -1.953 1 28.92 218 ALA B CA 1
ATOM 3470 C C . ALA B 1 218 ? 16.812 -39.719 -0.742 1 28.92 218 ALA B C 1
ATOM 3472 O O . ALA B 1 218 ? 18.047 -39.781 -0.773 1 28.92 218 ALA B O 1
ATOM 3473 N N . VAL B 1 219 ? 16.406 -38.688 -0.08 1 30.47 219 VAL B N 1
ATOM 3474 C CA . VAL B 1 219 ? 16.953 -38.469 1.256 1 30.47 219 VAL B CA 1
ATOM 3475 C C . VAL B 1 219 ? 17.031 -39.781 2.02 1 30.47 219 VAL B C 1
ATOM 3477 O O . VAL B 1 219 ? 16.016 -40.406 2.271 1 30.47 219 VAL B O 1
ATOM 3480 N N . ALA B 1 220 ? 18.062 -40.531 1.729 1 31.05 220 ALA B N 1
ATOM 3481 C CA . ALA B 1 220 ? 18.438 -41.688 2.527 1 31.05 220 ALA B CA 1
ATOM 3482 C C . ALA B 1 220 ? 18.422 -41.375 4.016 1 31.05 220 ALA B C 1
ATOM 3484 O O . ALA B 1 220 ? 19.031 -40.406 4.457 1 31.05 220 ALA B O 1
ATOM 3485 N N . ALA B 1 221 ? 17.281 -41.656 4.656 1 31.73 221 ALA B N 1
ATOM 3486 C CA . ALA B 1 221 ? 17.109 -41.688 6.105 1 31.73 221 ALA B CA 1
ATOM 3487 C C . ALA B 1 221 ? 18.312 -42.312 6.797 1 31.73 221 ALA B C 1
ATOM 3489 O O . ALA B 1 221 ? 18.734 -43.406 6.449 1 31.73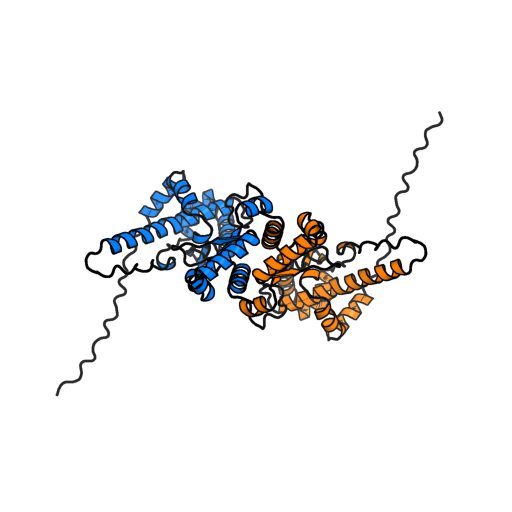 221 ALA B O 1
ATOM 3490 N N . PRO B 1 222 ? 19.219 -41.438 7.297 1 33.59 222 PRO B N 1
ATOM 3491 C CA . PRO B 1 222 ? 20.344 -42.031 8.031 1 33.59 222 PRO B CA 1
ATOM 3492 C C . PRO B 1 222 ? 19.906 -43.094 9.031 1 33.59 222 PRO B C 1
ATOM 3494 O O . PRO B 1 222 ? 18.875 -42.938 9.688 1 33.59 222 PRO B O 1
ATOM 3497 N N . THR B 1 223 ? 19.797 -44.344 8.617 1 33.34 223 THR B N 1
ATOM 3498 C CA . THR B 1 223 ? 19.578 -45.5 9.5 1 33.34 223 THR B CA 1
ATOM 3499 C C . THR B 1 223 ? 20.453 -45.375 10.742 1 33.34 223 THR B C 1
ATOM 3501 O O . THR B 1 223 ? 21.688 -45.344 10.641 1 33.34 223 THR B O 1
ATOM 3504 N N . SER B 1 224 ? 19.938 -44.5 11.75 1 32.66 224 SER B N 1
ATOM 3505 C CA . SER B 1 224 ? 20.547 -44.438 13.078 1 32.66 224 SER B CA 1
ATOM 3506 C C . SER B 1 224 ? 20.906 -45.844 13.562 1 32.66 224 SER B C 1
ATOM 3508 O O . SER B 1 224 ? 20.078 -46.75 13.578 1 32.66 224 SER B O 1
ATOM 3510 N N . SER B 1 225 ? 22.125 -46.281 13.367 1 34.03 225 SER B N 1
ATOM 3511 C CA . SER B 1 225 ? 22.828 -47.469 13.867 1 34.03 225 SER B CA 1
ATOM 3512 C C . SER B 1 225 ? 22.562 -47.688 15.352 1 34.03 225 SER B C 1
ATOM 3514 O O . SER B 1 225 ? 22.625 -46.719 16.141 1 34.03 225 SER B O 1
ATOM 3516 N N . GLY B 1 226 ? 21.531 -48.562 15.711 1 31.78 226 GLY B N 1
ATOM 3517 C CA . GLY B 1 226 ? 21.203 -49.188 16.984 1 31.78 226 GLY B CA 1
ATOM 3518 C C . GLY B 1 226 ? 22.438 -49.531 17.812 1 31.78 226 GLY B C 1
ATOM 3519 O O . GLY B 1 226 ? 23.312 -50.25 17.344 1 31.78 226 GLY B O 1
ATOM 3520 N N . SER B 1 227 ? 22.906 -48.5 18.609 1 33.78 227 SER B N 1
ATOM 3521 C CA . SER B 1 227 ? 23.953 -48.656 19.609 1 33.78 227 SER B CA 1
ATOM 3522 C C . SER B 1 227 ? 23.766 -49.938 20.406 1 33.78 227 SER B C 1
ATOM 3524 O O . SER B 1 227 ? 22.688 -50.188 20.938 1 33.78 227 SER B O 1
ATOM 3526 N N . GLU B 1 228 ? 24.469 -51 20.031 1 34.5 228 GLU B N 1
ATOM 3527 C CA . GLU B 1 228 ? 24.719 -52.281 20.641 1 34.5 228 GLU B CA 1
ATOM 3528 C C . GLU B 1 228 ? 25.031 -52.156 22.125 1 34.5 228 GLU B C 1
ATOM 3530 O O . GLU B 1 228 ? 25.875 -51.344 22.516 1 34.5 228 GLU B O 1
ATOM 3535 N N . THR B 1 229 ? 23.922 -52.281 23.016 1 38.41 229 THR B N 1
ATOM 3536 C CA . THR B 1 229 ? 24.062 -52.5 24.453 1 38.41 229 THR B CA 1
ATOM 3537 C C . THR B 1 229 ? 25.203 -53.469 24.75 1 38.41 229 THR B C 1
ATOM 3539 O O . THR B 1 229 ? 25.203 -54.594 24.25 1 38.41 229 THR B O 1
ATOM 3542 N N . PRO B 1 230 ? 26.391 -52.938 25 1 34.88 230 PRO B N 1
ATOM 3543 C CA . PRO B 1 230 ? 27.531 -53.781 25.328 1 34.88 230 PRO B CA 1
ATOM 3544 C C . PRO B 1 230 ? 27.172 -54.875 26.344 1 34.88 230 PRO B C 1
ATOM 3546 O O . PRO B 1 230 ? 26.344 -54.656 27.219 1 34.88 230 PRO B O 1
ATOM 3549 N N . THR B 1 231 ? 27.266 -56.188 26.016 1 31.12 231 THR B N 1
ATOM 3550 C CA . THR B 1 231 ? 27.219 -57.469 26.719 1 31.12 231 THR B CA 1
ATOM 3551 C C . THR B 1 231 ? 28.109 -57.469 27.953 1 31.12 231 THR B C 1
ATOM 3553 O O . THR B 1 231 ? 27.797 -58.094 28.953 1 31.12 231 THR B O 1
ATOM 3556 N N . ALA B 1 232 ? 29.172 -56.562 28.125 1 27.14 232 ALA B N 1
ATOM 3557 C CA . ALA B 1 232 ? 29.906 -57.156 29.234 1 27.14 232 ALA B CA 1
ATOM 3558 C C . ALA B 1 232 ? 29.203 -56.875 30.562 1 27.14 232 ALA B C 1
ATOM 3560 O O . ALA B 1 232 ? 28.641 -55.781 30.766 1 27.14 232 ALA B O 1
#

pLDDT: mean 79.82, std 21.97, range [27.14, 98.56]

Organism: Paracidovorax avenae (strain ATCC 19860 / DSM 7227 / CCUG 15838 / JCM 20985 / LMG 2117 / NCPPB 1011) (NCBI:txid643561)